Protein AF-A0A8K0GKW3-F1 (afdb_monomer)

Secondary structure (DSSP, 8-state):
--HHHHHHHHHHHHHHHHHHHHHHHHHHHHHHHHHHHHHHHHHHHHHHHHHHHHHHHHHHHHHHHHHHHHHHHHHHHHHHHHHHHHHHHHHHHHHHHHHHHHHHHHHHHHHHHHHHHHHHHHHHHHHHHHHHHHHHHHHHHHHH---PPPHHHHHHHHHHH--HHHHHHHHHHGGG--SHHHHHHHHHHHHS-HHHHHHHHHHHHT----GGGSS-HHHHHHHHHHHHTTSSSPPPHHHHHHHHHHHH-HHHHHHHHHH--SHHHHHHHHHHHHHHHHHHHHHHHHHHHHHHHHHHHHHHHHHHHHHHHHHHTTSS---------------------------------------------SSSHHHHHHHHHHHHHHHHHHHHHHHHTT-S--SSSSTTSS------

Foldseek 3Di:
DDPVVVVVVVVVVVVVVVVVVVVVVVVVVVVVVVVVVVVVVVVVVVVVVVVVVVVVVVVVVVVVVVVVVVVVVVVVVVVVVVVVVVVVVVVVVVVVVVVVVVVVVVVVVVVVVVVVVVVVVVVVVVVVVVVVVVVVVVVVCVVVDVDDDDQVNVVVVVLVPDDDPLNVVCVVCVVVADHPVSVVVVSCCVPPNPVVLVVLVVCLQPAADDVVVVDALLVVLVVNVVVNVPRPDDDQQQVSLLSSQVRDDDVLNVVCVPDNRHPVVSSVSSVVVVVVVVVVVVVVVVVVVVVVVVVVVVVVVVVVVVVVVVVVVVPPPDDDDDDDDDDDDDDDDDDDDDDDDDDDDDDDDDDDDDDDDDPDDDPPVVVVVVVVVVVVVVVVVVVVVVVVVVPPPPPVVVVVVPPDDPDD

Structure (mmCIF, N/CA/C/O backbone):
data_AF-A0A8K0GKW3-F1
#
_entry.id   AF-A0A8K0GKW3-F1
#
loop_
_atom_site.group_PDB
_atom_site.id
_atom_site.type_symbol
_atom_site.label_atom_id
_atom_site.label_alt_id
_atom_site.label_comp_id
_atom_site.label_asym_id
_atom_site.label_entity_id
_atom_site.label_seq_id
_atom_site.pdbx_PDB_ins_code
_atom_site.Cartn_x
_atom_site.Cartn_y
_atom_site.Cartn_z
_atom_site.occupancy
_atom_site.B_iso_or_equiv
_atom_site.auth_seq_id
_atom_site.auth_comp_id
_atom_site.auth_asym_id
_atom_site.auth_atom_id
_atom_site.pdbx_PDB_model_num
ATOM 1 N N . MET A 1 1 ? 58.217 -6.907 -121.732 1.00 54.47 1 MET A N 1
ATOM 2 C CA . MET A 1 1 ? 58.037 -7.026 -120.272 1.00 54.47 1 MET A CA 1
ATOM 3 C C . MET A 1 1 ? 57.035 -8.127 -120.017 1.00 54.47 1 MET A C 1
ATOM 5 O O . MET A 1 1 ? 55.951 -8.103 -120.591 1.00 54.47 1 MET A O 1
ATOM 9 N N . SER A 1 2 ? 57.470 -9.150 -119.291 1.00 67.00 2 SER A N 1
ATOM 10 C CA . SER A 1 2 ? 56.732 -10.398 -119.081 1.00 67.00 2 SER A CA 1
ATOM 11 C C . SER A 1 2 ? 55.636 -10.186 -118.032 1.00 67.00 2 SER A C 1
ATOM 13 O O . SER A 1 2 ? 55.846 -9.443 -117.078 1.00 67.00 2 SER A O 1
ATOM 15 N N . ILE A 1 3 ? 54.478 -10.842 -118.167 1.00 78.31 3 ILE A N 1
ATOM 16 C CA . ILE A 1 3 ? 53.372 -10.823 -117.181 1.00 78.31 3 ILE A CA 1
ATOM 17 C C . ILE A 1 3 ? 53.884 -11.075 -115.746 1.00 78.31 3 ILE A C 1
ATOM 19 O O . ILE A 1 3 ? 53.378 -10.485 -114.791 1.00 78.31 3 ILE A O 1
ATOM 23 N N . ASN A 1 4 ? 54.951 -11.868 -115.610 1.00 80.00 4 ASN A N 1
ATOM 24 C CA . ASN A 1 4 ? 55.612 -12.159 -114.339 1.00 80.00 4 ASN A CA 1
ATOM 25 C C . ASN A 1 4 ? 56.248 -10.928 -113.666 1.00 80.00 4 ASN A C 1
ATOM 27 O O . ASN A 1 4 ? 56.198 -10.822 -112.447 1.00 80.00 4 ASN A O 1
ATOM 31 N N . GLU A 1 5 ? 56.800 -9.970 -114.419 1.00 79.12 5 GLU A N 1
ATOM 32 C CA . GLU A 1 5 ? 57.390 -8.747 -113.843 1.00 79.12 5 GLU A CA 1
ATOM 33 C C . GLU A 1 5 ? 56.314 -7.843 -113.223 1.00 79.12 5 GLU A C 1
ATOM 35 O O . GLU A 1 5 ? 56.521 -7.252 -112.166 1.00 79.12 5 GLU A O 1
ATOM 40 N N . ASN A 1 6 ? 55.135 -7.774 -113.850 1.00 82.88 6 ASN A N 1
ATOM 41 C CA . ASN A 1 6 ? 54.012 -6.978 -113.356 1.00 82.88 6 ASN A CA 1
ATOM 42 C C . ASN A 1 6 ? 53.352 -7.624 -112.121 1.00 82.88 6 ASN A C 1
ATOM 44 O O . ASN A 1 6 ? 52.968 -6.930 -111.182 1.00 82.88 6 ASN A O 1
ATOM 48 N N . LEU A 1 7 ? 53.264 -8.959 -112.091 1.00 85.06 7 LEU A N 1
ATOM 49 C CA . LEU A 1 7 ? 52.794 -9.700 -110.915 1.00 85.06 7 LEU A CA 1
ATOM 50 C C . LEU A 1 7 ? 53.743 -9.542 -109.723 1.00 85.06 7 LEU A C 1
ATOM 52 O O . LEU A 1 7 ? 53.267 -9.262 -108.626 1.00 85.06 7 LEU A O 1
ATOM 56 N N . ASN A 1 8 ? 55.058 -9.636 -109.940 1.00 87.31 8 ASN A N 1
ATOM 57 C CA . ASN A 1 8 ? 56.049 -9.417 -108.883 1.00 87.31 8 ASN A CA 1
ATOM 58 C C . ASN A 1 8 ? 55.977 -7.987 -108.331 1.00 87.31 8 ASN A C 1
ATOM 60 O O . ASN A 1 8 ? 55.924 -7.806 -107.122 1.00 87.31 8 ASN A O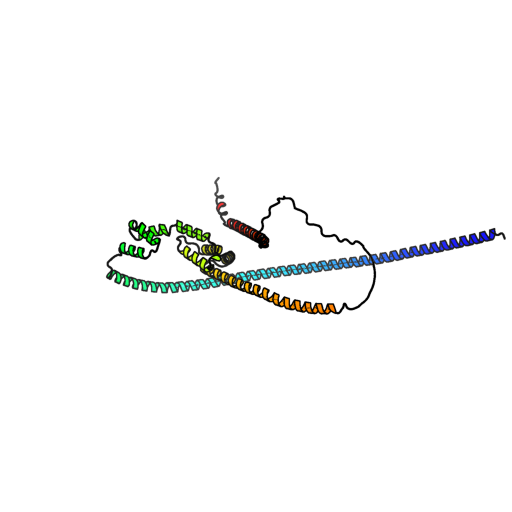 1
ATOM 64 N N . LYS A 1 9 ? 55.841 -6.975 -109.197 1.00 86.44 9 LYS A N 1
ATOM 65 C CA . LYS A 1 9 ? 55.689 -5.581 -108.758 1.00 86.44 9 LYS A CA 1
ATOM 66 C C . LYS A 1 9 ? 54.437 -5.356 -107.897 1.00 86.44 9 LYS A C 1
ATOM 68 O O . LYS A 1 9 ? 54.511 -4.686 -106.873 1.00 86.44 9 LYS A O 1
ATOM 73 N N . ARG A 1 10 ? 53.292 -5.937 -108.278 1.00 87.75 10 ARG A N 1
ATOM 74 C CA . ARG A 1 10 ? 52.051 -5.856 -107.480 1.00 87.75 10 ARG A CA 1
ATOM 75 C C . ARG A 1 10 ? 52.149 -6.629 -106.164 1.00 87.75 10 ARG A C 1
ATOM 77 O O . ARG A 1 10 ? 51.542 -6.216 -105.179 1.00 87.75 10 ARG A O 1
ATOM 84 N N . LEU A 1 11 ? 52.886 -7.742 -106.146 1.00 89.25 11 LEU A N 1
ATOM 85 C CA . LEU A 1 11 ? 53.167 -8.504 -104.930 1.00 89.25 11 LEU A CA 1
ATOM 86 C C . LEU A 1 11 ? 54.032 -7.682 -103.962 1.00 89.25 11 LEU A C 1
ATOM 88 O O . LEU A 1 11 ? 53.708 -7.610 -102.780 1.00 89.25 11 LEU A O 1
ATOM 92 N N . ASP A 1 12 ? 55.068 -7.013 -104.471 1.00 89.56 12 ASP A N 1
ATOM 93 C CA . ASP A 1 12 ? 55.948 -6.140 -103.688 1.00 89.56 12 ASP A CA 1
ATOM 94 C C . ASP A 1 12 ? 55.199 -4.916 -103.138 1.00 89.56 12 ASP A C 1
ATOM 96 O O . ASP A 1 12 ? 55.357 -4.566 -101.968 1.00 89.56 12 ASP A O 1
ATOM 100 N N . GLU A 1 13 ? 54.334 -4.290 -103.944 1.00 89.62 13 GLU A N 1
ATOM 101 C CA . GLU A 1 13 ? 53.453 -3.195 -103.507 1.00 89.62 13 GLU A CA 1
ATOM 102 C C . GLU A 1 13 ? 52.472 -3.663 -102.419 1.00 89.62 13 GLU A C 1
ATOM 104 O O . GLU A 1 13 ? 52.337 -3.009 -101.388 1.00 89.62 13 GLU A O 1
ATOM 109 N N . CYS A 1 14 ? 51.858 -4.839 -102.582 1.00 92.12 14 CYS A N 1
ATOM 110 C CA . CYS A 1 14 ? 50.968 -5.419 -101.576 1.00 92.12 14 CYS A CA 1
ATOM 111 C C . CYS A 1 14 ? 51.707 -5.755 -100.271 1.00 92.12 14 CYS A C 1
ATOM 113 O O . CYS A 1 14 ? 51.210 -5.460 -99.183 1.00 92.12 14 CYS A O 1
ATOM 115 N N . HIS A 1 15 ? 52.910 -6.328 -100.362 1.00 92.00 15 HIS A N 1
ATOM 116 C CA . HIS A 1 15 ? 53.740 -6.609 -99.194 1.00 92.00 15 HIS A CA 1
ATOM 117 C C . HIS A 1 15 ? 54.147 -5.317 -98.475 1.00 92.00 15 HIS A C 1
ATOM 119 O O . HIS A 1 15 ? 54.089 -5.247 -97.246 1.00 92.00 15 HIS A O 1
ATOM 125 N N . LYS A 1 16 ? 54.490 -4.267 -99.228 1.00 92.81 16 LYS A N 1
ATOM 126 C CA . LYS A 1 16 ? 54.789 -2.943 -98.682 1.00 92.81 16 LYS A CA 1
ATOM 127 C C . LYS A 1 16 ? 53.580 -2.343 -97.961 1.00 92.81 16 LYS A C 1
ATOM 129 O O . LYS A 1 16 ? 53.723 -1.926 -96.814 1.00 92.81 16 LYS A O 1
ATOM 134 N N . ASP A 1 17 ? 52.395 -2.373 -98.567 1.00 93.19 17 ASP A N 1
ATOM 135 C CA . ASP A 1 17 ? 51.156 -1.882 -97.949 1.00 93.19 17 ASP A CA 1
ATOM 136 C C . ASP A 1 17 ? 50.799 -2.673 -96.678 1.00 93.19 17 ASP A C 1
ATOM 138 O O . ASP A 1 17 ? 50.388 -2.097 -95.665 1.00 93.19 17 ASP A O 1
ATOM 142 N N . MET A 1 18 ? 51.008 -3.994 -96.681 1.00 93.88 18 MET A N 1
ATOM 143 C CA . MET A 1 18 ? 50.847 -4.842 -95.495 1.00 93.88 18 MET A CA 1
ATOM 144 C C . MET A 1 18 ? 51.834 -4.479 -94.379 1.00 93.88 18 MET A C 1
ATOM 146 O O . MET A 1 18 ? 51.447 -4.388 -93.213 1.00 93.88 18 MET A O 1
ATOM 150 N N . MET A 1 19 ? 53.102 -4.234 -94.711 1.00 94.25 19 MET A N 1
ATOM 151 C CA . MET A 1 19 ? 54.107 -3.825 -93.728 1.00 94.25 19 MET A CA 1
ATOM 152 C C . MET A 1 19 ? 53.806 -2.425 -93.176 1.00 94.25 19 MET A C 1
ATOM 154 O O . MET A 1 19 ? 53.856 -2.218 -91.964 1.00 94.25 19 MET A O 1
ATOM 158 N N . GLU A 1 20 ? 53.401 -1.475 -94.021 1.00 93.19 20 GLU A N 1
ATOM 159 C CA . GLU A 1 20 ? 53.006 -0.130 -93.590 1.00 93.19 20 GLU A CA 1
ATOM 160 C C . GLU A 1 20 ? 51.758 -0.144 -92.698 1.00 93.19 20 GLU A C 1
ATOM 162 O O . GLU A 1 20 ? 51.705 0.559 -91.683 1.00 93.19 20 GLU A O 1
ATOM 167 N N . THR A 1 21 ? 50.749 -0.948 -93.043 1.00 93.75 21 THR A N 1
ATOM 168 C CA . THR A 1 21 ? 49.542 -1.114 -92.219 1.00 93.75 21 THR A CA 1
ATOM 169 C C . THR A 1 21 ? 49.853 -1.807 -90.896 1.00 93.75 21 THR A C 1
ATOM 171 O O . THR A 1 21 ? 49.382 -1.337 -89.859 1.00 93.75 21 THR A O 1
ATOM 174 N N . SER A 1 22 ? 50.706 -2.836 -90.889 1.00 93.69 22 SER A N 1
ATOM 175 C CA . SER A 1 22 ? 51.176 -3.484 -89.659 1.00 93.69 22 SER A CA 1
ATOM 176 C C . SER A 1 22 ? 51.928 -2.510 -88.750 1.00 93.69 22 SER A C 1
ATOM 178 O O . SER A 1 22 ? 51.686 -2.494 -87.544 1.00 93.69 22 SER A O 1
ATOM 180 N N . VAL A 1 23 ? 52.809 -1.668 -89.298 1.00 94.19 23 VAL A N 1
ATOM 181 C CA . VAL A 1 23 ? 53.534 -0.649 -88.521 1.00 94.19 23 VAL A CA 1
ATOM 182 C C . VAL A 1 23 ? 52.570 0.399 -87.956 1.00 94.19 23 VAL A C 1
ATOM 184 O O . VAL A 1 23 ? 52.664 0.739 -86.777 1.00 94.19 23 VAL A O 1
ATOM 187 N N . LYS A 1 24 ? 51.599 0.876 -88.750 1.00 94.56 24 LYS A N 1
ATOM 188 C CA . LYS A 1 24 ? 50.556 1.811 -88.283 1.00 94.56 24 LYS A CA 1
ATOM 189 C C . LYS A 1 24 ? 49.691 1.200 -87.176 1.00 94.56 24 LYS A C 1
ATOM 191 O O . LYS A 1 24 ? 49.377 1.894 -86.211 1.00 94.56 24 LYS A O 1
ATOM 196 N N . LEU A 1 25 ? 49.318 -0.075 -87.296 1.00 94.56 25 LEU A N 1
ATOM 197 C CA . LEU A 1 25 ? 48.554 -0.797 -86.275 1.00 94.56 25 LEU A CA 1
ATOM 198 C C . LEU A 1 25 ? 49.361 -0.974 -84.989 1.00 94.56 25 LEU A C 1
ATOM 200 O O . LEU A 1 25 ? 48.842 -0.670 -83.919 1.00 94.56 25 LEU A O 1
ATOM 204 N N . ASN A 1 26 ? 50.630 -1.378 -85.083 1.00 94.06 26 ASN A N 1
ATOM 205 C CA . ASN A 1 26 ? 51.512 -1.495 -83.920 1.00 94.06 26 ASN A CA 1
ATOM 206 C C . ASN A 1 26 ? 51.703 -0.144 -83.224 1.00 94.06 26 ASN A C 1
ATOM 208 O O . ASN A 1 26 ? 51.586 -0.067 -82.006 1.00 94.06 26 ASN A O 1
ATOM 212 N N . LYS A 1 27 ? 51.895 0.940 -83.987 1.00 95.12 27 LYS A N 1
ATOM 213 C CA . LYS A 1 27 ? 51.977 2.296 -83.430 1.00 95.12 27 LYS A CA 1
ATOM 214 C C . LYS A 1 27 ? 50.696 2.686 -82.682 1.00 95.12 27 LYS A C 1
ATOM 216 O O . LYS A 1 27 ? 50.782 3.099 -81.533 1.00 95.12 27 LYS A O 1
ATOM 221 N N . LYS A 1 28 ? 49.518 2.490 -83.290 1.00 96.19 28 LYS A N 1
ATOM 222 C CA . LYS A 1 28 ? 48.223 2.741 -82.626 1.00 96.19 28 LYS A CA 1
ATOM 223 C C . LYS A 1 28 ? 48.033 1.879 -81.378 1.00 96.19 28 LYS A C 1
ATOM 225 O O . LYS A 1 28 ? 47.456 2.335 -80.399 1.00 96.19 28 LYS A O 1
ATOM 230 N N . MET A 1 29 ? 48.495 0.631 -81.408 1.00 95.25 29 MET A N 1
ATOM 231 C CA . MET A 1 29 ? 48.415 -0.275 -80.266 1.00 95.25 29 MET A CA 1
ATOM 232 C C . MET A 1 29 ? 49.273 0.216 -79.098 1.00 95.25 29 MET A C 1
ATOM 234 O O . MET A 1 29 ? 48.803 0.203 -77.964 1.00 95.25 29 MET A O 1
ATOM 238 N N . GLU A 1 30 ? 50.492 0.687 -79.364 1.00 95.88 30 GLU A N 1
ATOM 239 C CA . GLU A 1 30 ? 51.358 1.282 -78.339 1.00 95.88 30 GLU A CA 1
ATOM 240 C C . GLU A 1 30 ? 50.802 2.615 -77.812 1.00 95.88 30 GLU A C 1
ATOM 242 O O . GLU A 1 30 ? 50.801 2.838 -76.603 1.00 95.88 30 GLU A O 1
ATOM 247 N N . GLU A 1 31 ? 50.229 3.458 -78.679 1.00 95.81 31 GLU A N 1
ATOM 248 C CA . GLU A 1 31 ? 49.519 4.679 -78.266 1.00 95.81 31 GLU A CA 1
ATOM 249 C C . GLU A 1 31 ? 48.342 4.355 -77.327 1.00 95.81 31 GLU A C 1
ATOM 251 O O . GLU A 1 31 ? 48.233 4.943 -76.251 1.00 95.81 31 GLU A O 1
ATOM 256 N N . MET A 1 32 ? 47.510 3.362 -77.670 1.00 96.50 32 MET A N 1
ATOM 257 C CA . MET A 1 32 ? 46.413 2.907 -76.803 1.00 96.50 32 MET A CA 1
ATOM 258 C C . MET A 1 32 ? 46.919 2.323 -75.478 1.00 96.50 32 MET A C 1
ATOM 260 O O . MET A 1 32 ? 46.303 2.554 -74.437 1.00 96.50 32 MET A O 1
ATOM 264 N N . LYS A 1 33 ? 48.031 1.576 -75.477 1.00 96.44 33 LYS A N 1
ATOM 265 C CA . LYS A 1 33 ? 48.627 1.043 -74.240 1.00 96.44 33 LYS A CA 1
ATOM 266 C C . LYS A 1 33 ? 49.073 2.166 -73.308 1.00 96.44 33 LYS A C 1
ATOM 268 O O . LYS A 1 33 ? 48.776 2.106 -72.114 1.00 96.44 33 LYS A O 1
ATOM 273 N N . GLU A 1 34 ? 49.751 3.188 -73.828 1.00 95.81 34 GLU A N 1
ATOM 274 C CA . GLU A 1 34 ? 50.173 4.335 -73.017 1.00 95.81 34 GLU A CA 1
ATOM 275 C C . GLU A 1 34 ? 48.980 5.192 -72.561 1.00 95.81 34 GLU A C 1
ATOM 277 O O . GLU A 1 34 ? 48.968 5.652 -71.416 1.00 95.81 34 GLU A O 1
ATOM 282 N N . GLU A 1 35 ? 47.924 5.326 -73.370 1.00 96.69 35 GLU A N 1
ATOM 283 C CA . GLU A 1 35 ? 46.678 5.985 -72.952 1.00 96.69 35 GLU A CA 1
ATOM 284 C C . GLU A 1 35 ? 45.988 5.225 -71.804 1.00 96.69 35 GLU A C 1
ATOM 286 O O . GLU A 1 35 ? 45.659 5.821 -70.775 1.00 96.69 35 GLU A O 1
ATOM 291 N N . ILE A 1 36 ? 45.820 3.902 -71.928 1.00 96.19 36 ILE A N 1
ATOM 292 C CA . ILE A 1 36 ? 45.228 3.046 -70.883 1.00 96.19 36 ILE A CA 1
ATOM 293 C C . ILE A 1 36 ? 46.051 3.124 -69.596 1.00 96.19 36 ILE A C 1
ATOM 295 O O . ILE A 1 36 ? 45.497 3.248 -68.500 1.00 96.19 36 ILE A O 1
ATOM 299 N N . LYS A 1 37 ? 47.378 3.076 -69.711 1.00 96.00 37 LYS A N 1
ATOM 300 C CA . LYS A 1 37 ? 48.303 3.178 -68.579 1.00 96.00 37 LYS A CA 1
ATOM 301 C C . LYS A 1 37 ? 48.215 4.541 -67.897 1.00 96.00 37 LYS A C 1
ATOM 303 O O . LYS A 1 37 ? 48.232 4.599 -66.668 1.00 96.00 37 LYS A O 1
ATOM 308 N N . THR A 1 38 ? 48.073 5.620 -68.665 1.00 96.00 38 THR A N 1
ATOM 309 C CA . THR A 1 38 ? 47.895 6.979 -68.134 1.00 96.00 38 THR A CA 1
ATOM 310 C C . THR A 1 38 ? 46.555 7.113 -67.413 1.00 96.00 38 THR A C 1
ATOM 312 O O . THR A 1 38 ? 46.541 7.467 -66.235 1.00 96.00 38 THR A O 1
ATOM 315 N N . LYS A 1 39 ? 45.447 6.694 -68.041 1.00 96.38 39 LYS A N 1
ATOM 316 C CA . LYS A 1 39 ? 44.109 6.683 -67.420 1.00 96.38 39 LYS A CA 1
ATOM 317 C C . LYS A 1 39 ? 44.063 5.837 -66.150 1.00 96.38 39 LYS A C 1
ATOM 319 O O . LYS A 1 39 ? 43.474 6.243 -65.155 1.00 96.38 39 LYS A O 1
ATOM 324 N N . THR A 1 40 ? 44.733 4.685 -66.145 1.00 94.94 40 THR A N 1
ATOM 325 C CA . THR A 1 40 ? 44.808 3.815 -64.962 1.00 94.94 40 THR A CA 1
ATOM 326 C C . THR A 1 40 ? 45.565 4.500 -63.820 1.00 94.94 40 THR A C 1
ATOM 328 O O . THR A 1 40 ? 45.125 4.440 -62.674 1.00 94.94 40 THR A O 1
ATOM 331 N N . LYS A 1 41 ? 46.669 5.205 -64.108 1.00 96.06 41 LYS A N 1
ATOM 332 C CA . LYS A 1 41 ? 47.388 6.005 -63.100 1.00 96.06 41 LYS A CA 1
ATOM 333 C C . LYS A 1 41 ? 46.532 7.146 -62.547 1.00 96.06 41 LYS A C 1
ATOM 335 O O . LYS A 1 41 ? 46.547 7.367 -61.338 1.00 96.06 41 LYS A O 1
ATOM 340 N N . GLU A 1 42 ? 45.785 7.845 -63.397 1.00 96.69 42 GLU A N 1
ATOM 341 C CA . GLU A 1 42 ? 44.864 8.910 -62.976 1.00 96.69 42 GLU A CA 1
ATOM 342 C C . GLU A 1 42 ? 43.742 8.364 -62.087 1.00 96.69 42 GLU A C 1
ATOM 344 O O . GLU A 1 42 ? 43.512 8.896 -61.001 1.00 96.69 42 GLU A O 1
ATOM 349 N N . MET A 1 43 ? 43.111 7.255 -62.488 1.00 95.81 43 MET A N 1
ATOM 350 C CA . MET A 1 43 ? 42.081 6.579 -61.694 1.00 95.81 43 MET A CA 1
ATOM 351 C C . MET A 1 43 ? 42.612 6.121 -60.332 1.00 95.81 43 MET A C 1
ATOM 353 O O . MET A 1 43 ? 41.947 6.328 -59.321 1.00 95.81 43 MET A O 1
ATOM 357 N N . LEU A 1 44 ? 43.817 5.540 -60.278 1.00 94.50 44 LEU A N 1
ATOM 358 C CA . LEU A 1 44 ? 44.447 5.131 -59.018 1.00 94.50 44 LEU A CA 1
ATOM 359 C C . LEU A 1 44 ? 44.789 6.331 -58.127 1.00 94.50 44 LEU A C 1
ATOM 361 O O . LEU A 1 44 ? 44.599 6.273 -56.914 1.00 94.50 44 LEU A O 1
ATOM 365 N N . SER A 1 45 ? 45.270 7.427 -58.715 1.00 95.56 45 SER A N 1
ATOM 366 C CA . SER A 1 45 ? 45.538 8.673 -57.991 1.00 95.56 45 SER A CA 1
ATOM 367 C C . SER A 1 45 ? 44.259 9.252 -57.382 1.00 95.56 45 SER A C 1
ATOM 369 O O . SER A 1 45 ? 44.242 9.611 -56.204 1.00 95.56 45 SER A O 1
ATOM 371 N N . GLU A 1 46 ? 43.165 9.284 -58.145 1.00 97.00 46 GLU A N 1
ATOM 372 C CA . GLU A 1 46 ? 41.880 9.787 -57.659 1.00 97.00 46 GLU A CA 1
ATOM 373 C C . GLU A 1 46 ? 41.263 8.867 -56.597 1.00 97.00 46 GLU A C 1
ATOM 375 O O . GLU A 1 46 ? 40.797 9.349 -55.564 1.00 97.00 46 GLU A O 1
ATOM 380 N N . LEU A 1 47 ? 41.354 7.545 -56.779 1.00 95.50 47 LEU A N 1
ATOM 381 C CA . LEU A 1 47 ? 40.936 6.569 -55.772 1.00 95.50 47 LEU A CA 1
ATOM 382 C C . LEU A 1 47 ? 41.702 6.762 -54.454 1.00 95.50 47 LEU A C 1
ATOM 384 O O . LEU A 1 47 ? 41.093 6.799 -53.387 1.00 95.50 47 LEU A O 1
ATOM 388 N N . ASN A 1 48 ? 43.021 6.967 -54.514 1.00 95.31 48 ASN A N 1
ATOM 389 C CA . ASN A 1 48 ? 43.834 7.230 -53.324 1.00 95.31 48 ASN A CA 1
ATOM 390 C C . ASN A 1 48 ? 43.429 8.533 -52.619 1.00 95.31 48 ASN A C 1
ATOM 392 O O . ASN A 1 48 ? 43.358 8.569 -51.389 1.00 95.31 48 ASN A O 1
ATOM 396 N N . LYS A 1 49 ? 43.100 9.598 -53.364 1.00 97.00 49 LYS A N 1
ATOM 397 C CA . LYS A 1 49 ? 42.570 10.836 -52.765 1.00 97.00 49 LYS A CA 1
ATOM 398 C C . LYS A 1 49 ? 41.235 10.601 -52.064 1.00 97.00 49 LYS A C 1
ATOM 400 O O . LYS A 1 49 ? 41.030 11.135 -50.975 1.00 97.00 49 LYS A O 1
ATOM 405 N N . GLN A 1 50 ? 40.338 9.812 -52.658 1.00 96.62 50 GLN A N 1
ATOM 406 C CA . GLN A 1 50 ? 39.055 9.472 -52.039 1.00 96.62 50 GLN A CA 1
ATOM 407 C C . GLN A 1 50 ? 39.242 8.649 -50.762 1.00 96.62 50 GLN A C 1
ATOM 409 O O . GLN A 1 50 ? 38.638 8.981 -49.745 1.00 96.62 50 GLN A O 1
ATOM 414 N N . ILE A 1 51 ? 40.135 7.653 -50.771 1.00 95.19 51 ILE A N 1
ATOM 415 C CA . ILE A 1 51 ? 40.478 6.863 -49.577 1.00 95.19 51 ILE A CA 1
ATOM 416 C C . ILE A 1 51 ? 40.988 7.773 -48.452 1.00 95.19 51 ILE A C 1
ATOM 418 O O . ILE A 1 51 ? 40.545 7.644 -47.313 1.00 95.19 51 ILE A O 1
ATOM 422 N N . MET A 1 52 ? 41.859 8.737 -48.765 1.00 94.62 52 MET A N 1
ATOM 423 C CA . MET A 1 52 ? 42.363 9.696 -47.774 1.00 94.62 52 MET A CA 1
ATOM 424 C C . MET A 1 52 ? 41.261 10.615 -47.227 1.00 94.62 52 MET A C 1
ATOM 426 O O . MET A 1 52 ? 41.231 10.879 -46.025 1.00 94.62 52 MET A O 1
ATOM 430 N N . ARG A 1 53 ? 40.333 11.083 -48.077 1.00 95.81 53 ARG A N 1
ATOM 431 C CA . ARG A 1 53 ? 39.174 11.882 -47.633 1.00 95.81 53 ARG A CA 1
ATOM 432 C C . ARG A 1 53 ? 38.281 11.085 -46.685 1.00 95.81 53 ARG A C 1
ATOM 434 O O . ARG A 1 53 ? 38.023 11.555 -45.581 1.00 95.81 53 ARG A O 1
ATOM 441 N N . ILE A 1 54 ? 37.908 9.863 -47.069 1.00 95.69 54 ILE A N 1
ATOM 442 C CA . ILE A 1 54 ? 37.090 8.964 -46.242 1.00 95.69 54 ILE A CA 1
ATOM 443 C C . ILE A 1 54 ? 37.800 8.662 -44.915 1.00 95.69 54 ILE A C 1
ATOM 445 O O . ILE A 1 54 ? 37.171 8.693 -43.860 1.00 95.69 54 ILE A O 1
ATOM 449 N N . GLY A 1 55 ? 39.114 8.421 -44.937 1.00 95.00 55 GLY A N 1
ATOM 450 C CA . GLY A 1 55 ? 39.905 8.199 -43.724 1.00 95.00 55 GLY A CA 1
ATOM 451 C C . GLY A 1 55 ? 39.861 9.390 -42.760 1.00 95.00 55 GLY A C 1
ATOM 452 O O . GLY A 1 55 ? 39.637 9.212 -41.563 1.00 95.00 55 GLY A O 1
ATOM 453 N N . ASN A 1 56 ? 39.996 10.614 -43.275 1.00 94.00 56 ASN A N 1
ATOM 454 C CA . ASN A 1 56 ? 39.912 11.831 -42.465 1.00 94.00 56 ASN A CA 1
ATOM 455 C C . ASN A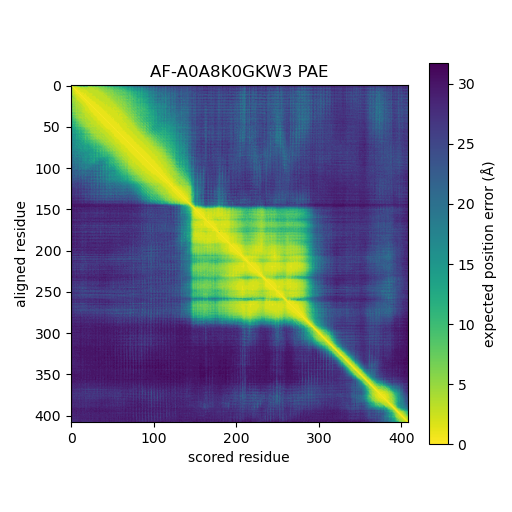 1 56 ? 38.499 12.068 -41.907 1.00 94.00 56 ASN A C 1
ATOM 457 O O . ASN A 1 56 ? 38.352 12.434 -40.739 1.00 94.00 56 ASN A O 1
ATOM 461 N N . GLU A 1 57 ? 37.460 11.818 -42.706 1.00 95.94 57 GLU A N 1
ATOM 462 C CA . GLU A 1 57 ? 36.064 11.891 -42.260 1.00 95.94 57 GLU A CA 1
ATOM 463 C C . GLU A 1 57 ? 35.783 10.875 -41.144 1.00 95.94 57 GLU A C 1
ATOM 465 O O . GLU A 1 57 ? 35.197 11.230 -40.122 1.00 95.94 57 GLU A O 1
ATOM 470 N N . GLN A 1 58 ? 36.282 9.640 -41.262 1.00 94.56 58 GLN A N 1
ATOM 471 C CA . GLN A 1 58 ? 36.154 8.622 -40.212 1.00 94.56 58 GLN A CA 1
ATOM 472 C C . GLN A 1 58 ? 36.838 9.033 -38.900 1.00 94.56 58 GLN A C 1
ATOM 474 O O . GLN A 1 58 ? 36.299 8.776 -37.820 1.00 94.56 58 GLN A O 1
ATOM 479 N N . ILE A 1 59 ? 38.006 9.682 -38.968 1.00 95.12 59 ILE A N 1
ATOM 480 C CA . ILE A 1 59 ? 38.693 10.223 -37.784 1.00 95.12 59 ILE A CA 1
ATOM 481 C C . ILE A 1 59 ? 37.855 11.338 -37.143 1.00 95.12 59 ILE A C 1
ATOM 483 O O . ILE A 1 59 ? 37.678 11.347 -35.923 1.00 95.12 59 ILE A O 1
ATOM 487 N N . SER A 1 60 ? 37.301 12.244 -37.953 1.00 95.38 60 SER A N 1
ATOM 488 C CA . SER A 1 60 ? 36.436 13.328 -37.475 1.00 95.38 60 SER A CA 1
ATOM 489 C C . SER A 1 60 ? 35.174 12.794 -36.787 1.00 95.38 60 SER A C 1
ATOM 491 O O . SER A 1 60 ? 34.879 13.188 -35.658 1.00 95.38 60 SER A O 1
ATOM 493 N N . VAL A 1 61 ? 34.491 11.820 -37.399 1.00 93.94 61 VAL A N 1
ATOM 494 C CA . VAL A 1 61 ? 33.307 11.165 -36.819 1.00 93.94 61 VAL A CA 1
ATOM 495 C C . VAL A 1 61 ? 33.649 10.457 -35.507 1.00 93.94 61 VAL A C 1
ATOM 497 O O . VAL A 1 61 ? 32.910 10.596 -34.533 1.00 93.94 61 VAL A O 1
ATOM 500 N N . LYS A 1 62 ? 34.785 9.747 -35.429 1.00 95.81 62 LYS A N 1
ATOM 501 C CA . LYS A 1 62 ? 35.239 9.124 -34.172 1.00 95.81 62 LYS A CA 1
ATOM 502 C C . LYS A 1 62 ? 35.445 10.150 -33.059 1.00 95.81 62 LYS A C 1
ATOM 504 O O . LYS A 1 62 ? 35.048 9.885 -31.927 1.00 95.81 62 LYS A O 1
ATOM 509 N N . LYS A 1 63 ? 36.031 11.309 -33.372 1.00 96.00 63 LYS A N 1
ATOM 510 C CA . LYS A 1 63 ? 36.246 12.384 -32.395 1.00 96.00 63 LYS A CA 1
ATOM 511 C C . LYS A 1 63 ? 34.918 12.957 -31.885 1.00 96.00 63 LYS A C 1
ATOM 513 O O . LYS A 1 63 ? 34.729 13.046 -30.676 1.00 96.00 63 LYS A O 1
ATOM 518 N N . LEU A 1 64 ? 33.973 13.242 -32.783 1.00 95.88 64 LEU A N 1
ATOM 519 C CA . LEU A 1 64 ? 32.631 13.709 -32.409 1.00 95.88 64 LEU A CA 1
ATOM 520 C C . LEU A 1 64 ? 31.879 12.685 -31.548 1.00 95.88 64 LEU A C 1
ATOM 522 O O . LEU A 1 64 ? 31.184 13.055 -30.602 1.00 95.88 64 LEU A O 1
ATOM 526 N N . LEU A 1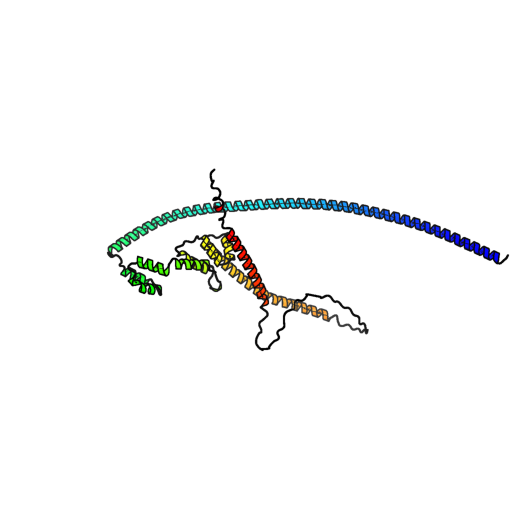 65 ? 32.037 11.390 -31.836 1.00 94.50 65 LEU A N 1
ATOM 527 C CA . LEU A 1 65 ? 31.418 10.322 -31.053 1.00 94.50 65 LEU A CA 1
ATOM 528 C C . LEU A 1 65 ? 32.009 10.238 -29.638 1.00 94.50 65 LEU A C 1
ATOM 530 O O . LEU A 1 65 ? 31.262 10.076 -28.673 1.00 94.50 65 LEU A O 1
ATOM 534 N N . GLN A 1 66 ? 33.327 10.409 -29.493 1.00 95.81 66 GLN A N 1
ATOM 535 C CA . GLN A 1 66 ? 33.983 10.491 -28.183 1.00 95.81 66 GLN A CA 1
ATOM 536 C C . GLN A 1 66 ? 33.518 11.717 -27.384 1.00 95.81 66 GLN A C 1
ATOM 538 O O . GLN A 1 66 ? 33.183 11.583 -26.209 1.00 95.81 66 GLN A O 1
ATOM 543 N N . GLU A 1 67 ? 33.437 12.888 -28.020 1.00 96.56 67 GLU A N 1
ATOM 544 C CA . GLU A 1 67 ? 32.944 14.121 -27.389 1.00 96.56 67 GLU A CA 1
ATOM 545 C C . GLU A 1 67 ? 31.478 13.988 -26.952 1.00 96.56 67 GLU A C 1
ATOM 547 O O . GLU A 1 67 ? 31.138 14.322 -25.820 1.00 96.56 67 GLU A O 1
ATOM 552 N N . THR A 1 68 ? 30.623 13.412 -27.801 1.00 94.56 68 THR A N 1
ATOM 553 C CA . THR A 1 68 ? 29.207 13.167 -27.476 1.00 94.56 68 THR A CA 1
ATOM 554 C C . THR A 1 68 ? 29.059 12.184 -26.314 1.00 94.56 68 THR A C 1
ATOM 556 O O . THR A 1 68 ? 28.237 12.394 -25.425 1.00 94.56 68 THR A O 1
ATOM 559 N N . THR A 1 69 ? 29.877 11.128 -26.286 1.00 94.56 69 THR A N 1
ATOM 560 C CA . THR A 1 69 ? 29.879 10.150 -25.185 1.00 94.56 69 THR A CA 1
ATOM 561 C C . THR A 1 69 ? 30.290 10.810 -23.873 1.00 94.56 69 THR A C 1
ATOM 563 O O . THR A 1 69 ? 29.646 10.585 -22.853 1.00 94.56 69 THR A O 1
ATOM 566 N N . LYS A 1 70 ? 31.306 11.680 -23.905 1.00 96.75 70 LYS A N 1
ATOM 567 C CA . LYS A 1 70 ? 31.731 12.445 -22.732 1.00 96.75 70 LYS A CA 1
ATOM 568 C C . LYS A 1 70 ? 30.611 13.351 -22.211 1.00 96.75 70 LYS A C 1
ATOM 570 O O . LYS A 1 70 ? 30.280 13.269 -21.039 1.00 96.75 70 LYS A O 1
ATOM 575 N N . ILE A 1 71 ? 29.970 14.130 -23.087 1.00 95.94 71 ILE A N 1
ATOM 576 C CA . ILE A 1 71 ? 28.848 15.009 -22.710 1.00 95.94 71 ILE A CA 1
ATOM 577 C C . ILE A 1 71 ? 27.693 14.210 -22.091 1.00 95.94 71 ILE A C 1
ATOM 579 O O . ILE A 1 71 ? 27.076 14.660 -21.128 1.00 95.94 71 ILE A O 1
ATOM 583 N N . ASN A 1 72 ? 27.381 13.034 -22.639 1.00 94.44 72 ASN A N 1
ATOM 584 C CA . ASN A 1 72 ? 26.322 12.187 -22.095 1.00 94.44 72 ASN A CA 1
ATOM 585 C C . ASN A 1 72 ? 26.677 11.638 -20.709 1.00 94.44 72 ASN A C 1
ATOM 587 O O . ASN A 1 72 ? 25.805 11.618 -19.845 1.00 94.44 72 ASN A O 1
ATOM 591 N N . ASN A 1 73 ? 27.932 11.242 -20.488 1.00 95.38 73 ASN A N 1
ATOM 592 C CA . ASN A 1 73 ? 28.396 10.799 -19.174 1.00 95.38 73 ASN A CA 1
ATOM 593 C C . ASN A 1 73 ? 28.351 11.945 -18.154 1.00 95.38 73 ASN A C 1
ATOM 595 O O . ASN A 1 73 ? 27.775 11.767 -17.087 1.00 95.38 73 ASN A O 1
ATOM 599 N N . ASP A 1 74 ? 28.841 13.135 -18.515 1.00 96.06 74 ASP A N 1
ATOM 600 C CA . ASP A 1 74 ? 28.822 14.316 -17.639 1.00 96.06 74 ASP A CA 1
ATOM 601 C C . ASP A 1 74 ? 27.377 14.684 -17.227 1.00 96.06 74 ASP A C 1
ATOM 603 O O . ASP A 1 74 ? 27.102 14.981 -16.063 1.00 96.06 74 ASP A O 1
ATOM 607 N N . LYS A 1 75 ? 26.420 14.605 -18.167 1.00 95.88 75 LYS A N 1
ATOM 608 C CA . LYS A 1 75 ? 24.988 14.815 -17.883 1.00 95.88 75 LYS A CA 1
ATOM 609 C C . LYS A 1 75 ? 24.384 13.717 -17.015 1.00 95.88 75 LYS A C 1
ATOM 611 O O . LYS A 1 75 ? 23.498 13.999 -16.215 1.00 95.88 75 LYS A O 1
ATOM 616 N N . PHE A 1 76 ? 24.817 12.470 -17.185 1.00 94.44 76 PHE A N 1
ATOM 617 C CA . PHE A 1 76 ? 24.346 11.364 -16.358 1.00 94.44 76 PHE A CA 1
ATOM 618 C C . PHE A 1 76 ? 24.808 11.536 -14.904 1.00 94.44 76 PHE A C 1
ATOM 620 O O . PHE A 1 76 ? 23.989 11.430 -13.996 1.00 94.44 76 PHE A O 1
ATOM 627 N N . GLU A 1 77 ? 26.067 11.929 -14.688 1.00 96.19 77 GLU A N 1
ATOM 628 C CA . GLU A 1 77 ? 26.603 12.259 -13.358 1.00 96.19 77 GLU A CA 1
ATOM 629 C C . GLU A 1 77 ? 25.901 13.471 -12.716 1.00 96.19 77 GLU A C 1
ATOM 631 O O . GLU A 1 77 ? 25.738 13.542 -11.497 1.00 96.19 77 GLU A O 1
ATOM 636 N N . GLU A 1 78 ? 25.481 14.460 -13.511 1.00 96.56 78 GLU A N 1
ATOM 637 C CA . GLU A 1 78 ? 24.650 15.572 -13.030 1.00 96.56 78 GLU A CA 1
ATOM 638 C C . GLU A 1 78 ? 23.264 15.086 -12.580 1.00 96.56 78 GLU A C 1
ATOM 640 O O . GLU A 1 78 ? 22.822 15.419 -11.480 1.00 96.56 78 GLU A O 1
ATOM 645 N N . VAL A 1 79 ? 22.607 14.238 -13.378 1.00 94.50 79 VAL A N 1
ATOM 646 C CA . VAL A 1 79 ? 21.313 13.639 -13.015 1.00 94.50 79 VAL A CA 1
ATOM 647 C C . VAL A 1 79 ? 21.432 12.811 -11.734 1.00 94.50 79 VAL A C 1
ATOM 649 O O . VAL A 1 79 ? 20.603 12.973 -10.841 1.00 94.50 79 VAL A O 1
ATOM 652 N N . GLU A 1 80 ? 22.469 11.985 -11.589 1.00 94.75 80 GLU A N 1
ATOM 653 C CA . GLU A 1 80 ? 22.698 11.206 -10.364 1.00 94.75 80 GLU A CA 1
ATOM 654 C C . GLU A 1 80 ? 22.870 12.102 -9.130 1.00 94.75 80 GLU A C 1
ATOM 656 O O . GLU A 1 80 ? 22.251 11.838 -8.097 1.00 94.75 80 GLU A O 1
ATOM 661 N N . ARG A 1 81 ? 23.624 13.206 -9.243 1.00 96.31 81 ARG A N 1
ATOM 662 C CA . ARG A 1 81 ? 23.767 14.188 -8.154 1.00 96.31 81 ARG A CA 1
ATOM 663 C C . ARG A 1 81 ? 22.433 14.818 -7.765 1.00 96.31 81 ARG A C 1
ATOM 665 O O . ARG A 1 81 ? 22.088 14.816 -6.587 1.00 96.31 81 ARG A O 1
ATOM 672 N N . THR A 1 82 ? 21.650 15.288 -8.739 1.00 95.88 82 THR A N 1
ATOM 673 C CA . THR A 1 82 ? 20.326 15.875 -8.454 1.00 95.88 82 THR A CA 1
ATOM 674 C C . THR A 1 82 ? 19.364 14.861 -7.833 1.00 95.88 82 THR A C 1
ATOM 676 O O . THR A 1 82 ? 18.579 15.204 -6.951 1.00 95.88 82 THR A O 1
ATOM 679 N N . MET A 1 83 ? 19.439 13.590 -8.241 1.00 92.75 83 MET A N 1
ATOM 680 C CA . MET A 1 83 ? 18.619 12.528 -7.666 1.00 92.75 83 MET A CA 1
ATOM 681 C C . MET A 1 83 ? 18.974 12.276 -6.196 1.00 92.75 83 MET A C 1
ATOM 683 O O . MET A 1 83 ? 18.079 12.062 -5.380 1.00 92.75 83 MET A O 1
ATOM 687 N N . GLU A 1 84 ? 20.259 12.328 -5.844 1.00 94.81 84 GLU A N 1
ATOM 688 C CA . GLU A 1 84 ? 20.719 12.154 -4.465 1.00 94.81 84 GLU A CA 1
ATOM 689 C C . GLU A 1 84 ? 20.367 13.358 -3.571 1.00 94.81 84 GLU A C 1
ATOM 691 O O . GLU A 1 84 ? 19.956 13.183 -2.420 1.00 94.81 84 GLU A O 1
ATOM 696 N N . GLU A 1 85 ? 20.415 14.577 -4.116 1.00 96.56 85 GLU A N 1
ATOM 697 C CA . GLU A 1 85 ? 19.914 15.783 -3.443 1.00 96.56 85 GLU A CA 1
ATOM 698 C C . GLU A 1 85 ? 18.409 15.686 -3.154 1.00 96.56 85 GLU A C 1
ATOM 700 O O . GLU A 1 85 ? 17.984 15.939 -2.025 1.00 96.56 85 GLU A O 1
ATOM 705 N N . ILE A 1 86 ? 17.602 15.247 -4.130 1.00 94.00 86 ILE A N 1
ATOM 706 C CA . ILE A 1 86 ? 16.153 15.045 -3.951 1.00 94.00 86 ILE A CA 1
ATOM 707 C C . ILE A 1 86 ? 15.875 13.996 -2.871 1.00 94.00 86 ILE A C 1
ATOM 709 O O . ILE A 1 86 ? 15.022 14.220 -2.012 1.00 94.00 86 ILE A O 1
ATOM 713 N N . LYS A 1 87 ? 16.598 12.867 -2.871 1.00 94.44 87 LYS A N 1
ATOM 714 C CA . LYS A 1 87 ? 16.455 11.852 -1.815 1.00 94.44 87 LYS A CA 1
ATOM 715 C C . LYS A 1 87 ? 16.769 12.432 -0.441 1.00 94.44 87 LYS A C 1
ATOM 717 O O . LYS A 1 87 ? 16.020 12.183 0.497 1.00 94.44 87 LYS A O 1
ATOM 722 N N . THR A 1 88 ? 17.836 13.222 -0.330 1.00 94.88 88 THR A N 1
ATOM 723 C CA . THR A 1 88 ? 18.233 13.862 0.931 1.00 94.88 88 THR A CA 1
ATOM 724 C C . THR A 1 88 ? 17.158 14.835 1.421 1.00 94.88 88 THR A C 1
ATOM 726 O O . THR A 1 88 ? 16.768 14.783 2.585 1.00 94.88 88 THR A O 1
ATOM 729 N N . GLN A 1 89 ? 16.604 15.665 0.530 1.00 95.88 89 GLN A N 1
ATOM 730 C CA . GLN A 1 89 ? 15.494 16.573 0.852 1.00 95.88 89 GLN A CA 1
ATOM 731 C C . GLN A 1 89 ? 14.227 15.818 1.273 1.00 95.88 89 GLN A C 1
ATOM 733 O O . GLN A 1 89 ? 13.555 16.220 2.221 1.00 95.88 89 GLN A O 1
ATOM 738 N N . GLN A 1 90 ? 13.904 14.708 0.604 1.00 92.69 90 GLN A N 1
ATOM 739 C CA . GLN A 1 90 ? 12.763 13.868 0.966 1.00 92.69 90 GLN A CA 1
ATOM 740 C C . GLN A 1 90 ? 12.938 13.250 2.359 1.00 92.69 90 GLN A C 1
ATOM 742 O O . GLN A 1 90 ? 11.983 13.212 3.133 1.00 92.69 90 GLN A O 1
ATOM 747 N N . LEU A 1 91 ? 14.149 12.796 2.687 1.00 94.19 91 LEU A N 1
ATOM 748 C CA . LEU A 1 91 ? 14.478 12.229 3.995 1.00 94.19 91 LEU A CA 1
ATOM 749 C C . LEU A 1 91 ? 14.356 13.283 5.103 1.00 94.19 91 LEU A C 1
ATOM 751 O O . LEU A 1 91 ? 13.782 12.994 6.150 1.00 94.19 91 LEU A O 1
ATOM 755 N N . GLN A 1 92 ? 14.802 14.516 4.841 1.00 95.25 92 GLN A N 1
ATOM 756 C CA . GLN A 1 92 ? 14.628 15.636 5.768 1.00 95.25 92 GLN A CA 1
ATOM 757 C C . GLN A 1 92 ? 13.146 15.961 5.997 1.00 95.25 92 GLN A C 1
ATOM 759 O O . GLN A 1 92 ? 12.710 16.042 7.138 1.00 95.25 92 GLN A O 1
ATOM 764 N N . LEU A 1 93 ? 12.340 16.060 4.934 1.00 94.50 93 LEU A N 1
ATOM 765 C CA . LEU A 1 93 ? 10.898 16.309 5.063 1.00 94.50 93 LEU A CA 1
ATOM 766 C C . LEU A 1 93 ? 10.180 15.208 5.856 1.00 94.50 93 LEU A C 1
ATOM 768 O O . LEU A 1 93 ? 9.244 15.493 6.601 1.00 94.50 93 LEU A O 1
ATOM 772 N N . GLN A 1 94 ? 10.607 13.950 5.705 1.00 90.31 94 GLN A N 1
ATOM 773 C CA . GLN A 1 94 ? 10.084 12.840 6.503 1.00 90.31 94 GLN A CA 1
ATOM 774 C C . GLN A 1 94 ? 10.465 12.969 7.981 1.00 90.31 94 GLN A C 1
ATOM 776 O O . GLN A 1 94 ? 9.619 12.720 8.837 1.00 90.31 94 GLN A O 1
ATOM 781 N N . GLN A 1 95 ? 11.700 13.377 8.284 1.00 93.50 95 GLN A N 1
ATOM 782 C CA . GLN A 1 95 ? 12.145 13.629 9.658 1.00 93.50 95 GLN A CA 1
ATOM 783 C C . GLN A 1 95 ? 11.360 14.782 10.294 1.00 93.50 95 GLN A C 1
ATOM 785 O O . GLN A 1 95 ? 10.773 14.588 11.357 1.00 93.50 95 GLN A O 1
ATOM 790 N N . ASP A 1 96 ? 11.242 15.919 9.604 1.00 94.06 96 ASP A N 1
ATOM 791 C CA . ASP A 1 96 ? 10.494 17.091 10.078 1.00 94.06 96 ASP A CA 1
ATOM 792 C C . ASP A 1 96 ? 9.012 16.751 10.341 1.00 94.06 96 ASP A C 1
ATOM 794 O O . ASP A 1 96 ? 8.409 17.201 11.319 1.00 94.06 96 ASP A O 1
ATOM 798 N N . PHE A 1 97 ? 8.408 15.918 9.484 1.00 91.62 97 PHE A N 1
ATOM 799 C CA . PHE A 1 97 ? 7.033 15.453 9.665 1.00 91.62 97 PHE A CA 1
ATOM 800 C C . PHE A 1 97 ? 6.876 14.569 10.909 1.00 91.62 97 PHE A C 1
ATOM 802 O O . PHE A 1 97 ? 5.931 14.754 11.677 1.00 91.62 97 PHE A O 1
ATOM 809 N N . VAL A 1 98 ? 7.806 13.636 11.138 1.00 90.50 98 VAL A N 1
ATOM 810 C CA . VAL A 1 98 ? 7.804 12.781 12.336 1.00 90.50 98 VAL A CA 1
ATOM 811 C C . VAL A 1 98 ? 7.994 13.616 13.604 1.00 90.50 98 VAL A C 1
ATO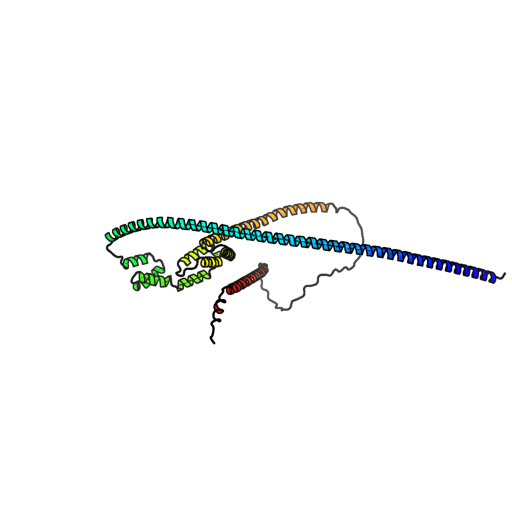M 813 O O . VAL A 1 98 ? 7.264 13.414 14.574 1.00 90.50 98 VAL A O 1
ATOM 816 N N . GLU A 1 99 ? 8.904 14.591 13.599 1.00 93.88 99 GLU A N 1
ATOM 817 C CA . GLU A 1 99 ? 9.091 15.513 14.727 1.00 93.88 99 GLU A CA 1
ATOM 818 C C . GLU A 1 99 ? 7.819 16.321 15.024 1.00 93.88 99 GLU A C 1
ATOM 820 O O . GLU A 1 99 ? 7.424 16.453 16.186 1.00 93.88 99 GLU A O 1
ATOM 825 N N . SER A 1 100 ? 7.119 16.788 13.985 1.00 94.25 100 SER A N 1
ATOM 826 C CA . SER A 1 100 ? 5.836 17.483 14.134 1.00 94.25 100 SER A CA 1
ATOM 827 C C . SER A 1 100 ? 4.758 16.591 14.762 1.00 94.25 100 SER A C 1
ATOM 829 O O . SER A 1 100 ? 4.040 17.045 15.659 1.00 94.25 100 SER A O 1
ATOM 831 N N . ILE A 1 101 ? 4.672 15.316 14.355 1.00 90.75 101 ILE A N 1
ATOM 832 C CA . ILE A 1 101 ? 3.756 14.342 14.968 1.00 90.75 101 ILE A CA 1
ATOM 833 C C . ILE A 1 101 ? 4.071 14.188 16.457 1.00 90.75 101 ILE A C 1
ATOM 835 O O . ILE A 1 101 ? 3.172 14.366 17.280 1.00 90.75 101 ILE A O 1
ATOM 839 N N . ILE A 1 102 ? 5.336 13.952 16.813 1.00 91.06 102 ILE A N 1
ATOM 840 C CA . ILE A 1 102 ? 5.766 13.790 18.211 1.00 91.06 102 ILE A CA 1
ATOM 841 C C . ILE A 1 102 ? 5.395 15.028 19.046 1.00 91.06 102 ILE A C 1
ATOM 843 O O . ILE A 1 102 ? 4.883 14.903 20.161 1.00 91.06 102 ILE A O 1
ATOM 847 N N . GLU A 1 103 ? 5.587 16.238 18.510 1.00 94.38 103 GLU A N 1
ATOM 848 C CA . GLU A 1 103 ? 5.202 17.473 19.200 1.00 94.38 103 GLU A CA 1
ATOM 849 C C . GLU A 1 103 ? 3.677 17.571 19.403 1.00 94.38 103 GLU A C 1
ATOM 851 O O . GLU A 1 103 ? 3.206 18.008 20.461 1.00 94.38 103 GLU A O 1
ATOM 856 N N . THR A 1 104 ? 2.883 17.161 18.407 1.00 91.94 104 THR A N 1
ATOM 857 C CA . THR A 1 104 ? 1.418 17.134 18.530 1.00 91.94 104 THR A CA 1
ATOM 858 C C . THR A 1 104 ? 0.927 16.085 19.524 1.00 91.94 104 THR A C 1
ATOM 860 O O . THR A 1 104 ? 0.050 16.402 20.330 1.00 91.94 104 THR A O 1
ATOM 863 N N . GLU A 1 105 ? 1.518 14.890 19.546 1.00 88.88 105 GLU A N 1
ATOM 864 C CA . GLU A 1 105 ? 1.208 13.841 20.524 1.00 88.88 105 GLU A CA 1
ATOM 865 C C . GLU A 1 105 ? 1.506 14.316 21.949 1.00 88.88 105 GLU A C 1
ATOM 867 O O . GLU A 1 105 ? 0.634 14.251 22.815 1.00 88.88 105 GLU A O 1
ATOM 872 N N . ALA A 1 106 ? 2.668 14.940 22.177 1.00 92.81 106 ALA A N 1
ATOM 873 C CA . ALA A 1 106 ? 3.015 15.508 23.480 1.00 92.81 106 ALA A CA 1
ATOM 874 C C . ALA A 1 106 ? 2.012 16.586 23.950 1.00 92.81 106 ALA A C 1
ATOM 876 O O . ALA A 1 106 ? 1.685 16.678 25.141 1.00 92.81 106 ALA A O 1
ATOM 877 N N . LYS A 1 107 ? 1.483 17.406 23.027 1.00 93.25 107 LYS A N 1
ATOM 878 C CA . LYS A 1 107 ? 0.424 18.390 23.326 1.00 93.25 107 LYS A CA 1
ATOM 879 C C . LYS A 1 107 ? -0.905 17.710 23.667 1.00 93.25 107 LYS A C 1
ATOM 881 O O . LYS A 1 107 ? -1.583 18.153 24.599 1.00 93.25 107 LYS A O 1
ATOM 886 N N . ILE A 1 108 ? -1.272 16.651 22.944 1.00 88.81 108 ILE A N 1
ATOM 887 C CA . ILE A 1 108 ? -2.483 15.863 23.207 1.00 88.81 108 ILE A CA 1
ATOM 888 C C . ILE A 1 108 ? -2.390 15.208 24.585 1.00 88.81 108 ILE A C 1
ATOM 890 O O . ILE A 1 108 ? -3.296 15.401 25.393 1.00 88.81 108 ILE A O 1
ATOM 894 N N . ASP A 1 109 ? -1.283 14.539 24.906 1.00 88.25 109 ASP A N 1
ATOM 895 C CA . ASP A 1 109 ? -1.077 13.880 26.200 1.00 88.25 109 ASP A CA 1
ATOM 896 C C . ASP A 1 109 ? -1.163 14.861 27.370 1.00 88.25 109 ASP A C 1
ATOM 898 O O . ASP A 1 109 ? -1.790 14.580 28.397 1.00 88.25 109 ASP A O 1
ATOM 902 N N . LYS A 1 110 ? -0.591 16.060 27.214 1.00 92.31 110 LYS A N 1
ATOM 903 C CA . LYS A 1 110 ? -0.710 17.128 28.214 1.00 92.31 110 LYS A CA 1
ATOM 904 C C . LYS A 1 110 ? -2.170 17.543 28.434 1.00 92.31 110 LYS A C 1
ATOM 906 O O . LYS A 1 110 ? -2.588 17.711 29.581 1.00 92.31 110 LYS A O 1
ATOM 911 N N . ASN A 1 111 ? -2.950 17.683 27.362 1.00 90.31 111 ASN A N 1
ATOM 912 C CA . ASN A 1 111 ? -4.368 18.045 27.439 1.00 90.31 111 ASN A CA 1
ATOM 913 C C . ASN A 1 111 ? -5.228 16.915 28.020 1.00 90.31 111 ASN A C 1
ATOM 915 O O . ASN A 1 111 ? -6.087 17.175 28.861 1.00 90.31 111 ASN A O 1
ATOM 919 N N . VAL A 1 112 ? -4.977 15.665 27.627 1.00 88.62 112 VAL A N 1
ATOM 920 C CA . VAL A 1 112 ? -5.670 14.480 28.155 1.00 88.62 112 VAL A CA 1
ATOM 921 C C . VAL A 1 112 ? -5.410 14.330 29.648 1.00 88.62 112 VAL A C 1
ATOM 923 O O . VAL A 1 112 ? -6.351 14.133 30.414 1.00 88.62 112 VAL A O 1
ATOM 926 N N . ASN A 1 113 ? -4.162 14.494 30.092 1.00 88.31 113 ASN A N 1
ATOM 927 C CA . ASN A 1 113 ? -3.830 14.453 31.513 1.00 88.31 113 ASN A CA 1
ATOM 928 C C . ASN A 1 113 ? -4.521 15.571 32.300 1.00 88.31 113 ASN A C 1
ATOM 930 O O . ASN A 1 113 ? -5.042 15.309 33.383 1.00 88.31 113 ASN A O 1
ATOM 934 N N . LYS A 1 114 ? -4.598 16.786 31.743 1.00 90.69 114 LYS A N 1
ATOM 935 C CA . LYS A 1 114 ? -5.352 17.890 32.350 1.00 90.69 114 LYS A CA 1
ATOM 936 C C . LYS A 1 114 ? -6.840 17.540 32.506 1.00 90.69 114 LYS A C 1
ATOM 938 O O . LYS A 1 114 ? -7.357 17.614 33.617 1.00 90.69 114 LYS A O 1
ATOM 943 N N . MET A 1 115 ? -7.493 17.070 31.439 1.00 86.44 115 MET A N 1
ATOM 944 C CA . MET A 1 115 ? -8.903 16.647 31.483 1.00 86.44 115 MET A CA 1
ATOM 945 C C . MET A 1 115 ? -9.132 15.490 32.463 1.00 86.44 115 MET A C 1
ATOM 947 O O . MET A 1 115 ? -10.139 15.454 33.162 1.00 86.44 115 MET A O 1
ATOM 951 N N . ARG A 1 116 ? -8.196 14.537 32.551 1.00 85.94 116 ARG A N 1
ATOM 952 C CA . ARG A 1 116 ? -8.299 13.397 33.470 1.00 85.94 116 ARG A CA 1
ATOM 953 C C . ARG A 1 116 ? -8.269 13.832 34.934 1.00 85.94 116 ARG A C 1
ATOM 955 O O . ARG A 1 116 ? -8.961 13.221 35.745 1.00 85.94 116 ARG A O 1
ATOM 962 N N . VAL A 1 117 ? -7.478 14.853 35.271 1.00 87.12 117 VAL A N 1
ATOM 963 C CA . VAL A 1 117 ? -7.456 15.439 36.620 1.00 87.12 117 VAL A CA 1
ATOM 964 C C . VAL A 1 117 ? -8.787 16.134 36.916 1.00 87.12 117 VAL A C 1
ATOM 966 O O . VAL A 1 117 ? -9.403 15.812 37.925 1.00 87.12 117 VAL A O 1
ATOM 969 N N . GLU A 1 118 ? -9.278 16.974 35.999 1.00 86.75 118 GLU A N 1
ATOM 970 C CA . GLU A 1 118 ? -10.561 17.685 36.145 1.00 86.75 118 GLU A CA 1
ATOM 971 C C . GLU A 1 118 ? -11.744 16.709 36.324 1.00 86.75 118 GLU A C 1
ATOM 973 O O . GLU A 1 118 ? -12.497 16.808 37.290 1.00 86.75 118 GLU A O 1
ATOM 978 N N . ILE A 1 119 ? -11.850 15.677 35.475 1.00 84.50 119 ILE A N 1
ATOM 979 C CA . ILE A 1 119 ? -12.904 14.649 35.572 1.00 84.50 119 ILE A CA 1
ATOM 980 C C . ILE A 1 119 ? -12.800 13.852 36.878 1.00 84.50 119 ILE A C 1
ATOM 982 O O . ILE A 1 119 ? -13.817 13.467 37.457 1.00 84.50 119 ILE A O 1
ATOM 986 N N . LYS A 1 120 ? -11.580 13.552 37.341 1.00 86.62 120 LYS A N 1
ATOM 987 C CA . LYS A 1 120 ? -11.375 12.793 38.580 1.00 86.62 120 LYS A CA 1
ATOM 988 C C . LYS A 1 120 ? -11.879 13.572 39.792 1.00 86.62 120 LYS A C 1
ATOM 990 O O . LYS A 1 120 ? -12.468 12.954 40.680 1.00 86.62 120 LYS A O 1
ATOM 995 N N . ASP A 1 121 ? -11.658 14.880 39.821 1.00 84.00 121 ASP A N 1
ATOM 996 C CA . ASP A 1 121 ? -12.138 15.741 40.900 1.00 84.00 121 ASP A CA 1
ATOM 997 C C . ASP A 1 121 ? -13.673 15.856 40.866 1.00 84.00 121 ASP A C 1
ATOM 999 O O . ASP A 1 121 ? -14.318 15.576 41.879 1.00 84.00 121 ASP A O 1
ATOM 1003 N N . ASP A 1 122 ? -14.271 16.071 39.687 1.00 84.69 122 ASP A N 1
ATOM 1004 C CA . ASP A 1 122 ? -15.734 16.101 39.509 1.00 84.69 122 ASP A CA 1
ATOM 1005 C C . ASP A 1 122 ? -16.418 14.782 39.915 1.00 84.69 122 ASP A C 1
ATOM 1007 O O . ASP A 1 122 ? -17.470 14.764 40.565 1.00 84.69 122 ASP A O 1
ATOM 1011 N N . LEU A 1 123 ? -15.832 13.641 39.533 1.00 81.19 123 LEU A N 1
ATOM 1012 C CA . LEU A 1 123 ? -16.358 12.322 39.891 1.00 81.19 123 LEU A CA 1
ATOM 1013 C C . LEU A 1 123 ? -16.232 12.051 41.387 1.00 81.19 123 LEU A C 1
ATOM 1015 O O . LEU A 1 123 ? -17.126 11.437 41.967 1.00 81.19 123 LEU A O 1
ATOM 1019 N N . LYS A 1 124 ? -15.149 12.499 42.026 1.00 86.81 124 LYS A N 1
ATOM 1020 C CA . LYS A 1 124 ? -14.945 12.316 43.466 1.00 86.81 124 LYS A CA 1
ATOM 1021 C C . LYS A 1 124 ? -16.031 13.021 44.274 1.00 86.81 124 LYS A C 1
ATOM 1023 O O . LYS A 1 124 ? -16.497 12.463 45.268 1.00 86.81 124 LYS A O 1
ATOM 1028 N N . ASP A 1 125 ? -16.456 14.201 43.837 1.00 85.62 125 ASP A N 1
ATOM 1029 C CA . ASP A 1 125 ? -17.523 14.946 44.500 1.00 85.62 125 ASP A CA 1
ATOM 1030 C C . ASP A 1 125 ? -18.900 14.307 44.266 1.00 85.62 125 ASP A C 1
ATOM 1032 O O . ASP A 1 125 ? -19.645 14.104 45.228 1.00 85.62 125 ASP A O 1
ATOM 1036 N N . LYS A 1 126 ? -19.194 13.841 43.043 1.00 83.44 126 LYS A N 1
ATOM 1037 C CA . LYS A 1 126 ? -20.430 13.083 42.755 1.00 83.44 126 LYS A CA 1
ATOM 1038 C C . LYS A 1 126 ? -20.513 11.752 43.503 1.00 83.44 126 LYS A C 1
ATOM 1040 O O . LYS A 1 126 ? -21.581 11.377 43.978 1.00 83.44 126 LYS A O 1
ATOM 1045 N N . VAL A 1 127 ? -19.400 11.027 43.633 1.00 81.56 127 VAL A N 1
ATOM 1046 C CA . VAL A 1 127 ? -19.357 9.766 44.393 1.00 81.56 127 VAL A CA 1
ATOM 1047 C C . VAL A 1 127 ? -19.666 10.017 45.867 1.00 81.56 127 VAL A C 1
ATOM 1049 O O . VAL A 1 127 ? -20.448 9.267 46.443 1.00 81.56 127 VAL A O 1
ATOM 1052 N N . LYS A 1 128 ? -19.135 11.089 46.471 1.00 83.62 128 LYS A N 1
ATOM 1053 C CA . LYS A 1 128 ? -19.480 11.461 47.854 1.00 83.62 128 LYS A CA 1
ATOM 1054 C C . LYS A 1 128 ? -20.964 11.794 48.017 1.00 83.62 128 LYS A C 1
ATOM 1056 O O . LYS A 1 128 ? -21.564 11.396 49.013 1.00 83.62 128 LYS A O 1
ATOM 1061 N N . GLU A 1 129 ? -21.552 12.507 47.057 1.00 87.25 129 GLU A N 1
A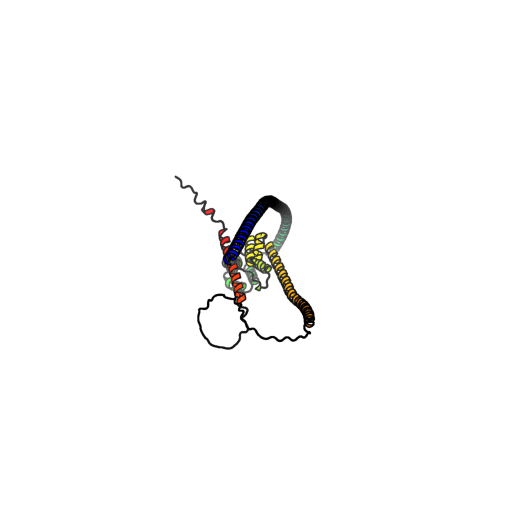TOM 1062 C CA . GLU A 1 129 ? -22.983 12.833 47.060 1.00 87.25 129 GLU A CA 1
ATOM 1063 C C . GLU A 1 129 ? -23.845 11.560 47.010 1.00 87.25 129 GLU A C 1
ATOM 1065 O O . GLU A 1 129 ? -24.714 11.363 47.863 1.00 87.25 129 GLU A O 1
ATOM 1070 N N . ILE A 1 130 ? -23.540 10.648 46.079 1.00 76.69 130 ILE A N 1
ATOM 1071 C CA . ILE A 1 130 ? -24.232 9.359 45.940 1.00 76.69 130 ILE A CA 1
ATOM 1072 C C . ILE A 1 130 ? -24.027 8.485 47.181 1.00 76.69 130 ILE A C 1
ATOM 1074 O O . ILE A 1 130 ? -24.977 7.852 47.641 1.00 76.69 130 ILE A O 1
ATOM 1078 N N . GLU A 1 131 ? -22.819 8.440 47.751 1.00 78.38 131 GLU A N 1
ATOM 1079 C CA . GLU A 1 131 ? -22.549 7.696 48.984 1.00 78.38 131 GLU A CA 1
ATOM 1080 C C . GLU A 1 131 ? -23.425 8.182 50.141 1.00 78.38 131 GLU A C 1
ATOM 1082 O O . GLU A 1 131 ? -23.983 7.359 50.869 1.00 78.38 131 GLU A O 1
ATOM 1087 N N . GLU A 1 132 ? -23.578 9.495 50.323 1.00 83.81 132 GLU A N 1
ATOM 1088 C CA . GLU A 1 132 ? -24.450 10.031 51.371 1.00 83.81 132 GLU A CA 1
ATOM 1089 C C . GLU A 1 132 ? -25.935 9.783 51.082 1.00 83.81 132 GLU A C 1
ATOM 1091 O O . GLU A 1 132 ? -26.697 9.433 51.993 1.00 83.81 132 GLU A O 1
ATOM 1096 N N . GLU A 1 133 ? -26.358 9.860 49.818 1.00 79.81 133 GLU A N 1
ATOM 1097 C CA . GLU A 1 133 ? -27.721 9.504 49.423 1.00 79.81 133 GLU A CA 1
ATOM 1098 C C . GLU A 1 133 ? -28.015 8.013 49.678 1.00 79.81 133 GLU A C 1
ATOM 1100 O O . GLU A 1 133 ? -29.045 7.666 50.268 1.00 79.81 133 GLU A O 1
ATOM 1105 N N . MET A 1 134 ? -27.088 7.123 49.307 1.00 69.38 134 MET A N 1
ATOM 1106 C CA . MET A 1 134 ? -27.181 5.681 49.539 1.00 69.38 134 MET A CA 1
ATOM 1107 C C . MET A 1 134 ? -27.143 5.342 51.024 1.00 69.38 134 MET A C 1
ATOM 1109 O O . MET A 1 134 ? -27.976 4.561 51.476 1.00 69.38 134 MET A O 1
ATOM 1113 N N . LYS A 1 135 ? -26.256 5.948 51.822 1.00 72.25 135 LYS A N 1
ATOM 1114 C CA . LYS A 1 135 ? -26.256 5.772 53.285 1.00 72.25 135 LYS A CA 1
ATOM 1115 C C . LYS A 1 135 ? -27.593 6.194 53.884 1.00 72.25 135 LYS A C 1
ATOM 1117 O O . LYS A 1 135 ? -28.110 5.499 54.758 1.00 72.25 135 LYS A O 1
ATOM 1122 N N . ASN A 1 136 ? -28.195 7.280 53.402 1.00 71.50 136 ASN A N 1
ATOM 1123 C CA . ASN A 1 136 ? -29.517 7.715 53.849 1.00 71.50 136 ASN A CA 1
ATOM 1124 C C . ASN A 1 136 ? -30.642 6.769 53.406 1.00 71.50 136 ASN A C 1
ATOM 1126 O O . ASN A 1 136 ? -31.531 6.471 54.208 1.00 71.50 136 ASN A O 1
ATOM 1130 N N . LYS A 1 137 ? -30.599 6.238 52.179 1.00 69.88 137 LYS A N 1
ATOM 1131 C CA . LYS A 1 137 ? -31.539 5.209 51.705 1.00 69.88 137 LYS A CA 1
ATOM 1132 C C . LYS A 1 137 ? -31.383 3.898 52.474 1.00 69.88 137 LYS A C 1
ATOM 1134 O O . LYS A 1 137 ? -32.382 3.372 52.941 1.00 69.88 137 LYS A O 1
ATOM 1139 N N . ILE A 1 138 ? -30.161 3.427 52.716 1.00 61.41 138 ILE A N 1
ATOM 1140 C CA . ILE A 1 138 ? -29.867 2.235 53.527 1.00 61.41 138 ILE A CA 1
ATOM 1141 C C . ILE A 1 138 ? -30.297 2.450 54.978 1.00 61.41 138 ILE A C 1
ATOM 1143 O O . ILE A 1 138 ? -30.869 1.545 55.570 1.00 61.41 138 ILE A O 1
ATOM 1147 N N . ARG A 1 139 ? -30.101 3.640 55.564 1.00 63.28 139 ARG A N 1
ATOM 1148 C CA . ARG A 1 139 ? -30.644 3.966 56.895 1.00 63.28 139 ARG A CA 1
ATOM 1149 C C . ARG A 1 139 ? -32.168 3.902 56.916 1.00 63.28 139 ARG A C 1
ATOM 1151 O O . ARG A 1 139 ? -32.711 3.436 57.907 1.00 63.28 139 ARG A O 1
ATOM 1158 N N . LYS A 1 140 ? -32.852 4.344 55.853 1.00 61.78 140 LYS A N 1
ATOM 1159 C CA . LYS A 1 140 ? -34.318 4.250 55.722 1.00 61.78 140 LYS A CA 1
ATOM 1160 C C . LYS A 1 140 ? -34.784 2.809 55.511 1.00 61.78 140 LYS A C 1
ATOM 1162 O O . LYS A 1 140 ? -35.711 2.389 56.187 1.00 61.78 140 LYS A O 1
ATOM 1167 N N . ILE A 1 141 ? -34.109 2.046 54.654 1.00 51.59 141 ILE A N 1
ATOM 1168 C CA . ILE A 1 141 ? -34.403 0.637 54.373 1.00 51.59 141 ILE A CA 1
ATOM 1169 C C . ILE A 1 141 ? -34.132 -0.210 55.616 1.00 51.59 141 ILE A C 1
ATOM 1171 O O . ILE A 1 141 ? -35.049 -0.854 56.082 1.00 51.59 141 ILE A O 1
ATOM 1175 N N . LYS A 1 142 ? -32.983 -0.094 56.294 1.00 46.53 142 LYS A N 1
ATOM 1176 C CA . LYS A 1 142 ? -32.727 -0.766 57.589 1.00 46.53 142 LYS A CA 1
ATOM 1177 C C . LYS A 1 142 ? -33.713 -0.375 58.702 1.00 46.53 142 LYS A C 1
ATOM 1179 O O . LYS A 1 142 ? -33.838 -1.096 59.687 1.00 46.53 142 LYS A O 1
ATOM 1184 N N . LYS A 1 143 ? -34.407 0.765 58.572 1.00 50.75 143 LYS A N 1
ATOM 1185 C CA . LYS A 1 143 ? -35.495 1.178 59.476 1.00 50.75 143 LYS A CA 1
ATOM 1186 C C . LYS A 1 143 ? -36.839 0.516 59.139 1.00 50.75 143 LYS A C 1
ATOM 1188 O O . LYS A 1 143 ? -37.705 0.493 60.005 1.00 50.75 143 LYS A O 1
ATOM 1193 N N . VAL A 1 144 ? -37.009 0.025 57.910 1.00 50.12 144 VAL A N 1
ATOM 1194 C CA . VAL A 1 144 ? -38.253 -0.543 57.355 1.00 50.12 144 VAL A CA 1
ATOM 1195 C C . VAL A 1 144 ? -38.164 -2.067 57.191 1.00 50.12 144 VAL A C 1
ATOM 1197 O O . VAL A 1 144 ? -39.116 -2.765 57.509 1.00 50.12 144 VAL A O 1
ATOM 1200 N N . THR A 1 145 ? -37.019 -2.596 56.770 1.00 47.25 145 THR A N 1
ATOM 1201 C CA . THR A 1 145 ? -36.718 -4.019 56.596 1.00 47.25 145 THR A CA 1
ATOM 1202 C C . THR A 1 145 ? -35.695 -4.433 57.651 1.00 47.25 145 THR A C 1
ATOM 1204 O O . THR A 1 145 ? -34.491 -4.220 57.502 1.00 47.25 145 THR A O 1
ATOM 1207 N N . LYS A 1 146 ? -36.177 -5.013 58.749 1.00 45.56 146 LYS A N 1
ATOM 1208 C CA . LYS A 1 146 ? -35.349 -5.754 59.715 1.00 45.56 146 LYS A CA 1
ATOM 1209 C C . LYS A 1 146 ? -35.031 -7.182 59.238 1.00 45.56 146 LYS A C 1
ATOM 1211 O O . LYS A 1 146 ? -34.569 -7.983 60.040 1.00 45.56 146 LYS A O 1
ATOM 1216 N N . GLU A 1 147 ? -35.276 -7.505 57.971 1.00 53.53 147 GLU A N 1
ATOM 1217 C CA . GLU A 1 147 ? -35.244 -8.876 57.461 1.00 53.53 147 GLU A CA 1
ATOM 1218 C C . GLU A 1 147 ? -34.251 -8.989 56.300 1.00 53.53 147 GLU A C 1
ATOM 1220 O O . GLU A 1 147 ? -34.312 -8.237 55.326 1.00 53.53 147 GLU A O 1
ATOM 1225 N N . GLU A 1 148 ? -33.283 -9.889 56.469 1.00 60.69 148 GLU A N 1
ATOM 1226 C CA . GLU A 1 148 ? -32.388 -10.371 55.419 1.00 60.69 148 GLU A CA 1
ATOM 1227 C C . GLU A 1 148 ? -33.230 -11.127 54.378 1.00 60.69 148 GLU A C 1
ATOM 1229 O O . GLU A 1 148 ? -34.125 -11.882 54.762 1.00 60.69 148 GLU A O 1
ATOM 1234 N N . LEU A 1 149 ? -32.982 -10.912 53.077 1.00 66.19 149 LEU A N 1
ATOM 1235 C CA . LEU A 1 149 ? -33.654 -11.692 52.031 1.00 66.19 149 LEU A CA 1
ATOM 1236 C C . LEU A 1 149 ? -33.362 -13.177 52.245 1.00 66.19 149 LEU A C 1
ATOM 1238 O O . LEU A 1 149 ? -32.212 -13.570 52.451 1.00 66.19 149 LEU A O 1
ATOM 1242 N N . THR A 1 150 ? -34.411 -13.989 52.177 1.00 82.00 150 THR A N 1
ATOM 1243 C CA . THR A 1 150 ? -34.287 -15.440 52.289 1.00 82.00 150 THR A CA 1
ATOM 1244 C C . THR A 1 150 ? -33.868 -16.047 50.949 1.00 82.00 150 THR A C 1
ATOM 1246 O O . THR A 1 150 ? -34.049 -15.444 49.889 1.00 82.00 150 THR A O 1
ATOM 1249 N N . TRP A 1 151 ? -33.313 -17.262 50.972 1.00 83.81 151 TRP A N 1
ATOM 1250 C CA . TRP A 1 151 ? -32.970 -17.997 49.748 1.00 83.81 151 TRP A CA 1
ATOM 1251 C C . TRP A 1 151 ? -34.200 -18.207 48.853 1.00 83.81 151 TRP A C 1
ATOM 1253 O O . TRP A 1 151 ? -34.099 -18.172 47.629 1.00 83.81 151 TRP A O 1
ATOM 1263 N N . GLU A 1 152 ? -35.377 -18.377 49.449 1.00 84.62 152 GLU A N 1
ATOM 1264 C CA . GLU A 1 152 ? -36.646 -18.515 48.744 1.00 84.62 152 GLU A CA 1
ATOM 1265 C C . GLU A 1 152 ? -36.977 -17.276 47.895 1.00 84.62 152 GLU A C 1
ATOM 1267 O O . GLU A 1 152 ? -37.461 -17.414 46.764 1.00 84.62 152 GLU A O 1
ATOM 1272 N N . ASP A 1 153 ? -36.653 -16.079 48.394 1.00 84.69 153 ASP A N 1
ATOM 1273 C CA . ASP A 1 153 ? -36.838 -14.820 47.669 1.00 84.69 153 ASP A CA 1
ATOM 1274 C C . ASP A 1 153 ? -35.857 -14.709 46.488 1.00 84.69 153 ASP A C 1
ATOM 1276 O O . ASP A 1 153 ? -36.253 -14.376 45.365 1.00 84.69 153 ASP A O 1
ATOM 1280 N N . GLU A 1 154 ? -34.585 -15.057 46.710 1.00 83.62 154 GLU A N 1
ATOM 1281 C CA . GLU A 1 154 ? -33.551 -15.085 45.665 1.00 83.62 154 GLU A CA 1
ATOM 1282 C C . GLU A 1 154 ? -33.881 -16.106 44.566 1.00 83.62 154 GLU A C 1
ATOM 1284 O O . GLU A 1 154 ? -33.766 -15.817 43.372 1.00 83.62 154 GLU A O 1
ATOM 1289 N N . LEU A 1 155 ? -34.346 -17.296 44.951 1.00 86.12 155 LEU A N 1
ATOM 1290 C CA . LEU A 1 155 ? -34.718 -18.368 44.035 1.00 86.12 155 LEU A CA 1
ATOM 1291 C C . LEU A 1 155 ? -35.925 -17.989 43.170 1.00 86.12 155 LEU A C 1
ATOM 1293 O O . LEU A 1 155 ? -35.952 -18.288 41.972 1.00 86.12 155 LEU A O 1
ATOM 1297 N N . SER A 1 156 ? -36.915 -17.314 43.761 1.00 87.00 156 SER A N 1
ATOM 1298 C CA . SER A 1 156 ? -38.065 -16.763 43.036 1.00 87.00 156 SER A CA 1
ATOM 1299 C C . SER A 1 156 ? -37.613 -15.757 41.972 1.00 87.00 156 SER A C 1
ATOM 1301 O O . SER A 1 156 ? -38.032 -15.834 40.810 1.00 87.00 156 SER A O 1
ATOM 1303 N N . TYR A 1 157 ? -36.672 -14.878 42.330 1.00 87.94 157 TYR A N 1
ATOM 1304 C CA . TYR A 1 157 ? -36.088 -13.922 41.395 1.00 87.94 157 TYR A CA 1
ATOM 1305 C C . TYR A 1 157 ? -35.335 -14.618 40.252 1.00 87.94 157 TYR A C 1
ATOM 1307 O O . TYR A 1 157 ? -35.615 -14.340 39.082 1.00 87.94 157 TYR A O 1
ATOM 1315 N N . ILE A 1 158 ? -34.460 -15.585 40.554 1.00 86.44 158 ILE A N 1
ATOM 1316 C CA . ILE A 1 158 ? -33.723 -16.358 39.539 1.00 86.44 158 ILE A CA 1
ATOM 1317 C C . ILE A 1 158 ? -34.692 -17.050 38.568 1.00 86.44 158 ILE A C 1
ATOM 1319 O O . ILE A 1 158 ? -34.540 -16.936 37.349 1.00 86.44 158 ILE A O 1
ATOM 1323 N N . ARG A 1 159 ? -35.724 -17.733 39.082 1.00 88.31 159 ARG A N 1
ATOM 1324 C CA . ARG A 1 159 ? -36.746 -18.398 38.253 1.00 88.31 159 ARG A CA 1
ATOM 1325 C C . ARG A 1 159 ? -37.445 -17.436 37.304 1.00 88.31 159 ARG A C 1
ATOM 1327 O O . ARG A 1 159 ? -37.782 -17.827 36.185 1.00 88.31 159 ARG A O 1
ATOM 1334 N N . SER A 1 160 ? -37.703 -16.206 37.745 1.00 86.50 160 SER A N 1
ATOM 1335 C CA . SER A 1 160 ? -38.340 -15.176 36.921 1.00 86.50 160 SER A CA 1
ATOM 1336 C C . SER A 1 160 ? -37.417 -14.633 35.822 1.00 86.50 160 SER A C 1
ATOM 1338 O O . SER A 1 160 ? -37.904 -14.303 34.744 1.00 86.50 160 SER A O 1
ATOM 1340 N N . ALA A 1 161 ? -36.103 -14.599 36.068 1.00 85.31 161 ALA A N 1
ATOM 1341 C CA . ALA A 1 161 ? -35.106 -14.072 35.139 1.00 85.31 161 ALA A CA 1
ATOM 1342 C C . ALA A 1 161 ? -34.685 -15.076 34.049 1.00 85.31 161 ALA A C 1
ATOM 1344 O O . ALA A 1 161 ? -34.330 -14.670 32.943 1.00 85.31 161 ALA A O 1
ATOM 1345 N N . LEU A 1 162 ? -34.713 -16.382 34.338 1.00 86.44 162 LEU A N 1
ATOM 1346 C CA . LEU A 1 162 ? -34.375 -17.417 33.359 1.00 86.44 162 LEU A CA 1
ATOM 1347 C C . LEU A 1 162 ? -35.538 -17.701 32.400 1.00 86.44 162 LEU A C 1
ATOM 1349 O O . LEU A 1 162 ? -36.696 -17.824 32.807 1.00 86.44 162 LEU A O 1
ATOM 1353 N N . VAL A 1 163 ? -35.203 -17.891 31.123 1.00 88.38 163 VAL A N 1
ATOM 1354 C CA . VAL A 1 163 ? -36.149 -18.203 30.044 1.00 88.38 163 VAL A CA 1
ATOM 1355 C C . VAL A 1 163 ? -35.829 -19.548 29.393 1.00 88.38 163 VAL A C 1
ATOM 1357 O O . VAL A 1 163 ? -34.685 -20.004 29.414 1.00 88.38 163 VAL A O 1
ATOM 1360 N N . GLU A 1 164 ? -36.858 -20.179 28.821 1.00 92.38 164 GLU A N 1
ATOM 1361 C CA . GLU A 1 164 ? -36.749 -21.381 27.982 1.00 92.38 164 GLU A CA 1
ATOM 1362 C C . GLU A 1 164 ? -35.893 -22.503 28.611 1.00 92.38 164 GLU A C 1
ATOM 1364 O O . GLU A 1 164 ? -36.152 -22.941 29.734 1.00 92.38 164 GLU A O 1
ATOM 1369 N N . GLU A 1 165 ? -34.871 -22.968 27.889 1.00 89.44 165 GLU A N 1
ATOM 1370 C CA . GLU A 1 165 ? -34.000 -24.083 28.258 1.00 89.44 165 GLU A CA 1
ATOM 1371 C C . GLU A 1 165 ? -33.251 -23.832 29.576 1.00 89.44 165 GLU A C 1
ATOM 1373 O O . GLU A 1 165 ? -33.077 -24.757 30.369 1.00 89.44 165 GLU A O 1
ATOM 1378 N N . ALA A 1 166 ? -32.878 -22.579 29.864 1.00 89.00 166 ALA A N 1
ATOM 1379 C CA . ALA A 1 166 ? -32.205 -22.218 31.112 1.00 89.00 166 ALA A CA 1
ATOM 1380 C C . ALA A 1 166 ? -33.128 -22.368 32.330 1.00 89.00 166 ALA A C 1
ATOM 1382 O O . ALA A 1 166 ? -32.692 -22.817 33.393 1.00 89.00 166 ALA A O 1
ATOM 1383 N N . ARG A 1 167 ? -34.422 -22.056 32.174 1.00 90.88 167 ARG A N 1
ATOM 1384 C CA . ARG A 1 167 ? -35.417 -22.295 33.228 1.00 90.88 167 ARG A CA 1
ATOM 1385 C C . ARG A 1 167 ? -35.644 -23.793 33.427 1.00 90.88 167 ARG A C 1
ATOM 1387 O O . ARG A 1 167 ? -35.649 -24.252 34.565 1.00 90.88 167 ARG A O 1
ATOM 1394 N N . SER A 1 168 ? -35.787 -24.564 32.347 1.00 92.88 168 SER A N 1
ATOM 1395 C CA . SER A 1 168 ? -35.922 -26.026 32.439 1.00 92.88 168 SER A CA 1
ATOM 1396 C C . SER A 1 168 ? -34.717 -26.674 33.121 1.00 92.88 168 SER A C 1
ATOM 1398 O O . SER A 1 168 ? -34.891 -27.558 33.959 1.00 92.88 168 SER A O 1
ATOM 1400 N N . TRP A 1 169 ? -33.503 -26.205 32.822 1.00 95.44 169 TRP A N 1
ATOM 1401 C CA . TRP A 1 169 ? -32.287 -26.653 33.496 1.00 95.44 169 TRP A CA 1
ATOM 1402 C C . TRP A 1 169 ? -32.334 -26.385 35.003 1.00 95.44 169 TRP A C 1
ATOM 1404 O O . TRP A 1 169 ? -32.020 -27.289 35.782 1.00 95.44 169 TRP A O 1
ATOM 1414 N N . LEU A 1 170 ? -32.770 -25.188 35.417 1.00 93.12 170 LEU A N 1
ATOM 1415 C CA . LEU A 1 170 ? -32.895 -24.842 36.832 1.00 93.12 170 LEU A CA 1
ATOM 1416 C C . LEU A 1 170 ? -33.882 -25.770 37.548 1.00 93.12 170 LEU A C 1
ATOM 1418 O O . LEU A 1 170 ? -33.539 -26.299 38.599 1.00 93.12 170 LEU A O 1
ATOM 1422 N N . GLU A 1 171 ? -35.065 -26.024 36.981 1.00 93.62 1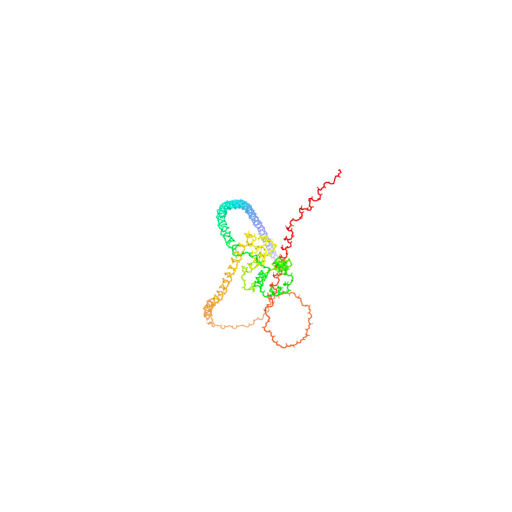71 GLU A N 1
ATOM 1423 C CA . GLU A 1 171 ? -36.069 -26.889 37.622 1.00 93.62 171 GLU A CA 1
ATOM 1424 C C . GLU A 1 171 ? -35.577 -28.334 37.813 1.00 93.62 171 GLU A C 1
ATOM 1426 O O . GLU A 1 171 ? -35.900 -28.971 38.814 1.00 93.62 171 GLU A O 1
ATOM 1431 N N . ILE A 1 172 ? -34.732 -28.842 36.910 1.00 95.12 172 ILE A N 1
ATOM 1432 C CA . ILE A 1 172 ? -34.112 -30.171 37.049 1.00 95.12 172 ILE A CA 1
ATOM 1433 C C . ILE A 1 172 ? -33.086 -30.198 38.197 1.00 95.12 172 ILE A C 1
ATOM 1435 O O . ILE A 1 172 ? -32.896 -31.232 38.842 1.00 95.12 172 ILE A O 1
ATOM 1439 N N . HIS A 1 173 ? -32.415 -29.075 38.460 1.00 93.44 173 HIS A N 1
ATOM 1440 C CA . HIS A 1 173 ? -31.303 -28.985 39.411 1.00 93.44 173 HIS A CA 1
ATOM 1441 C C . HIS A 1 173 ? -31.666 -28.299 40.732 1.00 93.44 173 HIS A C 1
ATOM 1443 O O . HIS A 1 173 ? -30.837 -28.272 41.638 1.00 93.44 173 HIS A O 1
ATOM 1449 N N . ILE A 1 174 ? -32.898 -27.807 40.884 1.00 91.94 174 ILE A N 1
ATOM 1450 C CA . ILE A 1 174 ? -33.338 -26.980 42.016 1.00 91.94 174 ILE A CA 1
ATOM 1451 C C . ILE A 1 174 ? -33.124 -27.655 43.374 1.00 91.94 174 ILE A C 1
ATOM 1453 O O . ILE A 1 174 ? -32.760 -27.006 44.344 1.00 91.94 174 ILE A O 1
ATOM 1457 N N . THR A 1 175 ? -33.266 -28.981 43.439 1.00 91.69 175 THR A N 1
ATOM 1458 C CA . THR A 1 175 ? -33.068 -29.769 44.667 1.00 91.69 175 THR A CA 1
ATOM 1459 C C . THR A 1 175 ? -31.601 -29.894 45.082 1.00 91.69 175 THR A C 1
ATOM 1461 O O . THR A 1 175 ? -31.314 -30.247 46.224 1.00 91.69 175 THR A O 1
ATOM 1464 N N . LYS A 1 176 ? -30.664 -29.618 44.166 1.00 91.62 176 LYS A N 1
ATOM 1465 C CA . LYS A 1 176 ? -29.214 -29.661 44.403 1.00 91.62 176 LYS A CA 1
ATOM 1466 C C . LYS A 1 176 ? -28.631 -28.295 44.765 1.00 91.62 176 LYS A C 1
ATOM 1468 O O . LYS A 1 176 ? -27.484 -28.246 45.190 1.00 91.62 176 LYS A O 1
ATOM 1473 N N . ILE A 1 177 ? -29.401 -27.224 44.591 1.00 91.19 177 ILE A N 1
ATOM 1474 C CA . ILE A 1 177 ? -28.971 -25.837 44.749 1.00 91.19 177 ILE A CA 1
ATOM 1475 C C . ILE A 1 177 ? -29.552 -25.296 46.060 1.00 91.19 177 ILE A C 1
ATOM 1477 O O . ILE A 1 177 ? -30.764 -25.127 46.181 1.00 91.19 177 ILE A O 1
ATOM 1481 N N . LYS A 1 178 ? -28.696 -25.025 47.048 1.00 90.25 178 LYS A N 1
ATOM 1482 C CA . LYS A 1 178 ? -29.112 -24.606 48.401 1.00 90.25 178 LYS A CA 1
ATOM 1483 C C . LYS A 1 178 ? -28.963 -23.114 48.665 1.00 90.25 178 LYS A C 1
ATOM 1485 O O . LYS A 1 178 ? -29.465 -22.625 49.671 1.00 90.25 178 LYS A O 1
ATOM 1490 N N . CYS A 1 179 ? -28.219 -22.410 47.822 1.00 88.19 179 CYS A N 1
ATOM 1491 C CA . CYS A 1 179 ? -28.017 -20.972 47.928 1.00 88.19 179 CYS A CA 1
ATOM 1492 C C . CYS A 1 179 ? -27.604 -20.378 46.579 1.00 88.19 179 CYS A C 1
ATOM 1494 O O . CYS A 1 179 ? -27.202 -21.099 45.658 1.00 88.19 179 CYS A O 1
ATOM 1496 N N . PHE A 1 180 ? -27.624 -19.046 46.487 1.00 85.56 180 PHE A N 1
ATOM 1497 C CA . PHE A 1 180 ? -27.273 -18.319 45.269 1.00 85.56 180 PHE A CA 1
ATOM 1498 C C . PHE A 1 180 ? -25.877 -18.671 44.738 1.00 85.56 180 PHE A C 1
ATOM 1500 O O . PHE A 1 180 ? -25.701 -18.860 43.539 1.00 85.56 180 PHE A O 1
ATOM 1507 N N . LYS A 1 181 ? -24.891 -18.848 45.626 1.00 83.50 181 LYS A N 1
ATOM 1508 C CA . LYS A 1 181 ? -23.519 -19.208 45.229 1.00 83.50 181 LYS A CA 1
ATOM 1509 C C . LYS A 1 181 ? -23.432 -20.581 44.560 1.00 83.50 181 LYS A C 1
ATOM 1511 O O . LYS A 1 181 ? -22.637 -20.768 43.643 1.00 83.50 181 LYS A O 1
ATOM 1516 N N . GLU A 1 182 ? -24.223 -21.553 45.017 1.00 89.62 182 GLU A N 1
ATOM 1517 C CA . GLU A 1 182 ? -24.276 -22.879 44.388 1.00 89.62 182 GLU A CA 1
ATOM 1518 C C . GLU A 1 182 ? -24.983 -22.821 43.032 1.00 89.62 182 GLU A C 1
ATOM 1520 O O . GLU A 1 182 ? -24.516 -23.449 42.080 1.00 89.62 182 GLU A O 1
ATOM 1525 N N . PHE A 1 183 ? -26.055 -22.025 42.928 1.00 90.56 183 PHE A N 1
ATOM 1526 C CA . PHE A 1 183 ? -26.731 -21.758 41.658 1.00 90.56 183 PHE A CA 1
ATOM 1527 C C . PHE A 1 183 ? -25.751 -21.161 40.653 1.00 90.56 183 PHE A C 1
ATOM 1529 O O . PHE A 1 183 ? -25.570 -21.724 39.578 1.00 90.56 183 PHE A O 1
ATOM 1536 N N . GLU A 1 184 ? -25.098 -20.060 41.024 1.00 88.56 184 GLU A N 1
ATOM 1537 C CA . GLU A 1 184 ? -24.152 -19.330 40.184 1.00 88.56 184 GLU A CA 1
ATOM 1538 C C . GLU A 1 184 ? -23.044 -20.258 39.684 1.00 88.56 184 GLU A C 1
ATOM 1540 O O . GLU A 1 184 ? -22.809 -20.350 38.479 1.00 88.56 184 GLU A O 1
ATOM 1545 N N . LYS A 1 185 ? -22.430 -21.028 40.590 1.00 89.19 185 LYS A N 1
ATOM 1546 C CA . LYS A 1 185 ? -21.385 -21.987 40.234 1.00 89.19 185 LYS A CA 1
ATOM 1547 C C . LYS A 1 185 ? -21.878 -23.028 39.226 1.00 89.19 185 LYS A C 1
ATOM 1549 O O . LYS A 1 185 ? -21.258 -23.193 38.179 1.00 89.19 185 LYS A O 1
ATOM 1554 N N . MET A 1 186 ? -22.983 -23.718 39.515 1.00 91.19 186 MET A N 1
ATOM 1555 C CA . MET A 1 186 ? -23.503 -24.766 38.626 1.00 91.19 186 MET A CA 1
ATOM 1556 C C . MET A 1 186 ? -23.982 -24.202 37.284 1.00 91.19 186 MET A C 1
ATOM 1558 O O . MET A 1 186 ? -23.813 -24.838 36.243 1.00 91.19 186 MET A O 1
ATOM 1562 N N . PHE A 1 187 ? -24.575 -23.009 37.298 1.00 90.88 187 PHE A N 1
ATOM 1563 C CA . PHE A 1 187 ? -25.082 -22.344 36.104 1.00 90.88 187 PHE A CA 1
ATOM 1564 C C . PHE A 1 187 ? -23.935 -21.942 35.174 1.00 90.88 187 PHE A C 1
ATOM 1566 O O . PHE A 1 187 ? -23.977 -22.246 33.980 1.00 90.88 187 PHE A O 1
ATOM 1573 N N . LEU A 1 188 ? -22.878 -21.334 35.722 1.00 87.69 188 LEU A N 1
ATOM 1574 C CA . LEU A 1 188 ? -21.672 -20.983 34.972 1.00 87.69 188 LEU A CA 1
ATOM 1575 C C . LEU A 1 188 ? -20.932 -22.229 34.475 1.00 87.69 188 LEU A C 1
ATOM 1577 O O . LEU A 1 188 ? -20.506 -22.262 33.324 1.00 87.69 188 LEU A O 1
ATOM 1581 N N . GLU A 1 189 ? -20.837 -23.291 35.277 1.00 88.62 189 GLU A N 1
ATOM 1582 C CA . GLU A 1 189 ? -20.247 -24.563 34.840 1.00 88.62 189 GLU A CA 1
ATOM 1583 C C . GLU A 1 189 ? -21.015 -25.199 33.670 1.00 88.62 189 GLU A C 1
ATOM 1585 O O . GLU A 1 189 ? -20.404 -25.815 32.799 1.00 88.62 189 GLU A O 1
ATOM 1590 N N . ASN A 1 190 ? -22.337 -25.036 33.595 1.00 89.25 190 ASN A N 1
ATOM 1591 C CA . ASN A 1 190 ? -23.127 -25.597 32.500 1.00 89.25 190 ASN A CA 1
ATOM 1592 C C . ASN A 1 190 ? -23.121 -24.705 31.244 1.00 89.25 190 ASN A C 1
ATOM 1594 O O . ASN A 1 190 ? -22.833 -25.174 30.142 1.00 89.25 190 ASN A O 1
ATOM 1598 N N . TYR A 1 191 ? -23.421 -23.413 31.400 1.00 86.69 191 TYR A N 1
ATOM 1599 C CA . TYR A 1 191 ? -23.646 -22.495 30.277 1.00 86.69 191 TYR A CA 1
ATOM 1600 C C . TYR A 1 191 ? -22.412 -21.680 29.874 1.00 86.69 191 TYR A C 1
ATOM 1602 O O . TYR A 1 191 ? -22.332 -21.228 28.730 1.00 86.69 191 TYR A O 1
ATOM 1610 N N . TRP A 1 192 ? -21.430 -21.528 30.767 1.00 89.56 192 TRP A N 1
ATOM 1611 C CA . TRP A 1 192 ? -20.244 -20.689 30.566 1.00 89.56 192 TRP A CA 1
ATOM 1612 C C . TRP A 1 192 ? -18.914 -21.387 30.906 1.00 89.56 192 TRP A C 1
ATOM 1614 O O . TRP A 1 192 ? -17.918 -20.742 31.233 1.00 89.56 192 TRP A O 1
ATOM 1624 N N . SER A 1 193 ? -18.863 -22.720 30.799 1.00 88.44 193 SER A N 1
ATOM 1625 C CA . SER A 1 193 ? -17.647 -23.490 31.098 1.00 88.44 193 SER A CA 1
ATOM 1626 C C . SER A 1 193 ? -16.436 -23.088 30.255 1.00 88.44 193 SER A C 1
ATOM 1628 O O . SER A 1 193 ? -16.557 -22.669 29.101 1.00 88.44 193 SER A O 1
ATOM 1630 N N . CYS A 1 194 ? -15.237 -23.397 30.760 1.00 86.31 194 CYS A N 1
ATOM 1631 C CA . CYS A 1 194 ? -13.987 -23.277 30.003 1.00 86.31 194 CYS A CA 1
ATOM 1632 C C . CYS A 1 194 ? -14.022 -24.020 28.653 1.00 86.31 194 CYS A C 1
ATOM 1634 O O . CYS A 1 194 ? -13.316 -23.643 27.718 1.00 86.31 194 CYS A O 1
ATOM 1636 N N . ALA A 1 195 ? -14.802 -25.102 28.536 1.00 87.50 195 ALA A N 1
ATOM 1637 C CA . ALA A 1 195 ? -14.988 -25.819 27.275 1.00 87.50 195 ALA A CA 1
ATOM 1638 C C . ALA A 1 195 ? -15.849 -25.012 26.291 1.00 87.50 195 ALA A C 1
ATOM 1640 O O . ALA A 1 195 ? -15.511 -24.917 25.109 1.00 87.50 195 ALA A O 1
ATOM 1641 N N . ARG A 1 196 ? -16.928 -24.383 26.777 1.00 88.44 196 ARG A N 1
ATOM 1642 C CA . ARG A 1 196 ? -17.782 -23.507 25.968 1.00 88.44 196 ARG A CA 1
ATOM 1643 C C . ARG A 1 196 ? -17.026 -22.267 25.498 1.00 88.44 196 ARG A C 1
ATOM 1645 O O . ARG A 1 196 ? -17.083 -21.949 24.313 1.00 88.44 196 ARG A O 1
ATOM 1652 N N . GLN A 1 197 ? -16.271 -21.631 26.390 1.00 89.38 197 GLN A N 1
ATOM 1653 C CA . GLN A 1 197 ? -15.428 -20.482 26.059 1.00 89.38 197 GLN A CA 1
ATOM 1654 C C . GLN A 1 197 ? -14.369 -20.844 25.006 1.00 89.38 197 GLN A C 1
ATOM 1656 O O . GLN A 1 197 ? -14.263 -20.168 23.985 1.00 89.38 197 GLN A O 1
ATOM 1661 N N . ARG A 1 198 ? -13.667 -21.980 25.161 1.00 88.06 198 ARG A N 1
ATOM 1662 C CA . ARG A 1 198 ? -12.722 -22.479 24.141 1.00 88.06 198 ARG A CA 1
ATOM 1663 C C . ARG A 1 198 ? -13.379 -22.716 22.784 1.00 88.06 198 ARG A C 1
ATOM 1665 O O . ARG A 1 198 ? -12.789 -22.385 21.757 1.00 88.06 198 ARG A O 1
ATOM 1672 N N . LYS A 1 199 ? -14.597 -23.261 22.765 1.00 89.19 199 LYS A N 1
ATOM 1673 C CA . LYS A 1 199 ? -15.355 -23.440 21.522 1.00 89.19 199 LYS A CA 1
ATOM 1674 C C . LYS A 1 199 ? -15.633 -22.095 20.844 1.00 89.19 199 LYS A C 1
ATOM 1676 O O . LYS A 1 199 ? -15.378 -21.969 19.651 1.00 89.19 199 LYS A O 1
ATOM 1681 N N . LEU A 1 200 ? -16.076 -21.088 21.600 1.00 88.75 200 LEU A N 1
ATOM 1682 C CA . LEU A 1 200 ? -16.295 -19.735 21.079 1.00 88.75 200 LEU A CA 1
ATOM 1683 C C . LEU A 1 200 ? -15.002 -19.110 20.537 1.00 88.75 200 LEU A C 1
ATOM 1685 O O . LEU A 1 200 ? -15.032 -18.492 19.477 1.00 88.75 200 LEU A O 1
ATOM 1689 N N . MET A 1 201 ? -13.859 -19.321 21.197 1.00 88.31 201 MET A N 1
ATOM 1690 C CA . MET A 1 201 ? -12.555 -18.855 20.701 1.00 88.31 201 MET A CA 1
ATOM 1691 C C . MET A 1 201 ? -12.153 -19.540 19.390 1.00 88.31 201 MET A C 1
ATOM 1693 O O . MET A 1 201 ? -11.656 -18.884 18.478 1.00 88.31 201 MET A O 1
ATOM 1697 N N . MET A 1 202 ? -12.390 -20.848 19.259 1.00 88.50 202 MET A N 1
ATOM 1698 C CA . MET A 1 202 ? -12.144 -21.569 18.005 1.00 88.50 202 MET A CA 1
ATOM 1699 C C . MET A 1 202 ? -13.069 -21.089 16.879 1.00 88.50 202 MET A C 1
ATOM 1701 O O . MET A 1 202 ? -12.616 -20.881 15.755 1.00 88.50 202 MET A O 1
ATOM 1705 N N . GLU A 1 203 ? -14.354 -20.880 17.171 1.00 89.75 203 GLU A N 1
ATOM 1706 C CA . GLU A 1 203 ? -15.328 -20.316 16.225 1.00 89.75 203 GLU A CA 1
ATOM 1707 C C . GLU A 1 203 ? -15.011 -18.865 15.854 1.00 89.75 203 GLU A C 1
ATOM 1709 O O . GLU A 1 203 ? -15.320 -18.416 14.748 1.00 89.75 203 GLU A O 1
ATOM 1714 N N . PHE A 1 204 ? -14.411 -18.113 16.775 1.00 90.38 204 PHE A N 1
ATOM 1715 C CA . PHE A 1 204 ? -13.869 -16.804 16.479 1.00 90.38 204 PHE A CA 1
ATOM 1716 C C . PHE A 1 204 ? -12.684 -16.940 15.530 1.00 90.38 204 PHE A C 1
ATOM 1718 O O . PHE A 1 204 ? -12.744 -16.383 14.445 1.00 90.38 204 PHE A O 1
ATOM 1725 N N . GLY A 1 205 ? -11.659 -17.724 15.863 1.00 89.12 205 GLY A N 1
ATOM 1726 C CA . GLY A 1 205 ? -10.442 -17.791 15.053 1.00 89.12 205 GLY A CA 1
ATOM 1727 C C . GLY A 1 205 ? -10.604 -18.401 13.663 1.00 89.12 205 GLY A C 1
ATOM 1728 O O . GLY A 1 205 ? -9.870 -18.022 12.756 1.00 89.12 205 GLY A O 1
ATOM 1729 N N . ASN A 1 206 ? -11.585 -19.283 13.478 1.00 90.44 206 ASN A N 1
ATOM 1730 C CA . ASN A 1 206 ? -11.885 -19.906 12.186 1.00 90.44 206 ASN A CA 1
ATOM 1731 C C . ASN A 1 206 ? -13.006 -19.194 11.412 1.00 90.44 206 ASN A C 1
ATOM 1733 O O . ASN A 1 206 ? -13.422 -19.673 10.357 1.00 90.44 206 ASN A O 1
ATOM 1737 N N . GLY A 1 207 ? -13.539 -18.090 11.944 1.00 91.56 207 GLY A N 1
ATOM 1738 C CA . GLY A 1 207 ? -14.607 -17.339 11.297 1.00 91.56 207 GLY A CA 1
ATOM 1739 C C . GLY A 1 207 ? -14.146 -16.694 9.991 1.00 91.56 207 GLY A C 1
ATOM 1740 O O . GLY A 1 207 ? -13.032 -16.192 9.891 1.00 91.56 207 GLY A O 1
ATOM 1741 N N . GLN A 1 208 ? -15.031 -16.661 8.999 1.00 94.94 208 GLN A N 1
ATOM 1742 C CA . GLN A 1 208 ? -14.853 -15.890 7.773 1.00 94.94 208 GLN A CA 1
ATOM 1743 C C . GLN A 1 208 ? -16.144 -15.110 7.534 1.00 94.94 208 GLN A C 1
ATOM 1745 O O . GLN A 1 208 ? -17.235 -15.677 7.627 1.00 94.94 208 GLN A O 1
ATOM 1750 N N . TYR A 1 209 ? -16.031 -13.817 7.241 1.00 95.44 209 TYR A N 1
ATOM 1751 C CA . TYR A 1 209 ? -17.186 -13.042 6.817 1.00 95.44 209 TYR A CA 1
ATOM 1752 C C . TYR A 1 209 ? -17.671 -13.548 5.455 1.00 95.44 209 TYR A C 1
ATOM 1754 O O . TYR A 1 209 ? -16.882 -13.669 4.513 1.00 95.44 209 TYR A O 1
ATOM 1762 N N . ASP A 1 210 ? -18.976 -13.791 5.348 1.00 92.81 210 ASP A N 1
ATOM 1763 C CA . ASP A 1 210 ? -19.635 -14.110 4.089 1.00 92.81 210 ASP A CA 1
ATOM 1764 C C . ASP A 1 210 ? -20.663 -13.027 3.757 1.00 92.81 210 ASP A C 1
ATOM 1766 O O . ASP A 1 210 ? -21.539 -12.689 4.553 1.00 92.81 210 ASP A O 1
ATOM 1770 N N . ARG A 1 211 ? -20.566 -12.501 2.536 1.00 88.19 211 ARG A N 1
ATOM 1771 C CA . ARG A 1 211 ? -21.492 -11.501 2.005 1.00 88.19 211 ARG A CA 1
ATOM 1772 C C . ARG A 1 211 ? -22.906 -12.071 1.809 1.00 88.19 211 ARG A C 1
ATOM 1774 O O . ARG A 1 211 ? -23.846 -11.287 1.731 1.00 88.19 211 ARG A O 1
ATOM 1781 N N . SER A 1 212 ? -23.071 -13.397 1.766 1.00 91.06 212 SER A N 1
ATOM 1782 C CA . SER A 1 212 ? -24.384 -14.059 1.737 1.00 91.06 212 SER A CA 1
ATOM 1783 C C . SER A 1 212 ? -25.200 -13.875 3.024 1.00 91.06 212 SER A C 1
ATOM 1785 O O . SER A 1 212 ? -26.410 -14.068 3.004 1.00 91.06 212 SER A O 1
ATOM 1787 N N . MET A 1 213 ? -24.569 -13.461 4.131 1.00 89.12 213 MET A N 1
ATOM 1788 C CA . MET A 1 213 ? -25.232 -13.286 5.429 1.00 89.12 213 MET A CA 1
ATOM 1789 C C . MET A 1 213 ? -26.142 -12.047 5.511 1.00 89.12 213 MET A C 1
ATOM 1791 O O . MET A 1 213 ? -26.724 -11.808 6.565 1.00 89.12 213 MET A O 1
ATOM 1795 N N . GLU A 1 214 ? -26.224 -11.233 4.451 1.00 90.50 214 GLU A N 1
ATOM 1796 C CA . GLU A 1 214 ? -27.031 -9.997 4.386 1.00 90.50 214 GLU A CA 1
ATOM 1797 C C . GLU A 1 214 ? -26.751 -8.982 5.519 1.00 90.50 214 GLU A C 1
ATOM 1799 O O . GLU A 1 214 ? -27.546 -8.087 5.806 1.00 90.50 214 GLU A O 1
ATOM 1804 N N . ILE A 1 215 ? -25.583 -9.081 6.156 1.00 93.12 215 ILE A N 1
ATOM 1805 C CA . ILE A 1 215 ? -25.093 -8.140 7.168 1.00 93.12 215 ILE A CA 1
ATOM 1806 C C . ILE A 1 215 ? -23.823 -7.466 6.659 1.00 93.12 215 ILE A C 1
ATOM 1808 O O . ILE A 1 215 ? -23.053 -8.085 5.937 1.00 93.12 215 ILE A O 1
ATOM 1812 N N . SER A 1 216 ? -23.585 -6.209 7.039 1.00 93.25 216 SER A N 1
ATOM 1813 C CA . SER A 1 216 ? -22.321 -5.531 6.726 1.00 93.25 216 SER A CA 1
ATOM 1814 C C . SER A 1 216 ? -21.153 -6.154 7.492 1.00 93.25 216 SER A C 1
ATOM 1816 O O . SER A 1 216 ? -21.346 -6.766 8.552 1.00 93.25 216 SER A O 1
ATOM 1818 N N . ARG A 1 217 ? -19.923 -5.958 6.996 1.00 94.62 217 ARG A N 1
ATOM 1819 C CA . ARG A 1 217 ? -18.716 -6.413 7.704 1.00 94.62 217 ARG A CA 1
ATOM 1820 C C . ARG A 1 217 ? -18.597 -5.746 9.072 1.00 94.62 217 ARG A C 1
ATOM 1822 O O . ARG A 1 217 ? -18.211 -6.402 10.034 1.00 94.62 217 ARG A O 1
ATOM 1829 N N . GLU A 1 218 ? -19.004 -4.479 9.168 1.00 94.56 218 GLU A N 1
ATOM 1830 C CA . GLU A 1 218 ? -19.122 -3.737 10.428 1.00 94.56 218 GLU A CA 1
ATOM 1831 C C . GLU A 1 218 ? -20.002 -4.496 11.429 1.00 94.56 218 GLU A C 1
ATOM 1833 O O . GLU A 1 218 ? -19.538 -4.868 12.504 1.00 94.56 218 GLU A O 1
ATOM 1838 N N . LYS A 1 219 ? -21.252 -4.808 11.057 1.00 94.88 219 LYS A N 1
ATOM 1839 C CA . LYS A 1 219 ? -22.186 -5.521 11.941 1.00 94.88 219 LYS A CA 1
ATOM 1840 C C . LYS A 1 219 ? -21.668 -6.904 12.326 1.00 94.88 219 LYS A C 1
ATOM 1842 O O . LYS A 1 219 ? -21.831 -7.319 13.473 1.00 94.88 219 LYS A O 1
ATOM 1847 N N . TYR A 1 220 ? -21.044 -7.612 11.386 1.00 95.50 220 TYR A N 1
ATOM 1848 C CA . TYR A 1 220 ? -20.396 -8.893 11.655 1.00 95.50 220 TYR A CA 1
ATOM 1849 C C . TYR A 1 220 ? -19.290 -8.753 12.713 1.00 95.50 220 TYR A C 1
ATOM 1851 O O . TYR A 1 220 ? -19.296 -9.482 13.709 1.00 95.50 220 TYR A O 1
ATOM 1859 N N . ALA A 1 221 ? -18.381 -7.791 12.535 1.00 94.12 221 ALA A N 1
ATOM 1860 C CA . ALA A 1 221 ? -17.281 -7.533 13.454 1.00 94.12 221 ALA A CA 1
ATOM 1861 C C . ALA A 1 221 ? -17.776 -7.120 14.845 1.00 94.12 221 ALA A C 1
ATOM 1863 O O . ALA A 1 221 ? -17.350 -7.705 15.841 1.00 94.12 221 ALA A O 1
ATOM 1864 N N . THR A 1 222 ? -18.731 -6.188 14.927 1.00 94.19 222 THR A N 1
ATOM 1865 C CA . THR A 1 222 ? -19.345 -5.767 16.195 1.00 94.19 222 THR A CA 1
ATOM 1866 C C . THR A 1 222 ? -19.999 -6.943 16.913 1.00 94.19 222 THR A C 1
ATOM 1868 O O . THR A 1 222 ? -19.809 -7.111 18.117 1.00 94.19 222 THR A O 1
ATOM 1871 N N . LYS A 1 223 ? -20.716 -7.812 16.186 1.00 93.38 223 LYS A N 1
ATOM 1872 C CA . LYS A 1 223 ? -21.322 -9.015 16.769 1.00 93.38 223 LYS A CA 1
ATOM 1873 C C . LYS A 1 223 ? -20.259 -9.949 17.347 1.00 93.38 223 LYS A C 1
ATOM 1875 O O . LYS A 1 223 ? -20.428 -10.430 18.464 1.00 93.38 223 LYS A O 1
ATOM 1880 N N . LYS A 1 224 ? -19.152 -10.186 16.638 1.00 92.94 224 LYS A N 1
ATOM 1881 C CA . LYS A 1 224 ? -18.050 -11.020 17.146 1.00 92.94 224 LYS A CA 1
ATOM 1882 C C . LYS A 1 224 ? -17.386 -10.401 18.380 1.00 92.94 224 LYS A C 1
ATOM 1884 O O . LYS A 1 224 ? -17.242 -11.096 19.379 1.00 92.94 224 LYS A O 1
ATOM 1889 N N . LEU A 1 225 ? -17.079 -9.104 18.354 1.00 91.88 225 LEU A N 1
ATOM 1890 C CA . LEU A 1 225 ? -16.518 -8.375 19.501 1.00 91.88 225 LEU A CA 1
ATOM 1891 C C . LEU A 1 225 ? -17.422 -8.449 20.735 1.00 91.88 225 LEU A C 1
ATOM 1893 O O . LEU A 1 225 ? -16.941 -8.712 21.834 1.00 91.88 225 LEU A O 1
ATOM 1897 N N . SER A 1 226 ? -18.736 -8.304 20.540 1.00 90.44 226 SER A N 1
ATOM 1898 C CA . SER A 1 226 ? -19.707 -8.379 21.635 1.00 90.44 226 SER A CA 1
ATOM 1899 C C . SER A 1 226 ? -19.743 -9.740 22.324 1.00 90.44 226 SER A C 1
ATOM 1901 O O . SER A 1 226 ? -20.122 -9.809 23.482 1.00 90.44 226 SER A O 1
ATOM 1903 N N . VAL A 1 227 ? -19.346 -10.822 21.648 1.00 87.88 227 VAL A N 1
ATOM 1904 C CA . VAL A 1 227 ? -19.242 -12.152 22.268 1.00 87.88 227 VAL A CA 1
ATOM 1905 C C . VAL A 1 227 ? -17.912 -12.299 23.008 1.00 87.88 227 VAL A C 1
ATOM 1907 O O . VAL A 1 227 ? -17.874 -12.876 24.090 1.00 87.88 227 VAL A O 1
ATOM 1910 N N . LEU A 1 228 ? -16.828 -11.761 22.444 1.00 87.81 228 LEU A N 1
ATOM 1911 C CA . LEU A 1 228 ? -15.480 -11.886 23.005 1.00 87.81 228 LEU A CA 1
ATOM 1912 C C . LEU A 1 228 ? -15.290 -11.106 24.303 1.00 87.81 228 LEU A C 1
ATOM 1914 O O . LEU A 1 228 ? -14.558 -11.574 25.165 1.00 87.81 228 LEU A O 1
ATOM 1918 N N . GLN A 1 229 ? -15.962 -9.962 24.468 1.00 86.25 229 GLN A N 1
ATOM 1919 C CA . GLN A 1 229 ? -15.858 -9.148 25.690 1.00 86.25 229 GLN A CA 1
ATOM 1920 C C . GLN A 1 229 ? -16.319 -9.882 26.962 1.00 86.25 229 GLN A C 1
ATOM 1922 O O . GLN A 1 229 ? -16.012 -9.439 28.062 1.00 86.25 229 GLN A O 1
ATOM 1927 N N . TYR A 1 230 ? -17.083 -10.970 26.814 1.00 83.81 230 TYR A N 1
ATOM 1928 C CA . TYR A 1 230 ? -17.589 -11.766 27.932 1.00 83.81 230 TYR A CA 1
ATOM 1929 C C . TYR A 1 230 ? -16.718 -12.990 28.245 1.00 83.81 230 TYR A C 1
ATOM 1931 O O . TYR A 1 230 ? -17.017 -13.712 29.193 1.00 83.81 230 TYR A O 1
ATOM 1939 N N . LEU A 1 231 ? -15.685 -13.271 27.443 1.00 86.12 231 LEU A N 1
ATOM 1940 C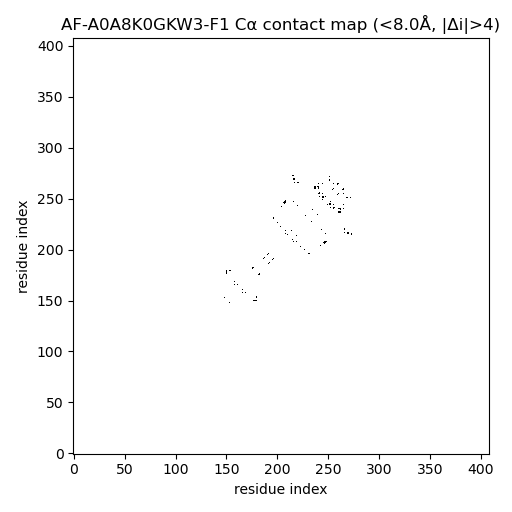 CA . LEU A 1 231 ? -14.767 -14.376 27.712 1.00 86.12 231 LEU A CA 1
ATOM 1941 C C . LEU A 1 231 ? -13.844 -14.025 28.880 1.00 86.12 231 LEU A C 1
ATOM 1943 O O . LEU A 1 231 ? -13.367 -12.897 28.979 1.00 86.12 231 LEU A O 1
ATOM 1947 N N . ASP A 1 232 ? -13.523 -15.017 29.711 1.00 83.62 232 ASP A N 1
ATOM 1948 C CA . ASP A 1 232 ? -12.621 -14.813 30.854 1.00 83.62 232 ASP A CA 1
ATOM 1949 C C . ASP A 1 232 ? -11.177 -14.539 30.400 1.00 83.62 232 ASP A C 1
ATOM 1951 O O . ASP A 1 232 ? -10.373 -13.957 31.128 1.00 83.62 232 ASP A O 1
ATOM 1955 N N . ILE A 1 233 ? -10.830 -14.967 29.182 1.00 79.94 233 ILE A N 1
ATOM 1956 C CA . ILE A 1 233 ? -9.520 -14.735 28.578 1.00 79.94 233 ILE A CA 1
ATOM 1957 C C . ILE A 1 233 ? -9.541 -13.373 27.888 1.00 79.94 233 ILE A C 1
ATOM 1959 O O . ILE A 1 233 ? -10.168 -13.203 26.841 1.00 79.94 233 ILE A O 1
ATOM 1963 N N . SER A 1 234 ? -8.809 -12.413 28.455 1.00 78.81 234 SER A N 1
ATOM 1964 C CA . SER A 1 234 ? -8.602 -11.111 27.826 1.00 78.81 234 SER A CA 1
ATOM 1965 C C . SER A 1 234 ? -7.722 -11.258 26.589 1.00 78.81 234 SER A C 1
ATOM 1967 O O . SER A 1 234 ? -6.602 -11.769 26.675 1.00 78.81 234 SER A O 1
ATOM 1969 N N . TYR A 1 235 ? -8.198 -10.767 25.453 1.00 81.81 235 TYR A N 1
ATOM 1970 C CA . TYR A 1 235 ? -7.365 -10.603 24.272 1.00 81.81 235 TYR A CA 1
ATOM 1971 C C . TYR A 1 235 ? -6.726 -9.219 24.258 1.00 81.81 235 TYR A C 1
ATOM 1973 O O . TYR A 1 235 ? -7.361 -8.235 24.637 1.00 81.81 235 TYR A O 1
ATOM 1981 N N . ASP A 1 236 ? -5.495 -9.148 23.756 1.00 88.56 236 ASP A N 1
ATOM 1982 C CA . ASP A 1 236 ? -4.907 -7.869 23.374 1.00 88.56 236 ASP A CA 1
ATOM 1983 C C . ASP A 1 236 ? -5.733 -7.228 22.250 1.00 88.56 236 ASP A C 1
ATOM 1985 O O . ASP A 1 236 ? -6.166 -7.904 21.308 1.00 88.56 236 ASP A O 1
ATOM 1989 N N . GLU A 1 237 ? -5.956 -5.919 22.347 1.00 89.50 237 GLU A N 1
ATOM 1990 C CA . GLU A 1 237 ? -6.812 -5.192 21.412 1.00 89.50 237 GLU A CA 1
ATOM 1991 C C . GLU A 1 237 ? -6.272 -5.271 19.975 1.00 89.50 237 GLU A C 1
ATOM 1993 O O . GLU A 1 237 ? -7.042 -5.499 19.037 1.00 89.50 237 GLU A O 1
ATOM 1998 N N . ASN A 1 238 ? -4.945 -5.209 19.799 1.00 89.81 238 ASN A N 1
ATOM 1999 C CA . ASN A 1 238 ? -4.324 -5.341 18.479 1.00 89.81 238 ASN A CA 1
ATOM 2000 C C . ASN A 1 238 ? -4.546 -6.741 17.904 1.00 89.81 238 ASN A C 1
ATOM 2002 O O . ASN A 1 238 ? -4.809 -6.899 16.711 1.00 89.81 238 ASN A O 1
ATOM 2006 N N . MET A 1 239 ? -4.456 -7.771 18.751 1.00 89.81 239 MET A N 1
ATOM 2007 C CA . MET A 1 239 ? -4.683 -9.154 18.341 1.00 89.81 239 MET A CA 1
ATOM 2008 C C . MET A 1 239 ? -6.135 -9.368 17.895 1.00 89.81 239 MET A C 1
ATOM 2010 O O . MET A 1 239 ? -6.363 -10.004 16.864 1.00 89.81 239 MET A O 1
ATOM 2014 N N . LEU A 1 240 ? -7.110 -8.789 18.608 1.00 91.50 240 LEU A N 1
ATOM 2015 C CA . LEU A 1 240 ? -8.522 -8.816 18.205 1.00 91.50 240 LEU A CA 1
ATOM 2016 C C . LEU A 1 240 ? -8.735 -8.157 16.846 1.00 91.50 240 LEU A C 1
ATOM 2018 O O . LEU A 1 240 ? -9.383 -8.738 15.972 1.00 91.50 240 LEU A O 1
ATOM 2022 N N . VAL A 1 241 ? -8.178 -6.960 16.668 1.00 93.69 241 VAL A N 1
ATOM 2023 C CA . VAL A 1 241 ? -8.269 -6.195 15.422 1.00 93.69 241 VAL A CA 1
ATOM 2024 C C . VAL A 1 241 ? -7.669 -6.985 14.262 1.00 93.69 241 VAL A C 1
ATOM 2026 O O . VAL A 1 241 ? -8.323 -7.157 13.233 1.00 93.69 241 VAL A O 1
ATOM 2029 N N . MET A 1 242 ? -6.470 -7.541 14.439 1.00 92.94 242 MET A N 1
ATOM 2030 C CA . MET A 1 242 ? -5.796 -8.329 13.409 1.00 92.94 242 MET A CA 1
ATOM 2031 C C . MET A 1 242 ? -6.589 -9.590 13.052 1.00 92.94 242 MET A C 1
ATOM 2033 O O . MET A 1 242 ? -6.769 -9.913 11.876 1.00 92.94 242 MET A O 1
ATOM 2037 N N . GLN A 1 243 ? -7.106 -10.293 14.061 1.00 92.06 243 GLN A N 1
ATOM 2038 C CA . GLN A 1 243 ? -7.877 -11.509 13.849 1.00 92.06 243 GLN A CA 1
ATOM 2039 C C . GLN A 1 243 ? -9.198 -11.213 13.139 1.00 92.06 243 GLN A C 1
ATOM 2041 O O . GLN A 1 243 ? -9.542 -11.937 12.212 1.00 92.06 243 GLN A O 1
ATOM 2046 N N . LEU A 1 244 ? -9.901 -10.130 13.486 1.00 94.50 244 LEU A N 1
ATOM 2047 C CA . LEU A 1 244 ? -11.112 -9.688 12.783 1.00 94.50 244 LEU A CA 1
ATOM 2048 C C . LEU A 1 244 ? -10.831 -9.234 11.350 1.00 94.50 244 LEU A C 1
ATOM 2050 O O . LEU A 1 244 ? -11.601 -9.567 10.444 1.00 94.50 244 LEU A O 1
ATOM 2054 N N . ALA A 1 245 ? -9.728 -8.518 11.126 1.00 94.31 245 ALA A N 1
ATOM 2055 C CA . ALA A 1 245 ? -9.309 -8.094 9.796 1.00 94.31 245 ALA A CA 1
ATOM 2056 C C . ALA A 1 245 ? -9.124 -9.300 8.866 1.00 94.31 245 ALA A C 1
ATOM 2058 O O . ALA A 1 245 ? -9.621 -9.292 7.737 1.00 94.31 245 ALA A O 1
ATOM 2059 N N . GLN A 1 246 ? -8.511 -10.378 9.372 1.00 94.19 246 GLN A N 1
ATOM 2060 C CA . GLN A 1 246 ? -8.347 -11.633 8.632 1.00 94.19 246 GLN A CA 1
ATOM 2061 C C . GLN A 1 246 ? -9.677 -12.244 8.178 1.00 94.19 246 GLN A C 1
ATOM 2063 O O . GLN A 1 246 ? -9.762 -12.759 7.062 1.00 94.19 246 GLN A O 1
ATOM 2068 N N . GLN A 1 247 ? -10.727 -12.141 8.996 1.00 94.62 247 GLN A N 1
ATOM 2069 C CA . GLN A 1 247 ? -12.053 -12.666 8.648 1.00 94.62 247 GLN A CA 1
ATOM 2070 C C . GLN A 1 247 ? -12.766 -11.797 7.615 1.00 94.62 247 GLN A C 1
ATOM 2072 O O . GLN A 1 247 ? -13.550 -12.320 6.824 1.00 94.62 247 GLN A O 1
ATOM 2077 N N . CYS A 1 248 ? -12.519 -10.483 7.629 1.00 93.12 248 CYS A N 1
ATOM 2078 C CA . CYS A 1 248 ? -13.225 -9.512 6.792 1.00 93.12 248 CYS A CA 1
ATOM 2079 C C . CYS A 1 248 ? -12.665 -9.414 5.360 1.00 93.12 248 CYS A C 1
ATOM 2081 O O . CYS A 1 248 ? -13.413 -9.065 4.440 1.00 93.12 248 CYS A O 1
ATOM 2083 N N . GLY A 1 249 ? -11.387 -9.760 5.157 1.00 92.38 249 GLY A N 1
ATOM 2084 C CA . GLY A 1 249 ? -10.762 -9.894 3.837 1.00 92.38 249 GLY A CA 1
ATOM 2085 C C . GLY A 1 249 ? -9.390 -9.226 3.713 1.00 92.38 249 GLY A C 1
ATOM 2086 O O . GLY A 1 249 ? -9.018 -8.366 4.506 1.00 92.38 249 GLY A O 1
ATOM 2087 N N . LEU A 1 250 ? -8.635 -9.606 2.674 1.00 88.75 250 LEU A N 1
ATOM 2088 C CA . LEU A 1 250 ? -7.257 -9.141 2.439 1.00 88.75 250 LEU A CA 1
ATOM 2089 C C . LEU A 1 250 ? -7.130 -7.615 2.337 1.00 88.75 250 LEU A C 1
ATOM 2091 O O . LEU A 1 250 ? -6.180 -7.046 2.860 1.00 88.75 250 LEU A O 1
ATOM 2095 N N . ASN A 1 251 ? -8.097 -6.954 1.702 1.00 89.19 251 ASN A N 1
ATOM 2096 C CA . ASN A 1 251 ? -8.111 -5.500 1.546 1.00 89.19 251 ASN A CA 1
ATOM 2097 C C . ASN A 1 251 ? -8.199 -4.749 2.882 1.00 89.19 251 ASN A C 1
ATOM 2099 O O . ASN A 1 251 ? -7.686 -3.639 2.989 1.00 89.19 251 ASN A O 1
ATOM 2103 N N . ILE A 1 252 ? -8.839 -5.346 3.889 1.00 90.06 252 ILE A N 1
ATOM 2104 C CA . ILE A 1 252 ? -8.928 -4.777 5.234 1.00 90.06 252 ILE A CA 1
ATOM 2105 C C . ILE A 1 252 ? -7.643 -5.076 6.011 1.00 90.06 252 ILE A C 1
ATOM 2107 O O . ILE A 1 252 ? -7.118 -4.176 6.656 1.00 90.06 252 ILE A O 1
ATOM 2111 N N . ILE A 1 253 ? -7.087 -6.289 5.888 1.00 91.06 253 ILE A N 1
ATOM 2112 C CA . ILE A 1 253 ? -5.815 -6.672 6.533 1.00 91.06 253 ILE A CA 1
ATOM 2113 C C . ILE A 1 253 ? -4.693 -5.692 6.182 1.00 91.06 253 ILE A C 1
ATOM 2115 O O . ILE A 1 253 ? -4.017 -5.209 7.084 1.00 91.06 253 ILE A O 1
ATOM 2119 N N . THR A 1 254 ? -4.504 -5.381 4.895 1.00 89.25 254 THR A N 1
ATOM 2120 C CA . THR A 1 254 ? -3.428 -4.479 4.453 1.00 89.25 254 THR A CA 1
ATOM 2121 C C . THR A 1 254 ? -3.527 -3.113 5.129 1.00 89.25 254 THR A C 1
ATOM 2123 O O . THR A 1 254 ? -2.545 -2.644 5.687 1.00 89.25 254 THR A O 1
ATOM 2126 N N . LYS A 1 255 ? -4.731 -2.531 5.177 1.00 86.81 255 LYS A N 1
ATOM 2127 C CA . LYS A 1 255 ? -4.958 -1.218 5.795 1.00 86.81 255 LYS A CA 1
ATOM 2128 C C . LYS A 1 255 ? -4.826 -1.234 7.323 1.00 86.81 255 LYS A C 1
ATOM 2130 O O . LYS A 1 255 ? -4.435 -0.240 7.921 1.00 86.81 255 LYS A O 1
ATOM 2135 N N . VAL A 1 256 ? -5.161 -2.354 7.967 1.00 88.00 256 VAL A N 1
ATOM 2136 C CA . VAL A 1 256 ? -4.994 -2.517 9.420 1.00 88.00 256 VAL A CA 1
ATOM 2137 C C . VAL A 1 256 ? -3.519 -2.566 9.810 1.00 88.00 256 VAL A C 1
ATOM 2139 O O . VAL A 1 256 ? -3.140 -1.941 10.794 1.00 88.00 256 VAL A O 1
ATOM 2142 N N . ILE A 1 257 ? -2.690 -3.272 9.033 1.00 84.69 257 ILE A N 1
ATOM 2143 C CA . ILE A 1 257 ? -1.241 -3.375 9.278 1.00 84.69 257 ILE A CA 1
ATOM 2144 C C . ILE A 1 257 ? -0.562 -2.001 9.223 1.00 84.69 257 ILE A C 1
ATOM 2146 O O . ILE A 1 257 ? 0.381 -1.768 9.974 1.00 84.69 257 ILE A O 1
ATOM 2150 N N . GLU A 1 258 ? -1.034 -1.118 8.344 1.00 81.88 258 GLU A N 1
ATOM 2151 C CA . GLU A 1 258 ? -0.437 0.198 8.119 1.00 81.88 258 GLU A CA 1
ATOM 2152 C C . GLU A 1 258 ? -0.693 1.158 9.292 1.00 81.88 258 GLU A C 1
ATOM 2154 O O . GLU A 1 258 ? 0.269 1.706 9.821 1.00 81.88 258 GLU A O 1
ATOM 2159 N N . ASP A 1 259 ? -1.944 1.305 9.752 1.00 79.38 259 ASP A N 1
ATOM 2160 C CA . ASP A 1 259 ? -2.310 2.461 10.594 1.00 79.38 259 ASP A CA 1
ATOM 2161 C C . ASP A 1 259 ? -3.249 2.179 11.783 1.00 79.38 259 ASP A C 1
ATOM 2163 O O . ASP A 1 259 ? -3.521 3.084 12.576 1.00 79.38 259 ASP A O 1
ATOM 2167 N N . ILE A 1 260 ? -3.800 0.966 11.946 1.00 81.44 260 ILE A N 1
ATOM 2168 C CA . ILE A 1 260 ? -4.911 0.752 12.895 1.00 81.44 260 ILE A CA 1
ATOM 2169 C C . ILE A 1 260 ? -4.624 -0.352 13.907 1.00 81.44 260 ILE A C 1
ATOM 2171 O O . ILE A 1 260 ? -4.543 -1.534 13.590 1.00 81.44 260 ILE A O 1
ATOM 2175 N N . LYS A 1 261 ? -4.578 0.067 15.174 1.00 79.69 261 LYS A N 1
ATOM 2176 C CA . LYS A 1 261 ? -4.263 -0.774 16.336 1.00 79.69 261 LYS A CA 1
ATOM 2177 C C . LYS A 1 261 ? -5.424 -0.973 17.318 1.00 79.69 261 LYS A C 1
ATOM 2179 O O . LYS A 1 261 ? -5.386 -1.879 18.138 1.00 79.69 261 LYS A O 1
ATOM 2184 N N . ASN A 1 262 ? -6.480 -0.166 17.217 1.00 91.69 262 ASN A N 1
ATOM 2185 C CA . ASN A 1 262 ? -7.618 -0.206 18.139 1.00 91.69 262 ASN A CA 1
ATOM 2186 C C . ASN A 1 262 ? -8.930 -0.614 17.450 1.00 91.69 262 ASN A C 1
ATOM 2188 O O . ASN A 1 262 ? -9.102 -0.479 16.233 1.00 91.69 262 ASN A O 1
ATOM 2192 N N . VAL A 1 263 ? -9.874 -1.115 18.247 1.00 92.00 263 VAL A N 1
ATOM 2193 C CA . VAL A 1 263 ? -11.164 -1.638 17.779 1.00 92.00 263 VAL A CA 1
ATOM 2194 C C . VAL A 1 263 ? -12.004 -0.539 17.132 1.00 92.00 263 VAL A C 1
ATOM 2196 O O . VAL A 1 263 ? -12.618 -0.767 16.090 1.00 92.00 263 VAL A O 1
ATOM 2199 N N . ALA A 1 264 ? -12.013 0.667 17.703 1.00 91.56 264 ALA A N 1
ATOM 2200 C CA . ALA A 1 264 ? -12.789 1.786 17.170 1.00 91.56 264 ALA A CA 1
ATOM 2201 C C . ALA A 1 264 ? -12.326 2.194 15.759 1.00 91.56 264 ALA A C 1
ATOM 2203 O O . ALA A 1 264 ? -13.146 2.363 14.853 1.00 91.56 264 ALA A O 1
ATOM 2204 N N . GLY A 1 265 ? -11.011 2.298 15.556 1.00 92.38 265 GLY A N 1
ATOM 2205 C CA . GLY A 1 265 ? -10.398 2.582 14.263 1.00 92.38 265 GLY A CA 1
ATOM 2206 C C . GLY A 1 265 ? -10.654 1.466 13.257 1.00 92.38 265 GLY A C 1
ATOM 2207 O O . GLY A 1 265 ? -10.979 1.749 12.105 1.00 92.38 265 GLY A O 1
ATOM 2208 N N . PHE A 1 266 ? -10.607 0.206 13.699 1.00 94.94 266 PHE A N 1
ATOM 2209 C CA . PHE A 1 266 ? -10.916 -0.945 12.852 1.00 94.94 266 PHE A CA 1
ATOM 2210 C C . PHE A 1 266 ? -12.359 -0.911 12.344 1.00 94.94 266 PHE A C 1
ATOM 2212 O O . PHE A 1 266 ? -12.596 -1.050 11.147 1.00 94.94 266 PHE A O 1
ATOM 2219 N N . ILE A 1 267 ? -13.327 -0.671 13.230 1.00 95.44 267 ILE A N 1
ATOM 2220 C CA . ILE A 1 267 ? -14.740 -0.579 12.849 1.00 95.44 267 ILE A CA 1
ATOM 2221 C C . ILE A 1 267 ? -14.967 0.558 11.843 1.00 95.44 267 ILE A C 1
ATOM 2223 O O . ILE A 1 267 ? -15.645 0.353 10.833 1.00 95.44 267 ILE A O 1
ATOM 2227 N N . ARG A 1 268 ? -14.348 1.726 12.065 1.00 93.81 268 ARG A N 1
ATOM 2228 C CA . ARG A 1 268 ? -14.422 2.859 11.130 1.00 93.81 268 ARG A CA 1
ATOM 2229 C C . ARG A 1 268 ? -13.853 2.499 9.755 1.00 93.81 268 ARG A C 1
ATOM 2231 O O . ARG A 1 268 ? -14.511 2.730 8.747 1.00 93.81 268 ARG A O 1
ATOM 2238 N N . LEU A 1 269 ? -12.680 1.868 9.719 1.00 94.00 269 LEU A N 1
ATOM 2239 C CA . LEU A 1 269 ? -12.040 1.415 8.485 1.00 94.00 269 LEU A CA 1
ATOM 2240 C C . LEU A 1 269 ? -12.917 0.442 7.697 1.00 94.00 269 LEU A C 1
ATOM 2242 O O . LEU A 1 269 ? -13.060 0.573 6.483 1.00 94.00 269 LEU A O 1
ATOM 2246 N N . VAL A 1 270 ? -13.478 -0.560 8.375 1.00 94.00 270 VAL A N 1
ATOM 2247 C CA . VAL A 1 270 ? -14.337 -1.563 7.736 1.00 94.00 270 VAL A CA 1
ATOM 2248 C C . VAL A 1 270 ? -15.536 -0.889 7.073 1.00 94.00 270 VAL A C 1
ATOM 2250 O O . VAL A 1 270 ? -15.874 -1.219 5.937 1.00 94.00 270 VAL A O 1
ATOM 2253 N N . LYS A 1 271 ? -16.134 0.088 7.757 1.00 94.38 271 LYS A N 1
ATOM 2254 C CA . LYS A 1 271 ? -17.243 0.878 7.230 1.00 94.38 271 LYS A CA 1
ATOM 2255 C C . LYS A 1 271 ? -16.839 1.697 6.001 1.00 94.38 271 LYS A C 1
ATOM 2257 O O . LYS A 1 271 ? -17.508 1.604 4.977 1.00 94.38 271 LYS A O 1
ATOM 2262 N N . GLU A 1 272 ? -15.718 2.416 6.059 1.00 93.19 272 GLU A N 1
ATOM 2263 C CA . GLU A 1 272 ? -15.187 3.181 4.919 1.00 93.19 272 GLU A CA 1
ATOM 2264 C C . GLU A 1 272 ? -14.908 2.281 3.703 1.00 93.19 272 GLU A C 1
ATOM 2266 O O . GLU A 1 272 ? -15.217 2.638 2.567 1.00 93.19 272 GLU A O 1
ATOM 2271 N N . VAL A 1 273 ? -14.349 1.086 3.923 1.00 91.75 273 VAL A N 1
ATOM 2272 C CA . VAL A 1 273 ? -14.086 0.112 2.853 1.00 91.75 273 VAL A CA 1
ATOM 2273 C C . VAL A 1 273 ? -15.385 -0.408 2.235 1.00 91.75 273 VAL A C 1
ATOM 2275 O O . VAL A 1 273 ? -15.471 -0.499 1.009 1.00 91.75 273 VAL A O 1
ATOM 2278 N N . ASP A 1 274 ? -16.392 -0.732 3.048 1.00 91.06 274 ASP A N 1
ATOM 2279 C CA . ASP A 1 274 ? -17.701 -1.169 2.553 1.00 91.06 274 ASP A CA 1
ATOM 2280 C C . ASP A 1 274 ? -18.392 -0.052 1.743 1.00 91.06 274 ASP A C 1
ATOM 2282 O O . ASP A 1 274 ? -18.903 -0.319 0.653 1.00 91.06 274 ASP A O 1
ATOM 2286 N N . GLU A 1 275 ? -18.336 1.201 2.205 1.00 92.06 275 GLU A N 1
ATOM 2287 C CA . GLU A 1 275 ? -18.870 2.370 1.488 1.00 92.06 275 GLU A CA 1
ATOM 2288 C C . GLU A 1 275 ? -18.152 2.604 0.146 1.00 92.06 275 GLU A C 1
ATOM 2290 O O . GLU A 1 275 ? -18.801 2.787 -0.888 1.00 92.06 275 GLU A O 1
ATOM 2295 N N . MET A 1 276 ? -16.816 2.529 0.117 1.00 88.88 276 MET A N 1
ATOM 2296 C CA . MET A 1 276 ? -16.037 2.648 -1.122 1.00 88.88 276 MET A CA 1
ATOM 2297 C C . MET A 1 276 ? -16.351 1.523 -2.118 1.00 88.88 276 MET A C 1
ATOM 2299 O O . MET A 1 276 ? -16.454 1.774 -3.322 1.00 88.88 276 MET A O 1
ATOM 2303 N N . GLU A 1 277 ? -16.522 0.285 -1.644 1.00 88.38 277 GLU A N 1
ATOM 2304 C CA . GLU A 1 277 ? -16.908 -0.845 -2.496 1.00 88.38 277 GLU A CA 1
ATOM 2305 C C . GLU A 1 277 ? -18.317 -0.664 -3.087 1.00 88.38 277 GLU A C 1
ATOM 2307 O O . GLU A 1 277 ? -18.527 -0.962 -4.265 1.00 88.38 277 GLU A O 1
ATOM 2312 N N . GLU A 1 278 ? -19.280 -0.170 -2.305 1.00 86.19 278 GLU A N 1
ATOM 2313 C CA . GLU A 1 278 ? -20.638 0.151 -2.771 1.00 86.19 278 GLU A CA 1
ATOM 2314 C C . GLU A 1 278 ? -20.618 1.235 -3.857 1.00 86.19 278 GLU A C 1
ATOM 2316 O O . GLU A 1 278 ? -21.202 1.067 -4.934 1.00 86.19 278 GLU A O 1
ATOM 2321 N N . VAL A 1 279 ? -19.873 2.318 -3.624 1.00 86.75 279 VAL A N 1
ATOM 2322 C CA . VAL A 1 279 ? -19.689 3.397 -4.601 1.00 86.75 279 VAL A CA 1
ATOM 2323 C C . VAL A 1 279 ? -19.054 2.859 -5.888 1.00 86.75 279 VAL A C 1
ATOM 2325 O O . VAL A 1 279 ? -19.569 3.108 -6.981 1.00 86.75 279 VAL A O 1
ATOM 2328 N N . ALA A 1 280 ? -17.997 2.046 -5.788 1.00 83.75 280 ALA A N 1
ATOM 2329 C CA . ALA A 1 280 ? -17.329 1.450 -6.946 1.00 83.75 280 ALA A CA 1
ATOM 2330 C C . ALA A 1 280 ? -18.249 0.520 -7.761 1.00 83.75 280 ALA A C 1
ATOM 2332 O O . ALA A 1 280 ? -18.215 0.546 -8.997 1.00 83.75 280 ALA A O 1
ATOM 2333 N N . LYS A 1 281 ? -19.105 -0.275 -7.103 1.00 83.00 281 LYS A N 1
ATOM 2334 C CA . LYS A 1 281 ? -20.118 -1.102 -7.787 1.00 83.00 281 LYS A CA 1
ATOM 2335 C C . LYS A 1 281 ? -21.128 -0.240 -8.539 1.00 83.00 281 LYS A C 1
ATOM 2337 O O . LYS A 1 281 ? -21.450 -0.551 -9.687 1.00 83.00 281 LYS A O 1
ATOM 2342 N N . ASN A 1 282 ? -21.592 0.844 -7.919 1.00 78.38 282 ASN A N 1
ATOM 2343 C CA . ASN A 1 282 ? -22.534 1.768 -8.543 1.00 78.38 282 ASN A CA 1
ATOM 2344 C C . ASN A 1 282 ? -21.912 2.440 -9.774 1.00 78.38 282 ASN A C 1
ATOM 2346 O O . ASN A 1 282 ? -22.519 2.418 -10.842 1.00 78.38 282 ASN A O 1
ATOM 2350 N N . PHE A 1 283 ? -20.666 2.920 -9.690 1.00 73.69 283 PHE A N 1
ATOM 2351 C CA . PHE A 1 283 ? -19.947 3.470 -10.848 1.00 73.69 283 PHE A CA 1
ATOM 2352 C C . PHE A 1 283 ? -19.745 2.455 -11.979 1.00 73.69 283 PHE A C 1
ATOM 2354 O O . PHE A 1 283 ? -19.876 2.806 -13.153 1.00 73.69 283 PHE A O 1
ATOM 2361 N N . LYS A 1 284 ? -19.463 1.188 -11.654 1.00 72.81 284 LYS A N 1
ATOM 2362 C CA . LYS A 1 284 ? -19.332 0.133 -12.667 1.00 72.81 284 LYS A CA 1
ATOM 2363 C C . LYS A 1 284 ? -20.657 -0.131 -13.387 1.00 72.81 284 LYS A C 1
ATOM 2365 O O . LYS A 1 284 ? -20.668 -0.251 -14.607 1.00 72.81 284 LYS A O 1
ATOM 2370 N N . LYS A 1 285 ? -21.775 -0.114 -12.653 1.00 67.88 285 LYS A N 1
ATOM 2371 C CA . LYS A 1 285 ? -23.122 -0.237 -13.225 1.00 67.88 285 LYS A CA 1
ATOM 2372 C C . LYS A 1 285 ? -23.428 0.893 -14.216 1.00 67.88 285 LYS A C 1
ATOM 2374 O O . LYS A 1 285 ? -23.998 0.622 -15.267 1.00 67.88 285 LYS A O 1
ATOM 2379 N N . TYR A 1 286 ? -23.002 2.127 -13.931 1.00 60.56 286 TYR A N 1
ATOM 2380 C CA . TYR A 1 286 ? -23.163 3.252 -14.862 1.00 60.56 286 TYR A CA 1
ATOM 2381 C C . TYR A 1 286 ? -22.280 3.131 -16.110 1.00 60.56 286 TYR A C 1
ATOM 2383 O O . TYR A 1 286 ? -22.784 3.342 -17.209 1.00 60.56 286 TYR A O 1
ATOM 2391 N N . LYS A 1 287 ? -21.012 2.712 -15.983 1.00 57.75 287 LYS A N 1
ATOM 2392 C CA . LYS A 1 287 ? -20.136 2.483 -17.152 1.00 57.75 287 LYS A CA 1
ATOM 2393 C C . LYS A 1 287 ? -20.624 1.356 -18.061 1.00 57.75 287 LYS A C 1
ATOM 2395 O O . LYS A 1 287 ? -20.496 1.456 -19.279 1.00 57.75 287 LYS A O 1
ATOM 2400 N N . ASP A 1 288 ? -21.196 0.300 -17.488 1.00 54.81 288 ASP A N 1
ATOM 2401 C CA . ASP A 1 288 ? -21.776 -0.778 -18.285 1.00 54.81 288 ASP A CA 1
ATOM 2402 C C . ASP A 1 288 ? -23.035 -0.291 -19.026 1.00 54.81 288 ASP A C 1
ATOM 2404 O O . ASP A 1 288 ? -23.195 -0.606 -20.201 1.00 54.81 288 ASP A O 1
ATOM 2408 N N . ILE A 1 289 ? -23.873 0.558 -18.413 1.00 56.53 289 ILE A N 1
ATOM 2409 C CA . ILE A 1 289 ? -25.035 1.184 -19.077 1.00 56.53 289 ILE A CA 1
ATOM 2410 C C . ILE A 1 289 ? -24.601 2.155 -20.192 1.00 56.53 289 ILE A C 1
ATOM 2412 O O . ILE A 1 289 ? -25.189 2.154 -21.274 1.00 56.53 289 ILE A O 1
ATOM 2416 N N . GLU A 1 290 ? -23.545 2.940 -19.975 1.00 48.53 290 GLU A N 1
ATOM 2417 C CA . GLU A 1 290 ? -23.019 3.896 -20.958 1.00 48.53 290 GLU A CA 1
ATOM 2418 C C . GLU A 1 290 ? -22.406 3.182 -22.180 1.00 48.53 290 GLU A C 1
ATOM 2420 O O . GLU A 1 290 ? -22.605 3.603 -23.319 1.00 48.53 290 GLU A O 1
ATOM 2425 N N . ASN A 1 291 ? -21.781 2.014 -21.989 1.00 49.12 291 ASN A N 1
ATOM 2426 C CA . ASN A 1 291 ? -21.286 1.182 -23.093 1.00 49.12 291 ASN A CA 1
ATOM 2427 C C . ASN A 1 291 ? -22.395 0.537 -23.947 1.00 49.12 291 ASN A C 1
ATOM 2429 O O . ASN A 1 291 ? -22.159 0.263 -25.127 1.00 49.12 291 ASN A O 1
ATOM 2433 N N . TYR A 1 292 ? -23.606 0.343 -23.413 1.00 51.28 292 TYR A N 1
ATOM 2434 C CA . TYR A 1 292 ? -24.767 -0.053 -24.225 1.00 51.28 292 TYR A CA 1
ATOM 2435 C C . TYR A 1 292 ? -25.437 1.140 -24.933 1.00 51.28 292 TYR A C 1
ATOM 2437 O O . TYR A 1 292 ? -26.072 0.944 -25.969 1.00 51.28 292 TYR A O 1
ATOM 2445 N N . GLY A 1 293 ? -25.256 2.372 -24.442 1.00 45.81 293 GLY A N 1
ATOM 2446 C CA . GLY A 1 293 ? -25.738 3.596 -25.096 1.00 45.81 293 GLY A CA 1
ATOM 2447 C C . GLY A 1 293 ? -24.880 4.029 -26.290 1.00 45.81 293 GLY A C 1
ATOM 2448 O O . GLY A 1 293 ? -25.408 4.376 -27.346 1.00 45.81 293 GLY A O 1
ATOM 2449 N N . THR A 1 294 ? -23.554 3.935 -26.179 1.00 45.66 294 THR A N 1
ATOM 2450 C CA . THR A 1 294 ? -22.632 4.445 -27.213 1.00 45.66 294 THR A CA 1
ATOM 2451 C C . THR A 1 294 ? -22.525 3.527 -28.441 1.00 45.66 294 THR A C 1
ATOM 2453 O O . THR A 1 294 ? -22.199 3.986 -29.535 1.00 45.66 294 THR A O 1
ATOM 2456 N N . GLN A 1 295 ? -22.894 2.242 -28.334 1.00 49.09 295 GLN A N 1
ATOM 2457 C CA . GLN A 1 295 ? -23.020 1.366 -29.512 1.00 49.09 295 GLN A CA 1
ATOM 2458 C C . GLN A 1 295 ? -24.261 1.667 -30.372 1.00 49.09 295 GLN A C 1
ATOM 2460 O O . GLN A 1 295 ? -24.271 1.331 -31.560 1.00 49.09 295 GLN A O 1
ATOM 2465 N N . GLY A 1 296 ? -25.286 2.325 -29.817 1.00 46.97 296 GLY A N 1
ATOM 2466 C CA . GLY A 1 296 ? -26.450 2.788 -30.580 1.00 46.97 296 GLY A CA 1
ATOM 2467 C C . GLY A 1 296 ? -26.115 3.980 -31.478 1.00 46.97 296 GLY A C 1
ATOM 2468 O O . GLY A 1 296 ? -26.487 4.003 -32.652 1.00 46.97 296 GLY A O 1
ATOM 2469 N N . THR A 1 297 ? -25.335 4.931 -30.965 1.00 49.53 297 THR A N 1
ATOM 2470 C CA . THR A 1 297 ? -24.990 6.166 -31.684 1.00 49.53 297 THR A CA 1
ATOM 2471 C C . THR A 1 297 ? -23.885 5.949 -32.722 1.00 49.53 297 THR A C 1
ATOM 2473 O O . THR A 1 297 ? -23.973 6.489 -33.824 1.00 49.53 297 THR A O 1
ATOM 2476 N N . GLN A 1 298 ? -22.900 5.075 -32.460 1.00 47.34 298 GLN A N 1
ATOM 2477 C CA . GLN A 1 298 ? -21.870 4.738 -33.460 1.00 47.34 298 GLN A CA 1
ATOM 2478 C C . GLN A 1 298 ? -22.423 3.927 -34.648 1.00 47.34 298 GLN A C 1
ATOM 2480 O O . GLN A 1 298 ? -21.921 4.055 -35.766 1.00 47.34 298 GLN A O 1
ATOM 2485 N N . ARG A 1 299 ? -23.475 3.113 -34.449 1.00 49.53 299 ARG A N 1
ATOM 2486 C CA . ARG A 1 299 ? -24.150 2.404 -35.555 1.00 49.53 299 ARG A CA 1
ATOM 2487 C C . ARG A 1 299 ? -24.944 3.344 -36.459 1.00 49.53 299 ARG A C 1
ATOM 2489 O O . ARG A 1 299 ? -25.016 3.090 -37.658 1.00 49.53 299 ARG A O 1
ATOM 2496 N N . PHE A 1 300 ? -25.497 4.428 -35.919 1.00 50.94 300 PHE A N 1
ATOM 2497 C CA . PHE A 1 300 ? -26.190 5.434 -36.725 1.00 50.94 300 PHE A CA 1
ATOM 2498 C C . PHE A 1 300 ? -25.218 6.234 -37.603 1.00 50.94 300 PHE A C 1
ATOM 2500 O O . PHE A 1 300 ? -25.489 6.429 -38.784 1.00 50.94 300 PHE A O 1
ATOM 2507 N N . ILE A 1 301 ? -24.051 6.609 -37.065 1.00 52.16 301 ILE A N 1
ATOM 2508 C CA . ILE A 1 301 ? -23.037 7.376 -37.809 1.00 52.16 301 ILE A CA 1
ATOM 2509 C C . ILE A 1 301 ? -22.367 6.516 -38.895 1.00 52.16 301 ILE A C 1
ATOM 2511 O O . ILE A 1 301 ? -22.210 6.971 -40.027 1.00 52.16 301 ILE A O 1
ATOM 2515 N N . ASN A 1 302 ? -22.053 5.245 -38.613 1.00 50.25 302 ASN A N 1
ATOM 2516 C CA . ASN A 1 302 ? -21.452 4.364 -39.624 1.00 50.25 302 ASN A CA 1
ATOM 2517 C C . ASN A 1 302 ? -22.436 3.971 -40.742 1.00 50.25 302 ASN A C 1
ATOM 2519 O O . ASN A 1 302 ? -22.031 3.896 -41.899 1.00 50.25 302 ASN A O 1
ATOM 2523 N N . ASN A 1 303 ? -23.734 3.815 -40.448 1.00 52.09 303 ASN A N 1
ATOM 2524 C CA . ASN A 1 303 ? -24.736 3.565 -41.492 1.00 52.09 303 ASN A CA 1
ATOM 2525 C C . ASN A 1 303 ? -24.974 4.780 -42.406 1.00 52.09 303 ASN A C 1
ATOM 2527 O O . ASN A 1 303 ? -25.372 4.599 -43.556 1.00 52.09 303 ASN A O 1
ATOM 2531 N N . GLN A 1 304 ? -24.721 6.003 -41.929 1.00 48.62 304 GLN A N 1
ATOM 2532 C CA . GLN A 1 304 ? -24.850 7.214 -42.742 1.00 48.62 304 GLN A CA 1
ATOM 2533 C C . GLN A 1 304 ? -23.636 7.402 -43.672 1.00 48.62 304 GLN A C 1
ATOM 2535 O O . GLN A 1 304 ? -23.803 7.729 -44.846 1.00 48.62 304 GLN A O 1
ATOM 2540 N N . ILE A 1 305 ? -22.428 7.069 -43.199 1.00 53.09 305 ILE A N 1
ATOM 2541 C CA . ILE A 1 305 ? -21.195 7.105 -44.007 1.00 53.09 305 ILE A CA 1
ATOM 2542 C C . ILE A 1 305 ? -21.201 6.014 -45.097 1.00 53.09 305 ILE A C 1
ATOM 2544 O O . ILE A 1 305 ? -20.775 6.265 -46.228 1.00 53.09 305 ILE A O 1
ATOM 2548 N N . ASP A 1 306 ? -21.746 4.825 -44.817 1.00 51.72 306 ASP A N 1
ATOM 2549 C CA . ASP A 1 306 ? -21.834 3.737 -45.805 1.00 51.72 306 ASP A CA 1
ATOM 2550 C C . ASP A 1 306 ? -22.936 3.946 -46.865 1.00 51.72 306 ASP A C 1
ATOM 2552 O O . ASP A 1 306 ? -22.847 3.399 -47.973 1.00 51.72 306 ASP A O 1
ATOM 2556 N N . GLN A 1 307 ? -23.950 4.775 -46.585 1.00 53.97 307 GLN A N 1
ATOM 2557 C CA . GLN A 1 307 ? -24.934 5.187 -47.595 1.00 53.97 307 GLN A CA 1
ATOM 2558 C C . GLN A 1 307 ? -24.366 6.227 -48.573 1.00 53.97 307 GLN A C 1
ATOM 2560 O O . GLN A 1 307 ? -24.632 6.130 -49.774 1.00 53.97 307 GLN A O 1
ATOM 2565 N N . GLU A 1 308 ? -23.522 7.154 -48.113 1.00 49.09 308 GLU A N 1
ATOM 2566 C CA . GLU A 1 308 ? -22.866 8.137 -48.989 1.00 49.09 308 GLU A CA 1
ATOM 2567 C C . GLU A 1 308 ? -21.754 7.506 -49.846 1.00 49.09 308 GLU A C 1
ATOM 2569 O O . GLU A 1 308 ? -21.611 7.829 -51.031 1.00 49.09 308 GLU A O 1
ATOM 2574 N N . ARG A 1 309 ? -21.021 6.518 -49.311 1.00 49.34 309 ARG A N 1
ATOM 2575 C CA . ARG A 1 309 ? -19.969 5.807 -50.064 1.00 49.34 309 ARG A CA 1
ATOM 2576 C C . ARG A 1 309 ? -20.509 4.934 -51.201 1.00 49.34 309 ARG A C 1
ATOM 2578 O O . ARG A 1 309 ? -19.848 4.786 -52.229 1.00 49.34 309 ARG A O 1
ATOM 2585 N N . ASN A 1 310 ? -21.720 4.393 -51.059 1.00 50.34 310 ASN A N 1
ATOM 2586 C CA . ASN A 1 310 ? -22.353 3.552 -52.083 1.00 50.34 310 ASN A CA 1
ATOM 2587 C C . ASN A 1 310 ? -23.072 4.332 -53.198 1.00 50.34 310 ASN A C 1
ATOM 2589 O O . ASN A 1 310 ? -23.415 3.735 -54.221 1.00 50.34 310 ASN A O 1
ATOM 2593 N N . GLN A 1 311 ? -23.265 5.649 -53.057 1.00 52.25 311 GLN A N 1
ATOM 2594 C CA . GLN A 1 311 ? -23.770 6.487 -54.153 1.00 52.25 311 GLN A CA 1
ATOM 2595 C C . GLN A 1 311 ? -22.660 6.932 -55.116 1.00 52.25 311 GLN A C 1
ATOM 2597 O O . GLN A 1 311 ? -22.899 7.010 -56.320 1.00 52.25 311 GLN A O 1
ATOM 2602 N N . TRP A 1 312 ? -21.424 7.115 -54.639 1.00 44.59 312 TRP A N 1
ATOM 2603 C CA . TRP A 1 312 ? -20.293 7.485 -55.503 1.00 44.59 312 TRP A CA 1
ATOM 2604 C C . TRP A 1 312 ? -19.817 6.354 -56.424 1.00 44.59 312 TRP A C 1
ATOM 2606 O O . TRP A 1 312 ? -19.339 6.614 -57.527 1.00 44.59 312 TRP A O 1
ATOM 2616 N N . ASN A 1 313 ? -20.010 5.093 -56.027 1.00 44.50 313 ASN A N 1
ATOM 2617 C CA . ASN A 1 313 ? -19.544 3.939 -56.803 1.00 44.50 313 ASN A CA 1
ATOM 2618 C C . ASN A 1 313 ? -20.513 3.485 -57.915 1.00 44.50 313 ASN A C 1
ATOM 2620 O O . ASN A 1 313 ? -20.183 2.588 -58.687 1.00 44.50 313 ASN A O 1
ATOM 2624 N N . LYS A 1 314 ? -21.701 4.098 -58.032 1.00 46.94 314 LYS A N 1
ATOM 2625 C CA . LYS A 1 314 ? -22.678 3.783 -59.094 1.00 46.94 314 LYS A CA 1
ATOM 2626 C C . LYS A 1 314 ? -22.589 4.682 -60.332 1.00 46.94 314 LYS A C 1
ATOM 2628 O O . LYS A 1 314 ? -23.199 4.349 -61.340 1.00 46.94 314 LYS A O 1
ATOM 2633 N N . ASN A 1 315 ? -21.783 5.747 -60.305 1.00 46.50 315 ASN A N 1
ATOM 2634 C CA . ASN A 1 315 ? -21.659 6.689 -61.429 1.00 46.50 315 ASN A CA 1
ATOM 2635 C C . ASN A 1 315 ? -20.451 6.454 -62.359 1.00 46.50 315 ASN A C 1
ATOM 2637 O O . ASN A 1 315 ? -20.308 7.183 -63.334 1.00 46.50 315 ASN A O 1
ATOM 2641 N N . TYR A 1 316 ? -19.614 5.435 -62.121 1.00 43.06 316 TYR A N 1
ATOM 2642 C CA . TYR A 1 316 ? -18.422 5.160 -62.950 1.00 43.06 316 TYR A CA 1
ATOM 2643 C C . TYR A 1 316 ? -18.478 3.876 -63.796 1.00 43.06 316 TYR A C 1
ATOM 2645 O O . TYR A 1 316 ? -17.523 3.569 -64.501 1.00 43.06 316 TYR A O 1
ATOM 2653 N N . MET A 1 317 ? -19.594 3.140 -63.788 1.00 37.75 317 MET A N 1
ATOM 2654 C CA . MET A 1 317 ? -19.756 1.898 -64.563 1.00 37.75 317 MET A CA 1
ATOM 2655 C C . MET A 1 317 ? -20.952 1.977 -65.515 1.00 37.75 317 MET A C 1
ATOM 2657 O O . MET A 1 317 ? -21.829 1.118 -65.510 1.00 37.75 317 MET A O 1
ATOM 2661 N N . ASN A 1 318 ? -20.996 3.020 -66.345 1.00 45.34 318 ASN A N 1
ATOM 2662 C CA . ASN A 1 318 ? -21.842 3.015 -67.535 1.00 45.34 318 ASN A CA 1
ATOM 2663 C C . ASN A 1 318 ? -21.065 3.591 -68.724 1.00 45.34 318 ASN A C 1
ATOM 2665 O O . ASN A 1 318 ? -21.105 4.784 -69.011 1.00 45.34 318 ASN A O 1
ATOM 2669 N N . GLY A 1 319 ? -20.296 2.722 -69.375 1.00 35.72 319 GLY A N 1
ATOM 2670 C CA . GLY A 1 319 ? -19.483 3.053 -70.536 1.00 35.72 319 GLY A CA 1
ATOM 2671 C C . GLY A 1 319 ? -19.049 1.785 -71.258 1.00 35.72 319 GLY A C 1
ATOM 2672 O O . GLY A 1 319 ? -18.041 1.183 -70.912 1.00 35.72 319 GLY A O 1
ATOM 2673 N N . ASN A 1 320 ? -19.861 1.380 -72.235 1.00 42.72 320 ASN A N 1
ATOM 2674 C CA . ASN A 1 320 ? -19.556 0.432 -73.307 1.00 42.72 320 ASN A CA 1
ATOM 2675 C C . ASN A 1 320 ? -18.060 0.337 -73.655 1.00 42.72 320 ASN A C 1
ATOM 2677 O O . ASN A 1 320 ? -17.455 1.366 -73.949 1.00 42.72 320 ASN A O 1
ATOM 2681 N N . SER A 1 321 ? -17.534 -0.882 -73.828 1.00 35.56 321 SER A N 1
ATOM 2682 C CA . SER A 1 321 ? -16.981 -1.326 -75.123 1.00 35.56 321 SER A CA 1
ATOM 2683 C C . SER A 1 321 ? -16.515 -2.785 -75.107 1.00 35.56 321 SER A C 1
ATOM 2685 O O . SER A 1 321 ? -15.803 -3.242 -74.220 1.00 35.56 321 SER A O 1
ATOM 2687 N N . ARG A 1 322 ? -16.939 -3.483 -76.162 1.00 44.09 322 ARG A N 1
ATOM 2688 C CA . ARG A 1 322 ? -16.524 -4.805 -76.639 1.00 44.09 322 ARG A CA 1
ATOM 2689 C C . ARG A 1 322 ? -15.000 -4.977 -76.663 1.00 44.09 322 ARG A C 1
ATOM 2691 O O . ARG A 1 322 ? -14.314 -4.120 -77.208 1.00 44.09 322 ARG A O 1
ATOM 2698 N N . SER A 1 323 ? -14.505 -6.140 -76.246 1.00 37.12 323 SER A N 1
ATOM 2699 C CA . SER A 1 323 ? -13.326 -6.755 -76.865 1.00 37.12 323 SER A CA 1
ATOM 2700 C C . SER A 1 323 ? -13.282 -8.249 -76.553 1.00 37.12 323 SER A C 1
ATOM 2702 O O . SER A 1 323 ? -13.232 -8.666 -75.397 1.00 37.12 323 SER A O 1
ATOM 2704 N N . GLU A 1 324 ? -13.349 -9.045 -77.613 1.00 44.19 324 GLU A N 1
ATOM 2705 C CA . GLU A 1 324 ? -13.003 -10.459 -77.638 1.00 44.19 324 GLU A CA 1
ATOM 2706 C C . GLU A 1 324 ? -11.519 -10.628 -77.280 1.00 44.19 324 GLU A C 1
ATOM 2708 O O . GLU A 1 324 ? -10.675 -9.994 -77.907 1.00 44.19 324 GLU A O 1
ATOM 2713 N N . ASN A 1 325 ? -11.162 -11.543 -76.373 1.00 35.91 325 ASN A N 1
ATOM 2714 C CA . ASN A 1 325 ? -10.062 -12.456 -76.685 1.00 35.91 325 ASN A CA 1
ATOM 2715 C C . ASN A 1 325 ? -10.007 -13.695 -75.791 1.00 35.91 325 ASN A C 1
ATOM 2717 O O . ASN A 1 325 ? -10.264 -13.661 -74.590 1.00 35.91 325 ASN A O 1
ATOM 2721 N N . LYS A 1 326 ? -9.659 -14.798 -76.448 1.00 40.53 326 LYS A N 1
ATOM 2722 C CA . LYS A 1 326 ? -9.554 -16.162 -75.938 1.00 40.53 326 LYS A CA 1
ATOM 2723 C C . LYS A 1 326 ? -8.212 -16.409 -75.233 1.00 40.53 326 LYS A C 1
ATOM 2725 O O . LYS A 1 326 ? -7.208 -15.796 -75.571 1.00 40.53 326 LYS A O 1
ATOM 2730 N N . ASN A 1 327 ? -8.218 -17.447 -74.393 1.00 41.09 327 ASN A N 1
ATOM 2731 C CA . ASN A 1 327 ? -7.108 -18.339 -74.028 1.00 41.09 327 ASN A CA 1
ATOM 2732 C C . ASN A 1 327 ? -5.869 -17.748 -73.330 1.00 41.09 327 ASN A C 1
ATOM 2734 O O . ASN A 1 327 ? -4.981 -17.200 -73.977 1.00 41.09 327 ASN A O 1
ATOM 2738 N N . ARG A 1 328 ? -5.683 -18.127 -72.058 1.00 35.88 328 ARG A N 1
ATOM 2739 C CA . ARG A 1 328 ? -4.552 -18.992 -71.669 1.00 35.88 328 ARG A CA 1
ATOM 2740 C C . ARG A 1 328 ? -4.708 -19.527 -70.247 1.00 35.88 328 ARG A C 1
ATOM 2742 O O . ARG A 1 328 ? -4.658 -18.786 -69.272 1.00 35.88 328 ARG A O 1
ATOM 2749 N N . GLU A 1 329 ? -4.844 -20.845 -70.165 1.00 41.34 329 GLU A N 1
ATOM 2750 C CA . GLU A 1 329 ? -4.370 -21.645 -69.042 1.00 41.34 329 GLU A CA 1
ATOM 2751 C C . GLU A 1 329 ? -2.902 -21.302 -68.752 1.00 41.34 329 GLU A C 1
ATOM 2753 O O . GLU A 1 329 ? -2.081 -21.296 -69.669 1.00 41.34 329 GLU A O 1
ATOM 2758 N N . SER A 1 330 ? -2.559 -21.066 -67.487 1.00 38.91 330 SER A N 1
ATOM 2759 C CA . SER A 1 330 ? -1.306 -21.563 -66.914 1.00 38.91 330 SER A CA 1
ATOM 2760 C C . SER A 1 330 ? -1.308 -21.394 -65.397 1.00 38.91 330 SER A C 1
ATOM 2762 O O . SER A 1 330 ? -1.293 -20.286 -64.871 1.00 38.91 330 SER A O 1
ATOM 2764 N N . ASN A 1 331 ? -1.306 -22.543 -64.724 1.00 37.25 331 ASN A N 1
ATOM 2765 C CA . ASN A 1 331 ? -0.606 -22.858 -63.480 1.00 37.25 331 ASN A CA 1
ATOM 2766 C C . ASN A 1 331 ? 0.135 -21.711 -62.769 1.00 37.25 331 ASN A C 1
ATOM 2768 O O . ASN A 1 331 ? 1.142 -21.207 -63.262 1.00 37.25 331 ASN A O 1
ATOM 2772 N N . GLY A 1 332 ? -0.265 -21.448 -61.524 1.00 34.28 332 GLY A N 1
ATOM 2773 C CA . GLY A 1 332 ? 0.467 -20.585 -60.598 1.00 34.28 332 GLY A CA 1
ATOM 2774 C C . GLY A 1 332 ? 0.107 -20.879 -59.148 1.00 34.28 332 GLY A C 1
ATOM 2775 O O . GLY A 1 332 ? -0.582 -20.102 -58.499 1.00 34.28 332 GLY A O 1
ATOM 2776 N N . ARG A 1 333 ? 0.545 -22.046 -58.663 1.00 36.53 333 ARG A N 1
ATOM 2777 C CA . ARG A 1 333 ? 0.509 -22.459 -57.254 1.00 36.53 333 ARG A CA 1
ATOM 2778 C C . ARG A 1 333 ? 1.119 -21.372 -56.362 1.00 36.53 333 ARG A C 1
ATOM 2780 O O . ARG A 1 333 ? 2.241 -20.960 -56.625 1.00 36.53 333 ARG A O 1
ATOM 2787 N N . ASN A 1 334 ? 0.465 -21.038 -55.250 1.00 37.16 334 ASN A N 1
ATOM 2788 C CA . ASN A 1 334 ? 1.156 -20.529 -54.065 1.00 37.16 334 ASN A CA 1
ATOM 2789 C C . ASN A 1 334 ? 0.706 -21.314 -52.828 1.00 37.16 334 ASN A C 1
ATOM 2791 O O . ASN A 1 334 ? -0.316 -21.051 -52.199 1.00 37.16 334 ASN A O 1
ATOM 2795 N N . TYR A 1 335 ? 1.505 -22.344 -52.557 1.00 35.81 335 TYR A N 1
ATOM 2796 C CA . TYR A 1 335 ? 1.618 -23.094 -51.316 1.00 35.81 335 TYR A CA 1
ATOM 2797 C C . TYR A 1 335 ? 2.421 -22.246 -50.326 1.00 35.81 335 TYR A C 1
ATOM 2799 O O . TYR A 1 335 ? 3.573 -21.992 -50.629 1.00 35.81 335 TYR A O 1
ATOM 2807 N N . TYR A 1 336 ? 1.865 -21.884 -49.167 1.00 36.59 336 TYR A N 1
ATOM 2808 C CA . TYR A 1 336 ? 2.572 -21.830 -47.874 1.00 36.59 336 TYR A CA 1
ATOM 2809 C C . TYR A 1 336 ? 1.532 -21.728 -46.747 1.00 36.59 336 TYR A C 1
ATOM 2811 O O . TYR A 1 336 ? 1.202 -20.647 -46.275 1.00 36.59 336 TYR A O 1
ATOM 2819 N N . ASN A 1 337 ? 1.001 -22.878 -46.319 1.00 37.84 337 ASN A N 1
ATOM 2820 C CA . ASN A 1 337 ? 0.515 -23.047 -44.948 1.00 37.84 337 ASN A CA 1
ATOM 2821 C C . ASN A 1 337 ? 0.636 -24.531 -44.537 1.00 37.84 337 ASN A C 1
ATOM 2823 O O . ASN A 1 337 ? -0.185 -25.374 -44.894 1.00 37.84 337 ASN A O 1
ATOM 2827 N N . ARG A 1 338 ? 1.740 -24.856 -43.860 1.00 37.19 338 ARG A N 1
ATOM 2828 C CA . ARG A 1 338 ? 2.082 -26.133 -43.203 1.00 37.19 338 ARG A CA 1
ATOM 2829 C C . ARG A 1 338 ? 2.944 -25.732 -42.002 1.00 37.19 338 ARG A C 1
ATOM 2831 O O . ARG A 1 338 ? 3.861 -24.946 -42.184 1.00 37.19 338 ARG A O 1
ATOM 2838 N N . GLY A 1 339 ? 2.763 -26.219 -40.788 1.00 31.45 339 GLY A N 1
ATOM 2839 C CA . GLY A 1 339 ? 1.819 -27.186 -40.263 1.00 31.45 339 GLY A CA 1
ATOM 2840 C C . GLY A 1 339 ? 2.080 -27.298 -38.762 1.00 31.45 339 GLY A C 1
ATOM 2841 O O . GLY A 1 339 ? 3.233 -27.295 -38.334 1.00 31.45 339 GLY A O 1
ATOM 2842 N N . TRP A 1 340 ? 1.010 -27.371 -37.976 1.00 31.27 340 TRP A N 1
ATOM 2843 C CA . TRP A 1 340 ? 1.071 -27.857 -36.604 1.00 31.27 340 TRP A CA 1
ATOM 2844 C C . TRP A 1 340 ? 0.949 -29.378 -36.639 1.00 31.27 340 TRP A C 1
ATOM 2846 O O . TRP A 1 340 ? 0.074 -29.936 -37.299 1.00 31.27 340 TRP A O 1
ATOM 2856 N N . VAL A 1 341 ? 1.910 -30.023 -35.992 1.00 34.56 341 VAL A N 1
ATOM 2857 C CA . VAL A 1 341 ? 2.136 -31.464 -35.979 1.00 34.56 341 VAL A CA 1
ATOM 2858 C C . VAL A 1 341 ? 1.277 -32.116 -34.894 1.00 34.56 341 VAL A C 1
ATOM 2860 O O . VAL A 1 341 ? 1.336 -31.723 -33.735 1.00 34.56 341 VAL A O 1
ATOM 2863 N N . ASN A 1 342 ? 0.497 -33.106 -35.333 1.00 34.22 342 ASN A N 1
ATOM 2864 C CA . ASN A 1 342 ? 0.078 -34.353 -34.684 1.00 34.22 342 ASN A CA 1
ATOM 2865 C C . AS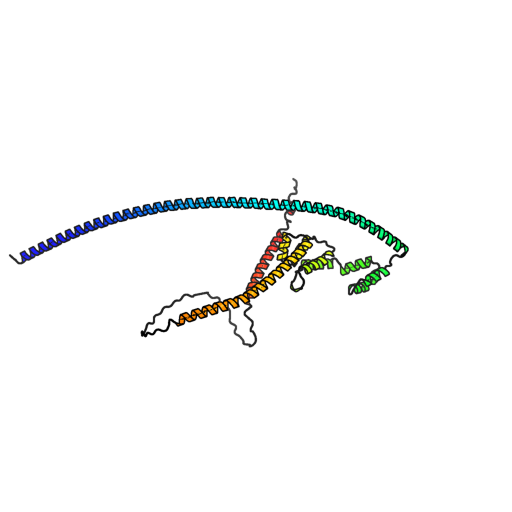N A 1 342 ? 0.238 -34.495 -33.161 1.00 34.22 342 ASN A C 1
ATOM 2867 O O . ASN A 1 342 ? 1.358 -34.586 -32.661 1.00 34.22 342 ASN A O 1
ATOM 2871 N N . ASN A 1 343 ? -0.877 -34.794 -32.486 1.00 31.81 343 ASN A N 1
ATOM 2872 C CA . ASN A 1 343 ? -0.891 -35.884 -31.509 1.00 31.81 343 ASN A CA 1
ATOM 2873 C C . ASN A 1 343 ? -2.297 -36.507 -31.392 1.00 31.81 343 ASN A C 1
ATOM 2875 O O . ASN A 1 343 ? -3.032 -36.236 -30.450 1.00 31.81 343 ASN A O 1
ATOM 2879 N N . ASP A 1 344 ? -2.658 -37.334 -32.377 1.00 33.50 344 ASP A N 1
ATOM 2880 C CA . ASP A 1 344 ? -3.808 -38.244 -32.319 1.00 33.50 344 ASP A CA 1
ATOM 2881 C C . ASP A 1 344 ? -3.299 -39.689 -32.264 1.00 33.50 344 ASP A C 1
ATOM 2883 O O . ASP A 1 344 ? -2.999 -40.316 -33.280 1.00 33.50 344 ASP A O 1
ATOM 2887 N N . GLN A 1 345 ? -3.221 -40.228 -31.053 1.00 36.81 345 GLN A N 1
ATOM 2888 C CA . GLN A 1 345 ? -3.334 -41.658 -30.792 1.00 36.81 345 GLN A CA 1
ATOM 2889 C C . GLN A 1 345 ? -4.017 -41.817 -29.438 1.00 36.81 345 GLN A C 1
ATOM 2891 O O . GLN A 1 345 ? -3.346 -41.713 -28.428 1.00 36.81 345 GLN A O 1
ATOM 2896 N N . TYR A 1 346 ? -5.331 -42.057 -29.412 1.00 35.34 346 TYR A N 1
ATOM 2897 C CA . TYR A 1 346 ? -5.961 -43.069 -28.552 1.00 35.34 346 TYR A CA 1
ATOM 2898 C C . TYR A 1 346 ? -7.446 -43.248 -28.930 1.00 35.34 346 TYR A C 1
ATOM 2900 O O . TYR A 1 346 ? -8.276 -42.384 -28.692 1.00 35.34 346 TYR A O 1
ATOM 2908 N N . ARG A 1 347 ? -7.726 -44.419 -29.528 1.00 36.78 347 ARG A N 1
ATOM 2909 C CA . ARG A 1 347 ? -8.944 -45.262 -29.440 1.00 36.78 347 ARG A CA 1
ATOM 2910 C C . ARG A 1 347 ? -10.311 -44.555 -29.485 1.00 36.78 347 ARG A C 1
ATOM 2912 O O . ARG A 1 347 ? -10.756 -43.979 -28.506 1.00 36.78 347 ARG A O 1
ATOM 2919 N N . ARG A 1 348 ? -11.052 -44.645 -30.598 1.00 35.94 348 ARG A N 1
ATOM 2920 C CA . ARG A 1 348 ? -12.030 -45.729 -30.897 1.00 35.94 348 ARG A CA 1
ATOM 2921 C C . ARG A 1 348 ? -12.732 -46.310 -29.659 1.00 35.94 348 ARG A C 1
ATOM 2923 O O . ARG A 1 348 ? -12.208 -47.238 -29.053 1.00 35.94 348 ARG A O 1
ATOM 2930 N N . TYR A 1 349 ? -13.950 -45.836 -29.406 1.00 34.22 349 TYR A N 1
ATOM 2931 C CA . TYR A 1 349 ? -15.116 -46.680 -29.131 1.00 34.22 349 TYR A CA 1
ATOM 2932 C C . TYR A 1 349 ? -16.355 -45.983 -29.724 1.00 34.22 349 TYR A C 1
ATOM 2934 O O . TYR A 1 349 ? -16.824 -44.971 -29.215 1.00 34.22 349 TYR A O 1
ATOM 2942 N N . GLU A 1 350 ? -16.821 -46.505 -30.859 1.00 35.97 350 GLU A N 1
ATOM 2943 C CA . GLU A 1 350 ? -18.235 -46.473 -31.256 1.00 35.97 350 GLU A CA 1
ATOM 2944 C C . GLU A 1 350 ? -18.987 -47.359 -30.248 1.00 35.97 350 GLU A C 1
ATOM 2946 O O . GLU A 1 350 ? -18.442 -48.363 -29.801 1.00 35.97 350 GLU A O 1
ATOM 2951 N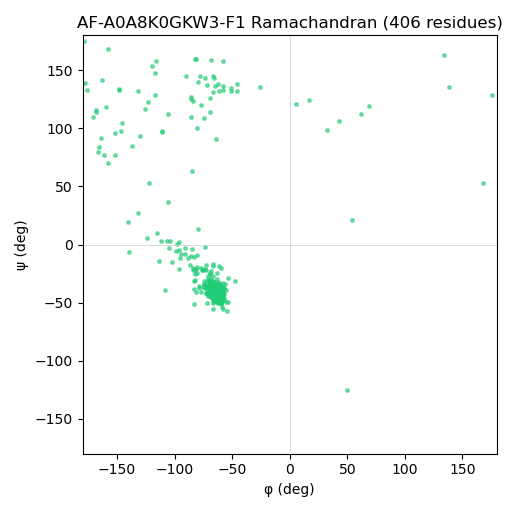 N . GLY A 1 351 ? -20.211 -47.115 -29.817 1.00 31.14 351 GLY A N 1
ATOM 2952 C CA . GLY A 1 351 ? -21.175 -46.059 -30.046 1.00 31.14 351 GLY A CA 1
ATOM 2953 C C . GLY A 1 351 ? -22.404 -46.400 -29.196 1.00 31.14 351 GLY A C 1
ATOM 2954 O O . GLY A 1 351 ? -22.434 -47.451 -28.568 1.00 31.14 351 GLY A O 1
ATOM 2955 N N . THR A 1 352 ? -23.386 -45.508 -29.164 1.00 32.66 352 THR A N 1
ATOM 2956 C CA . THR A 1 352 ? -24.813 -45.792 -29.388 1.00 32.66 352 THR A CA 1
ATOM 2957 C C . THR A 1 352 ? -25.573 -44.501 -29.143 1.00 32.66 352 THR A C 1
ATOM 2959 O O . THR A 1 352 ? -25.393 -43.817 -28.140 1.00 32.66 352 THR A O 1
ATOM 2962 N N . THR A 1 353 ? -26.382 -44.180 -30.136 1.00 45.25 353 THR A N 1
ATOM 2963 C CA . THR A 1 353 ? -27.442 -43.184 -30.162 1.00 45.25 353 THR A CA 1
ATOM 2964 C C . THR A 1 353 ? -28.339 -43.251 -28.932 1.00 45.25 353 THR A C 1
ATOM 2966 O O . THR A 1 353 ? -28.867 -44.319 -28.641 1.00 45.25 353 THR A O 1
ATOM 2969 N N . ASP A 1 354 ? -28.601 -42.101 -28.315 1.00 34.81 354 ASP A N 1
ATOM 2970 C CA . ASP A 1 354 ? -29.946 -41.811 -27.833 1.00 34.81 354 ASP A CA 1
ATOM 2971 C C . ASP A 1 354 ? -30.237 -40.311 -27.887 1.00 34.81 354 ASP A C 1
ATOM 2973 O O . ASP A 1 354 ? -29.419 -39.452 -27.546 1.00 34.81 354 ASP A O 1
ATOM 2977 N N . GLU A 1 355 ? -31.414 -40.016 -28.420 1.00 44.94 355 GLU A N 1
ATOM 2978 C CA . GLU A 1 355 ? -31.966 -38.689 -28.599 1.00 44.94 355 GLU A CA 1
ATOM 2979 C C . GLU A 1 355 ? -32.388 -38.092 -27.252 1.00 44.94 355 GLU A C 1
ATOM 2981 O O . GLU A 1 355 ? -33.100 -38.736 -26.485 1.00 44.94 355 GLU A O 1
ATOM 2986 N N . LYS A 1 356 ? -32.068 -36.806 -27.055 1.00 43.31 356 LYS A N 1
ATOM 2987 C CA . LYS A 1 356 ? -32.923 -35.724 -26.512 1.00 43.31 356 LYS A CA 1
ATOM 2988 C C . LYS A 1 356 ? -32.179 -34.823 -25.527 1.00 43.31 356 LYS A C 1
ATOM 2990 O O . LYS A 1 356 ? -31.543 -35.263 -24.582 1.00 43.31 356 LYS A O 1
ATOM 2995 N N . THR A 1 357 ? -32.416 -33.525 -25.732 1.00 46.22 357 THR A N 1
ATOM 2996 C CA . THR A 1 357 ? -32.135 -32.373 -24.854 1.00 46.22 357 THR A CA 1
ATOM 2997 C C . THR A 1 357 ? -30.665 -32.003 -24.639 1.00 46.22 357 THR A C 1
ATOM 2999 O O . THR A 1 357 ? -29.894 -32.766 -24.082 1.00 46.22 357 THR A O 1
ATOM 3002 N N . GLY A 1 358 ? -30.274 -30.781 -25.029 1.00 33.34 358 GLY A N 1
ATOM 3003 C CA . GLY A 1 358 ? -28.934 -30.284 -24.692 1.00 33.34 358 GLY A CA 1
ATOM 3004 C C . GLY A 1 358 ? -28.489 -29.020 -25.415 1.00 33.34 358 GLY A C 1
ATOM 3005 O O . GLY A 1 358 ? -27.424 -28.989 -26.018 1.00 33.34 358 GLY A O 1
ATOM 3006 N N . ARG A 1 359 ? -29.286 -27.947 -25.375 1.00 46.75 359 ARG A N 1
ATOM 3007 C CA . ARG A 1 359 ? -28.866 -26.621 -25.855 1.00 46.75 359 ARG A CA 1
ATOM 3008 C C . ARG A 1 359 ? -28.103 -25.891 -24.743 1.00 46.75 359 ARG A C 1
ATOM 3010 O O . ARG A 1 359 ? -28.586 -24.886 -24.240 1.00 46.75 359 ARG A O 1
ATOM 3017 N N . GLN A 1 360 ? -26.957 -26.411 -24.308 1.00 47.84 360 GLN A N 1
ATOM 3018 C CA . GLN A 1 360 ? -26.139 -25.751 -23.284 1.00 47.84 360 GLN A CA 1
ATOM 3019 C C . GLN A 1 360 ? -24.739 -26.366 -23.205 1.00 47.84 360 GLN A C 1
ATOM 3021 O O . GLN A 1 360 ? -24.468 -27.151 -22.318 1.00 47.84 360 GLN A O 1
ATOM 3026 N N . GLU A 1 361 ? -23.826 -26.006 -24.108 1.00 42.34 361 GLU A N 1
ATOM 3027 C CA . GLU A 1 361 ? -22.397 -26.304 -23.914 1.00 42.34 361 GLU A CA 1
ATOM 3028 C C . GLU A 1 361 ? -21.535 -25.408 -24.816 1.00 42.34 361 GLU A C 1
ATOM 3030 O O . GLU A 1 361 ? -21.069 -25.780 -25.887 1.00 42.34 361 GLU A O 1
ATOM 3035 N N . LYS A 1 362 ? -21.382 -24.144 -24.403 1.00 43.34 362 LYS A N 1
ATOM 3036 C CA . LYS A 1 362 ? -20.351 -23.224 -24.925 1.00 43.34 362 LYS A CA 1
ATOM 3037 C C . LYS A 1 362 ? -19.724 -22.341 -23.832 1.00 43.34 362 LYS A C 1
ATOM 3039 O O . LYS A 1 362 ? -19.126 -21.315 -24.131 1.00 43.34 362 LYS A O 1
ATOM 3044 N N . TYR A 1 363 ? -19.855 -22.739 -22.561 1.00 43.56 363 TYR A N 1
ATOM 3045 C CA . TYR A 1 363 ? -19.367 -21.981 -21.393 1.00 43.56 363 TYR A CA 1
ATOM 3046 C C . TYR A 1 363 ? -18.404 -22.760 -20.480 1.00 43.56 363 TYR A C 1
ATOM 3048 O O . TYR A 1 363 ? -18.004 -22.252 -19.433 1.00 43.56 363 TYR A O 1
ATOM 3056 N N . THR A 1 364 ? -18.001 -23.975 -20.849 1.00 47.69 364 THR A N 1
ATOM 3057 C CA . THR A 1 364 ? -17.133 -24.817 -20.010 1.00 47.69 364 THR A CA 1
ATOM 3058 C C . THR A 1 364 ? -15.641 -24.501 -20.160 1.00 47.69 364 THR A C 1
ATOM 3060 O O . THR A 1 364 ? -14.893 -24.699 -19.202 1.00 47.69 364 THR A O 1
ATOM 3063 N N . ASP A 1 365 ? -15.206 -23.888 -21.266 1.00 40.28 365 ASP A N 1
ATOM 3064 C CA . ASP A 1 365 ? -13.782 -23.571 -21.471 1.00 40.28 365 ASP A CA 1
ATOM 3065 C C . ASP A 1 365 ? -13.304 -22.301 -20.746 1.00 40.28 365 ASP A C 1
ATOM 3067 O O . ASP A 1 365 ? -12.139 -22.211 -20.359 1.00 40.28 365 ASP A O 1
ATOM 3071 N N . PHE A 1 366 ? -14.195 -21.352 -20.433 1.00 43.72 366 PHE A N 1
ATOM 3072 C CA . PHE A 1 366 ? -13.820 -20.163 -19.650 1.00 43.72 366 PHE A CA 1
ATOM 3073 C C . PHE A 1 366 ? -13.645 -20.444 -18.148 1.00 43.72 366 PHE A C 1
ATOM 3075 O O . PHE A 1 366 ? -12.936 -19.700 -17.469 1.00 43.72 366 PHE A O 1
ATOM 3082 N N . ARG A 1 367 ? -14.235 -21.524 -17.609 1.00 46.25 367 ARG A N 1
ATOM 3083 C CA . ARG A 1 367 ? -14.048 -21.888 -16.190 1.00 46.25 367 ARG A CA 1
ATOM 3084 C C . ARG A 1 367 ? -12.670 -22.489 -15.912 1.00 46.25 367 ARG A C 1
ATOM 3086 O O . ARG A 1 367 ? -12.078 -22.163 -14.890 1.00 46.25 367 ARG A O 1
ATOM 3093 N N . ARG A 1 368 ? -12.099 -23.256 -16.848 1.00 48.03 368 ARG A N 1
ATOM 3094 C CA . ARG A 1 368 ? -10.778 -23.886 -16.653 1.00 48.03 368 ARG A CA 1
ATOM 3095 C C . ARG A 1 368 ? -9.628 -22.880 -16.550 1.00 48.03 368 ARG A C 1
ATOM 3097 O O . ARG A 1 368 ? -8.685 -23.115 -15.800 1.00 48.03 368 ARG A O 1
ATOM 3104 N N . VAL A 1 369 ? -9.717 -21.739 -17.237 1.00 51.34 369 VAL A N 1
ATOM 3105 C CA . VAL A 1 369 ? -8.693 -20.679 -17.146 1.00 51.34 369 VAL A CA 1
ATOM 3106 C C . VAL A 1 369 ? -8.787 -19.919 -15.814 1.00 51.34 369 VAL A C 1
ATOM 3108 O O . VAL A 1 369 ? -7.761 -19.553 -15.240 1.00 51.34 369 VAL A O 1
ATOM 3111 N N . ASN A 1 370 ? -9.998 -19.739 -15.275 1.00 51.00 370 ASN A N 1
ATOM 3112 C CA . ASN A 1 370 ? -10.194 -19.083 -13.979 1.00 51.00 370 ASN A CA 1
ATOM 3113 C C . ASN A 1 370 ? -9.777 -19.973 -12.798 1.00 51.00 370 ASN A C 1
ATOM 3115 O O . ASN A 1 370 ? -9.184 -19.475 -11.842 1.00 51.00 370 ASN A O 1
ATOM 3119 N N . ASP A 1 371 ? -10.003 -21.285 -12.884 1.00 54.66 371 ASP A N 1
ATOM 3120 C CA . ASP A 1 371 ? -9.588 -22.220 -11.833 1.00 54.66 371 ASP A CA 1
ATOM 3121 C C . ASP A 1 371 ? -8.058 -22.333 -11.732 1.00 54.66 371 ASP A C 1
ATOM 3123 O O . ASP A 1 371 ? -7.516 -22.417 -10.629 1.00 54.66 371 ASP A O 1
ATOM 3127 N N . HIS A 1 372 ? -7.335 -22.225 -12.854 1.00 56.62 372 HIS A N 1
ATOM 3128 C CA . HIS A 1 372 ? -5.870 -22.230 -12.837 1.00 56.62 372 HIS A CA 1
ATOM 3129 C C . HIS A 1 372 ? -5.279 -20.941 -12.241 1.00 56.62 372 HIS A C 1
ATOM 3131 O O . HIS A 1 372 ? -4.297 -20.986 -11.500 1.00 56.62 372 HIS A O 1
ATOM 3137 N N . ARG A 1 373 ? -5.913 -19.786 -12.494 1.00 53.78 373 ARG A N 1
ATOM 3138 C CA . ARG A 1 373 ? -5.513 -18.501 -11.899 1.00 53.78 373 ARG A CA 1
ATOM 3139 C C . ARG A 1 373 ? -5.717 -18.488 -10.379 1.00 53.78 373 ARG A C 1
ATOM 3141 O O . ARG A 1 373 ? -4.823 -18.054 -9.654 1.00 53.78 373 ARG A O 1
ATOM 3148 N N . ASN A 1 374 ? -6.835 -19.041 -9.908 1.00 64.94 374 ASN A N 1
ATOM 3149 C CA . ASN A 1 374 ? -7.133 -19.169 -8.479 1.00 64.94 374 ASN A CA 1
ATOM 3150 C C . ASN A 1 374 ? -6.173 -20.137 -7.763 1.00 64.94 374 ASN A C 1
ATOM 3152 O O . ASN A 1 374 ? -5.825 -19.916 -6.603 1.00 64.94 374 ASN A O 1
ATOM 3156 N N . GLU A 1 375 ? -5.703 -21.190 -8.439 1.00 68.44 375 GLU A N 1
ATOM 3157 C CA . GLU A 1 375 ? -4.732 -22.126 -7.860 1.00 68.44 375 GLU A CA 1
ATOM 3158 C C . GLU A 1 375 ? -3.325 -21.509 -7.742 1.00 68.44 375 GLU A C 1
ATOM 3160 O O . GLU A 1 375 ? -2.655 -21.695 -6.725 1.00 68.44 375 GLU A O 1
ATOM 3165 N N . ILE A 1 376 ? -2.903 -20.682 -8.709 1.00 68.19 376 ILE A N 1
ATOM 3166 C CA . ILE A 1 376 ? -1.643 -19.919 -8.624 1.00 68.19 376 ILE A CA 1
ATOM 3167 C C . ILE A 1 376 ? -1.688 -18.909 -7.463 1.00 68.19 376 ILE A C 1
ATOM 3169 O O . ILE A 1 376 ? -0.703 -18.769 -6.731 1.00 68.19 376 ILE A O 1
ATOM 3173 N N . GLU A 1 377 ? -2.822 -18.235 -7.246 1.00 60.75 377 GLU A N 1
ATOM 3174 C CA . GLU A 1 377 ? -3.005 -17.338 -6.096 1.00 60.75 377 GLU A CA 1
ATOM 3175 C C . GLU A 1 377 ? -2.995 -18.094 -4.761 1.00 60.75 377 GLU A C 1
ATOM 3177 O O . GLU A 1 377 ? -2.281 -17.685 -3.843 1.00 60.75 377 GLU A O 1
ATOM 3182 N N . ARG A 1 378 ? -3.660 -19.255 -4.661 1.00 72.19 378 ARG A N 1
ATOM 3183 C CA . ARG A 1 378 ? -3.590 -20.105 -3.456 1.00 72.19 378 ARG A CA 1
ATOM 3184 C C . ARG A 1 378 ? -2.173 -20.582 -3.156 1.00 72.19 378 ARG A C 1
ATOM 3186 O O . ARG A 1 378 ? -1.778 -20.603 -1.988 1.00 72.19 378 ARG A O 1
ATOM 3193 N N . GLN A 1 379 ? -1.390 -20.945 -4.174 1.00 66.19 379 GLN A N 1
ATOM 3194 C CA . GLN A 1 379 ? 0.006 -21.336 -3.971 1.00 66.19 379 GLN A CA 1
ATOM 3195 C C . GLN A 1 379 ? 0.880 -20.159 -3.518 1.00 66.19 379 GLN A C 1
ATOM 3197 O O . GLN A 1 379 ? 1.718 -20.341 -2.632 1.00 66.19 379 GLN A O 1
ATOM 3202 N N . ARG A 1 380 ? 0.650 -18.940 -4.029 1.00 61.88 380 ARG A N 1
ATOM 3203 C CA . ARG A 1 380 ? 1.335 -17.727 -3.542 1.00 61.88 380 ARG A CA 1
ATOM 3204 C C . ARG A 1 380 ? 0.972 -17.404 -2.090 1.00 61.88 380 ARG A C 1
ATOM 3206 O O . ARG A 1 380 ? 1.874 -17.153 -1.293 1.00 61.88 380 ARG A O 1
ATOM 3213 N N . SER A 1 381 ? -0.302 -17.506 -1.709 1.00 65.50 381 SER A N 1
ATOM 3214 C CA . SER A 1 381 ? -0.743 -17.302 -0.320 1.00 65.50 381 SER A CA 1
ATOM 3215 C C . SER A 1 381 ? -0.194 -18.363 0.643 1.00 65.50 381 SER A C 1
ATOM 3217 O O . SER A 1 381 ? 0.155 -18.038 1.777 1.00 65.50 381 SER A O 1
ATOM 3219 N N . ARG A 1 382 ? -0.050 -19.624 0.203 1.00 58.22 382 ARG A N 1
ATOM 3220 C CA . ARG A 1 382 ? 0.613 -20.677 0.997 1.00 58.22 382 ARG A CA 1
ATOM 3221 C C . ARG A 1 382 ? 2.106 -20.399 1.186 1.00 58.22 382 ARG A C 1
ATOM 3223 O O . ARG A 1 382 ? 2.610 -20.581 2.289 1.00 58.22 382 ARG A O 1
ATOM 3230 N N . LYS A 1 383 ? 2.796 -19.905 0.153 1.00 48.94 383 LYS A N 1
ATOM 3231 C CA . LYS A 1 383 ? 4.225 -19.555 0.229 1.00 48.94 383 LYS A CA 1
ATOM 3232 C C . LYS A 1 383 ? 4.485 -18.369 1.170 1.00 48.94 383 LYS A C 1
ATOM 3234 O O . LYS A 1 383 ? 5.456 -18.392 1.916 1.00 48.94 383 LYS A O 1
ATOM 3239 N N . LEU A 1 384 ? 3.580 -17.387 1.203 1.00 51.19 384 LEU A N 1
ATOM 3240 C CA . LEU A 1 384 ? 3.634 -16.267 2.152 1.00 51.19 384 LEU A CA 1
ATOM 3241 C C . LEU A 1 384 ? 3.357 -16.706 3.601 1.00 51.19 384 LEU A C 1
ATOM 3243 O O . LEU A 1 384 ? 4.032 -16.237 4.511 1.00 51.19 384 LEU A O 1
ATOM 3247 N N . ARG A 1 385 ? 2.439 -17.660 3.823 1.00 50.75 385 ARG A N 1
ATOM 3248 C CA . ARG A 1 385 ? 2.205 -18.250 5.157 1.00 50.75 385 ARG A CA 1
ATOM 3249 C C . ARG A 1 385 ? 3.408 -19.028 5.697 1.00 50.75 385 ARG A C 1
ATOM 3251 O O . ARG A 1 385 ? 3.646 -18.988 6.896 1.00 50.75 385 ARG A O 1
ATOM 3258 N N . ILE A 1 386 ? 4.162 -19.714 4.836 1.00 46.03 386 ILE A N 1
ATOM 3259 C CA . ILE A 1 386 ? 5.362 -20.459 5.253 1.00 46.03 386 ILE A CA 1
ATOM 3260 C C . ILE A 1 386 ? 6.492 -19.501 5.654 1.00 46.03 386 ILE A C 1
ATOM 3262 O O . ILE A 1 386 ? 7.163 -19.750 6.647 1.00 46.03 386 ILE A O 1
ATOM 3266 N N . ASN A 1 387 ? 6.653 -18.370 4.961 1.00 41.16 387 ASN A N 1
ATOM 3267 C CA . ASN A 1 387 ? 7.670 -17.382 5.332 1.00 41.16 387 ASN A CA 1
ATOM 3268 C C . ASN A 1 387 ? 7.333 -16.627 6.629 1.00 41.16 387 ASN A C 1
ATOM 3270 O O . ASN A 1 387 ? 8.244 -16.266 7.360 1.00 41.16 387 ASN A O 1
ATOM 3274 N N . LEU A 1 388 ? 6.050 -16.439 6.958 1.00 44.53 388 LEU A N 1
ATOM 3275 C CA . LEU A 1 388 ? 5.625 -15.823 8.226 1.00 44.53 388 LEU A CA 1
ATOM 3276 C C . LEU A 1 388 ? 5.810 -16.736 9.451 1.00 44.53 388 LEU A C 1
ATOM 3278 O O . LEU A 1 388 ? 5.946 -16.228 10.555 1.00 44.53 388 LEU A O 1
ATOM 3282 N N . LEU A 1 389 ? 5.881 -18.060 9.267 1.00 42.38 389 LEU A N 1
ATOM 3283 C CA . LEU A 1 389 ? 6.195 -19.015 10.344 1.00 42.38 389 LEU A CA 1
ATOM 3284 C C . LEU A 1 389 ? 7.701 -19.122 10.652 1.00 42.38 389 LEU A C 1
ATOM 3286 O O . LEU A 1 389 ? 8.068 -19.746 11.640 1.00 42.38 389 LEU A O 1
ATOM 3290 N N . TYR A 1 390 ? 8.567 -18.521 9.829 1.00 40.56 390 TYR A N 1
ATOM 3291 C CA . TYR A 1 390 ? 10.026 -18.515 10.014 1.00 40.56 390 TYR A CA 1
ATOM 3292 C C . TYR A 1 390 ? 10.580 -17.180 10.542 1.00 40.56 390 TYR A C 1
ATOM 3294 O O . TYR A 1 390 ? 11.791 -17.043 10.688 1.00 40.56 390 TYR A O 1
ATOM 3302 N N . VAL A 1 391 ? 9.712 -16.203 10.829 1.00 42.97 391 VAL A N 1
ATOM 3303 C CA . VAL A 1 391 ? 10.094 -14.865 11.328 1.00 42.97 391 VAL A CA 1
ATOM 3304 C C . VAL A 1 391 ? 9.761 -14.684 12.821 1.00 42.97 391 VAL A C 1
ATOM 3306 O O . VAL A 1 391 ? 10.048 -13.636 13.390 1.00 42.97 391 VAL A O 1
ATOM 3309 N N . ASP A 1 392 ? 9.247 -15.719 13.498 1.00 40.56 392 ASP A N 1
ATOM 3310 C CA . ASP A 1 392 ? 9.208 -15.750 14.966 1.00 40.56 392 ASP A CA 1
ATOM 3311 C C . ASP A 1 392 ? 10.588 -16.165 15.497 1.00 40.56 392 ASP A C 1
ATOM 3313 O O . ASP A 1 392 ? 10.991 -17.330 15.466 1.00 40.56 392 ASP A O 1
ATOM 3317 N N . GLY A 1 393 ? 11.354 -15.163 15.923 1.00 45.31 393 GLY A N 1
ATOM 3318 C CA . GLY A 1 393 ? 12.706 -15.298 16.447 1.00 45.31 393 GLY A CA 1
ATOM 3319 C C . GLY A 1 393 ? 12.774 -16.103 17.745 1.00 45.31 393 GLY A C 1
ATOM 3320 O O . GLY A 1 393 ? 12.753 -15.537 18.835 1.00 45.31 393 GLY A O 1
ATOM 3321 N N . SER A 1 394 ? 12.964 -17.419 17.631 1.00 42.38 394 SER A N 1
ATOM 3322 C CA . SER A 1 394 ? 13.375 -18.281 18.750 1.00 42.38 394 SER A CA 1
ATOM 3323 C C . SER A 1 394 ? 14.757 -18.925 18.569 1.00 42.38 394 SER A C 1
ATOM 3325 O O . SER A 1 394 ? 15.139 -19.786 19.359 1.00 42.38 394 SER A O 1
ATOM 3327 N N . THR A 1 395 ? 15.544 -18.526 17.567 1.00 45.56 395 THR A N 1
ATOM 3328 C CA . THR A 1 395 ? 16.914 -19.044 17.371 1.00 45.56 395 THR A CA 1
ATOM 3329 C C . THR A 1 395 ? 17.994 -18.309 18.168 1.00 45.56 395 THR A C 1
ATOM 3331 O O . THR A 1 395 ? 19.100 -18.830 18.289 1.00 45.56 395 THR A O 1
ATOM 3334 N N . GLU A 1 396 ? 17.691 -17.170 18.798 1.00 43.84 396 GLU A N 1
ATOM 3335 C CA . GLU A 1 396 ? 18.682 -16.434 19.604 1.00 43.84 396 GLU A CA 1
ATOM 3336 C C . GLU A 1 396 ? 18.872 -17.016 21.023 1.00 43.84 396 GLU A C 1
ATOM 3338 O O . GLU A 1 396 ? 19.911 -16.802 21.641 1.00 43.84 396 GLU A O 1
ATOM 3343 N N . GLN A 1 397 ? 17.923 -17.810 21.541 1.00 42.38 397 GLN A N 1
ATOM 3344 C CA . GLN A 1 397 ? 18.027 -18.404 22.889 1.00 42.38 397 GLN A CA 1
ATOM 3345 C C . GLN A 1 397 ? 18.739 -19.765 22.932 1.00 42.38 397 GLN A C 1
ATOM 3347 O O . GLN A 1 397 ? 19.130 -20.212 24.006 1.00 42.38 397 GLN A O 1
ATOM 3352 N N . VAL A 1 398 ? 18.983 -20.407 21.785 1.00 43.03 398 VAL A N 1
ATOM 3353 C CA . VAL A 1 398 ? 19.761 -21.662 21.736 1.00 43.03 398 VAL A CA 1
ATOM 3354 C C . VAL A 1 398 ? 21.270 -21.386 21.708 1.00 43.03 398 VAL A C 1
ATOM 3356 O O . VAL A 1 398 ? 22.058 -22.234 22.112 1.00 43.03 398 VAL A O 1
ATOM 3359 N N . ARG A 1 399 ? 21.694 -20.173 21.327 1.00 43.81 399 ARG A N 1
ATOM 3360 C CA . ARG A 1 399 ? 23.119 -19.836 21.188 1.00 43.81 399 ARG A CA 1
ATOM 3361 C C . ARG A 1 399 ? 23.796 -19.361 22.480 1.00 43.81 399 ARG A C 1
ATOM 3363 O O . ARG A 1 399 ? 25.012 -19.433 22.575 1.00 43.81 399 ARG A O 1
ATOM 3370 N N . GLN A 1 400 ? 23.029 -18.952 23.495 1.00 41.69 400 GLN A N 1
ATOM 3371 C CA . GLN A 1 400 ? 23.566 -18.572 24.814 1.00 41.69 400 GLN A CA 1
ATOM 3372 C C . GLN A 1 400 ? 23.636 -19.736 25.821 1.00 41.69 400 GLN A C 1
ATOM 3374 O O . GLN A 1 400 ? 24.159 -19.563 26.918 1.00 41.69 400 GLN A O 1
ATOM 3379 N N . ALA A 1 401 ? 23.162 -20.934 25.459 1.00 44.16 401 ALA A N 1
ATOM 3380 C CA . ALA A 1 401 ? 23.267 -22.128 26.304 1.00 44.16 401 ALA A CA 1
ATOM 3381 C C . ALA A 1 401 ? 24.543 -22.964 26.051 1.00 44.16 401 ALA A C 1
ATOM 3383 O O . ALA A 1 401 ? 24.825 -23.880 26.821 1.00 44.16 401 ALA A O 1
ATOM 3384 N N . GLU A 1 402 ? 25.331 -22.652 25.012 1.00 43.94 402 GLU A N 1
ATOM 3385 C CA . GLU A 1 402 ? 26.571 -23.378 24.675 1.00 43.94 402 GLU A CA 1
ATOM 3386 C C . GLU A 1 402 ? 27.867 -22.699 25.160 1.00 43.94 402 GLU A C 1
ATOM 3388 O O . GLU A 1 402 ? 28.926 -23.318 25.107 1.00 43.94 402 GLU A O 1
ATOM 3393 N N . GLU A 1 403 ? 27.806 -21.486 25.722 1.00 45.56 403 GLU A N 1
ATOM 3394 C CA . GLU A 1 403 ? 28.983 -20.762 26.246 1.00 45.56 403 GLU A CA 1
ATOM 3395 C C . GLU A 1 403 ? 29.046 -20.737 27.785 1.00 45.56 403 GLU A C 1
ATOM 3397 O O . GLU A 1 403 ? 29.484 -19.768 28.404 1.00 45.56 403 GLU A O 1
ATOM 3402 N N . ALA A 1 404 ? 28.637 -21.828 28.438 1.00 43.62 404 ALA A N 1
ATOM 3403 C CA . ALA A 1 404 ? 28.997 -22.061 29.834 1.00 43.62 404 ALA A CA 1
ATOM 3404 C C . ALA A 1 404 ? 30.399 -22.709 29.900 1.00 43.62 404 ALA A C 1
ATOM 3406 O O . ALA A 1 404 ? 30.600 -23.783 29.321 1.00 43.62 404 ALA A O 1
ATOM 3407 N N . PRO A 1 405 ? 31.377 -22.114 30.608 1.00 48.84 405 PRO A N 1
ATOM 3408 C CA . PRO A 1 405 ? 32.735 -22.636 30.661 1.00 48.84 405 PRO A CA 1
ATOM 3409 C C . PRO A 1 405 ? 32.762 -23.946 31.453 1.00 48.84 405 PRO A C 1
ATOM 3411 O O . PRO A 1 405 ? 32.545 -23.974 32.665 1.00 48.84 405 PRO A O 1
ATOM 3414 N N . ARG A 1 406 ? 33.065 -25.053 30.768 1.00 45.19 406 ARG A N 1
ATOM 3415 C CA . ARG A 1 406 ? 33.569 -26.256 31.434 1.00 45.19 406 ARG A CA 1
ATOM 3416 C C . ARG A 1 406 ? 35.012 -25.972 31.823 1.00 45.19 406 ARG A C 1
ATOM 3418 O O . ARG A 1 406 ? 35.870 -25.856 30.956 1.00 45.19 406 ARG A O 1
ATOM 3425 N N . GLY A 1 407 ? 35.238 -25.806 33.120 1.00 54.00 407 GLY A N 1
ATOM 3426 C CA . GLY A 1 407 ? 36.570 -25.616 33.671 1.00 54.00 407 GLY A CA 1
ATOM 3427 C C . GLY A 1 407 ? 37.513 -26.772 33.336 1.00 54.00 407 GLY A C 1
ATOM 3428 O O . GLY A 1 407 ? 37.138 -27.941 33.453 1.00 54.00 407 GLY A O 1
ATOM 3429 N N . ALA A 1 408 ? 38.730 -26.397 32.953 1.00 39.72 408 ALA A N 1
ATOM 3430 C CA . ALA A 1 408 ? 40.006 -27.014 33.300 1.00 39.72 408 ALA A CA 1
ATOM 3431 C C . ALA A 1 408 ? 41.095 -25.958 33.076 1.00 39.72 408 ALA A C 1
ATOM 3433 O O . ALA A 1 408 ? 41.099 -25.368 31.971 1.00 39.72 408 ALA A O 1
#

Mean predicted aligned error: 21.3 Å

Solvent-accessible surface area (backbone atoms only — not comparable to full-atom values): 24341 Å² total; per-residue (Å²): 136,58,75,65,61,58,51,51,52,53,49,52,51,50,51,48,52,50,51,53,48,50,52,53,50,52,52,52,49,52,53,51,50,53,49,52,53,49,52,49,51,52,53,51,52,52,50,51,52,49,51,52,51,53,51,52,50,54,52,51,52,52,51,52,50,51,51,52,52,49,53,51,50,57,52,48,55,49,51,52,50,53,52,52,52,50,50,52,53,52,51,49,54,52,49,57,50,51,53,51,49,53,54,50,49,55,52,46,52,55,51,52,53,52,51,51,53,56,52,50,54,57,49,52,55,51,50,52,53,49,50,52,52,48,52,52,48,49,54,52,43,59,71,73,48,90,65,79,87,49,63,68,58,54,50,52,51,52,58,71,72,41,57,73,70,58,34,55,52,46,69,75,44,48,92,78,41,86,41,70,69,52,43,53,50,56,49,39,57,70,77,60,22,76,68,52,49,50,50,52,52,50,56,56,76,70,43,66,69,55,78,88,71,80,54,56,70,41,60,52,51,54,55,53,50,66,57,51,76,73,43,90,69,82,72,57,54,46,58,51,41,52,55,51,24,64,22,70,31,72,80,50,34,60,56,36,75,75,76,44,57,43,59,70,54,44,47,52,49,46,44,54,50,52,51,52,51,52,52,52,52,52,54,49,54,50,54,57,54,49,58,63,51,54,58,57,55,52,51,54,55,52,56,54,55,55,55,58,58,61,58,66,69,67,76,78,79,83,76,90,80,89,79,90,81,82,89,78,93,74,92,78,88,82,88,87,89,83,79,89,79,83,90,88,85,81,80,92,78,88,83,81,92,78,92,79,88,80,97,77,86,90,67,70,73,68,51,59,59,52,55,53,54,53,49,54,51,52,52,52,55,51,54,52,54,56,56,60,69,70,68,69,86,66,71,73,69,65,66,70,72,73,75,68,83,80,85,129

pLDDT: mean 75.55, std 21.77, range [31.14, 97.0]

Nearest PDB structures (foldseek):
  7r24-assembly1_A  TM=4.740E-01  e=4.480E-04  Rattus norvegicus
  7r23-assembly1_A  TM=4.714E-01  e=1.967E-02  Homo sapiens

Sequence (408 aa):
MSINENLNKRLDECHKDMMETSVKLNKKMEEMKEEIKTKTKEMLSELNKQIMRIGNEQISVKKLLQETTKINNDKFEEVERTMEEIKTQQLQLQQDFVESIIETEAKIDKNVNKMRVEIKDDLKDKVKEIEEEMKNKIRKIKKVTKEELTWEDELSYIRSALVEEARSWLEIHITKIKCFKEFEKMFLENYWSCARQRKLMMEFGNGQYDRSMEISREKYATKKLSVLQYLDISYDENMLVMQLAQQCGLNIITKVIEDIKNVAGFIRLVKEVDEMEEVAKNFKKYKDIENYGTQGTQRFINNQIDQERNQWNKNYMNGNSRSENKNRESNGRNYYNRGWVNNDQYRRYEGTTDEKTGRQEKYTDFRRVNDHRNEIERQRSRKLRINLLYVDGSTEQVRQAEEAPRGA

Radius of gyration: 52.86 Å; Cα contacts (8 Å, |Δi|>4): 77; chains: 1; bounding box: 96×65×180 Å

Organism: Ignelater luminosus (NCBI:txid2038154)